Protein AF-A0A8H8D1R3-F1 (afdb_monomer)

Solvent-accessible surface area (backbone atoms only — not comparable to full-atom values): 26107 Å² total; per-residue (Å²): 101,59,70,56,44,50,61,51,28,61,70,58,42,44,80,41,48,51,92,52,53,87,73,63,78,50,51,52,90,42,100,72,61,33,64,31,31,40,31,16,46,59,80,52,76,62,56,60,52,44,60,66,52,67,77,72,73,90,87,87,83,89,82,89,81,92,79,88,84,88,82,92,81,82,90,74,90,71,83,68,82,76,72,74,84,76,75,80,58,40,24,38,35,37,48,36,45,61,84,45,45,51,75,17,55,47,48,38,53,47,52,72,41,91,47,75,82,36,53,92,58,80,44,48,54,75,44,81,46,100,41,43,49,65,39,50,49,44,53,49,47,25,55,67,57,80,47,87,80,80,60,54,70,49,46,62,55,38,43,50,48,19,56,75,38,45,24,64,70,53,35,55,50,50,53,51,51,52,50,58,57,56,55,69,68,64,66,67,78,86,75,66,61,83,71,76,71,65,79,72,68,83,77,85,81,77,86,82,85,79,80,84,64,79,72,69,66,59,60,55,72,60,43,30,52,45,14,63,73,71,67,37,62,71,40,36,56,44,35,28,39,54,46,30,76,43,35,91,79,38,74,87,37,68,70,47,55,51,51,52,53,51,50,46,55,63,41,74,80,46,94,83,68,81,58,42,68,64,58,52,45,22,52,51,37,35,48,51,69,52,41,79,69,37,73,87,67,73,51,67,65,58,59,53,45,59,58,43,70,77,62,74,94,78,88,80,90,87,82,90,86,88,89,83,88,90,85,90,84,89,83,91,86,88,85,86,87,86,86,87,88,90,87,87,84,88,88,83,85,90,81,90,77,84,88,82,84,86,83,83,86,78,93,70,85,82,86,72,85,79,77,70,36,55,26,88,87,66,47,79,27,93,38,69,67,54,17,50,54,48,38,53,50,53,53,50,55,51,51,53,52,51,31,56,75,70,74,45,82,104

Radius of gyration: 33.66 Å; Cα contacts (8 Å, |Δi|>4): 350; chains: 1; bounding box: 90×109×90 Å

Foldseek 3Di:
DLVLCCVQWVVPKDKDFPVCVVVDFAFCPDPNNFQAKEKEWADFPVVVVVVVVVVPDDDDDDDDDDDDDDDDDDDDDDPDPDDDPRDGTMMIITRHHLVLLCLFVQSVDVLVDPDPQVDRDRGHYYHYQHAHPQLVVQVSSCSVPVDGDDALLCLLRVLVSCLSRRVVSSNVVSLVVNLVLQVVVLDPPVPPPPVVVPPPPPPPDDDDDDPPDPSRDHPLLSQCVSCVVSVPVSSVLSSLLSCLSPVVVVLPDVSNLVSQLVQVVVCVVPPDDLDRPSLVSSLVSNCVNLVVVCVVPPCVVVVVVVVVVVPDDDDDDDDDDDDDYDDDDDDDDDDDDDDDDDDDDDDDDDDDDDDDDDDDDDDDPPPDDDPFLAAPVGDGDPDPSRNSVVNSVVSVVSSVVSCVVSVRDD

pLDDT: mean 71.01, std 26.0, range [24.17, 98.0]

Structure (mmCIF, N/CA/C/O backbone):
data_AF-A0A8H8D1R3-F1
#
_entry.id   AF-A0A8H8D1R3-F1
#
loop_
_atom_site.group_PDB
_atom_site.id
_atom_site.type_symbol
_atom_site.label_atom_id
_atom_site.label_alt_id
_atom_site.label_comp_id
_atom_site.label_asym_id
_atom_site.label_entity_id
_atom_site.label_seq_id
_atom_site.pdbx_PDB_ins_code
_atom_site.Cartn_x
_atom_site.Cartn_y
_atom_site.Cartn_z
_atom_site.occupancy
_atom_site.B_iso_or_equiv
_atom_site.auth_seq_id
_atom_site.auth_comp_id
_atom_site.auth_asym_id
_atom_site.auth_atom_id
_atom_site.pdbx_PDB_model_num
ATOM 1 N N . MET A 1 1 ? -2.348 11.844 24.871 1.00 82.94 1 MET A N 1
ATOM 2 C CA . MET A 1 1 ? -3.258 10.806 24.335 1.00 82.94 1 MET A CA 1
ATOM 3 C C . MET A 1 1 ? -2.497 9.529 23.997 1.00 82.94 1 MET A C 1
ATOM 5 O O . MET A 1 1 ? -2.919 8.472 24.434 1.00 82.94 1 MET A O 1
ATOM 9 N N . GLU A 1 2 ? -1.337 9.616 23.342 1.00 85.62 2 GLU A N 1
ATOM 10 C CA . GLU A 1 2 ? -0.493 8.448 23.038 1.00 85.62 2 GLU A CA 1
ATOM 11 C C . GLU A 1 2 ? -0.080 7.616 24.267 1.00 85.62 2 GLU A C 1
ATOM 13 O O . GLU A 1 2 ? -0.312 6.411 24.290 1.00 85.62 2 GLU A O 1
ATOM 18 N N . SER A 1 3 ? 0.453 8.238 25.327 1.00 87.94 3 SER A N 1
ATOM 19 C CA . SER A 1 3 ? 0.829 7.514 26.556 1.00 87.94 3 SER A CA 1
ATOM 20 C C . SER A 1 3 ? -0.359 6.768 27.169 1.00 87.94 3 SER A C 1
ATOM 22 O O . SER A 1 3 ? -0.224 5.625 27.593 1.00 87.94 3 SER A O 1
ATOM 24 N N . TRP A 1 4 ? -1.548 7.380 27.128 1.00 90.69 4 TRP A N 1
ATOM 25 C CA . TRP A 1 4 ? -2.781 6.753 27.601 1.00 90.69 4 TRP A CA 1
ATOM 26 C C . TRP A 1 4 ? -3.149 5.528 26.755 1.00 90.69 4 TRP A C 1
ATOM 28 O O . TRP A 1 4 ? -3.462 4.482 27.317 1.00 90.69 4 TRP A O 1
ATOM 38 N N . PHE A 1 5 ? -3.066 5.623 25.423 1.00 88.88 5 PHE A N 1
ATOM 39 C CA . PHE A 1 5 ? -3.321 4.495 24.521 1.00 88.88 5 PHE A CA 1
ATOM 40 C C . PHE A 1 5 ? -2.354 3.333 24.783 1.00 88.88 5 PHE A C 1
ATOM 42 O O . PHE A 1 5 ? -2.792 2.198 24.978 1.00 88.88 5 PHE A O 1
ATOM 49 N N . ARG A 1 6 ? -1.048 3.615 24.876 1.00 88.38 6 ARG A N 1
ATOM 50 C CA . ARG A 1 6 ? -0.030 2.594 25.168 1.00 88.38 6 ARG A CA 1
ATOM 51 C C . ARG A 1 6 ? -0.306 1.893 26.502 1.00 88.38 6 ARG A C 1
ATOM 53 O O . ARG A 1 6 ? -0.200 0.674 26.596 1.00 88.38 6 ARG A O 1
ATOM 60 N N . GLU A 1 7 ? -0.689 2.643 27.532 1.00 88.62 7 GLU A N 1
ATOM 61 C CA . GLU A 1 7 ? -0.930 2.099 28.872 1.00 88.62 7 GLU A CA 1
ATOM 62 C C . GLU A 1 7 ? -2.244 1.334 29.029 1.00 88.62 7 GLU A C 1
ATOM 64 O O . GLU A 1 7 ? -2.290 0.376 29.800 1.00 88.62 7 GLU A O 1
ATOM 69 N N . ASN A 1 8 ? -3.301 1.745 28.330 1.00 86.44 8 ASN A N 1
ATOM 70 C CA . ASN A 1 8 ? -4.645 1.211 28.552 1.00 86.44 8 ASN A CA 1
ATOM 71 C C . ASN A 1 8 ? -5.079 0.228 27.464 1.00 86.44 8 ASN A C 1
ATOM 73 O O . ASN A 1 8 ? -5.753 -0.743 27.781 1.00 86.44 8 ASN A O 1
ATOM 77 N N . VAL A 1 9 ? -4.670 0.428 26.211 1.00 89.25 9 VAL A N 1
ATOM 78 C CA . VAL A 1 9 ? -5.025 -0.467 25.101 1.00 89.25 9 VAL A CA 1
ATOM 79 C C . VAL A 1 9 ? -3.917 -1.489 24.874 1.00 89.25 9 VAL A C 1
ATOM 81 O O . VAL A 1 9 ? -4.144 -2.681 25.071 1.00 89.25 9 VAL A O 1
ATOM 84 N N . LEU A 1 10 ? -2.695 -1.045 24.555 1.00 88.38 10 LEU A N 1
ATOM 85 C CA . LEU A 1 10 ? -1.615 -1.970 24.179 1.00 88.38 10 LEU A CA 1
ATOM 86 C C . LEU A 1 10 ? -1.158 -2.864 25.331 1.00 88.38 10 LEU A C 1
ATOM 88 O O . LEU A 1 10 ? -1.034 -4.069 25.147 1.00 88.38 10 LEU A O 1
ATOM 92 N N . LYS A 1 11 ? -0.970 -2.325 26.543 1.00 89.62 11 LYS A N 1
ATOM 93 C CA . LYS A 1 11 ? -0.629 -3.160 27.715 1.00 89.62 11 LYS A CA 1
ATOM 94 C C . LYS A 1 11 ? -1.747 -4.119 28.132 1.00 89.62 11 LYS A C 1
ATOM 96 O O . LYS A 1 11 ? -1.477 -5.059 28.873 1.00 89.62 11 LYS A O 1
ATOM 101 N N . CYS A 1 12 ? -2.988 -3.866 27.717 1.00 88.50 12 CYS A N 1
ATOM 102 C CA . CYS A 1 12 ? -4.130 -4.721 28.037 1.00 88.50 12 CYS A CA 1
ATOM 103 C C . CYS A 1 12 ? -4.516 -5.658 26.882 1.00 88.50 12 CYS A C 1
ATOM 105 O O . CYS A 1 12 ? -5.519 -6.364 27.009 1.00 88.50 12 CYS A O 1
ATOM 107 N N . LYS A 1 13 ? -3.743 -5.688 25.783 1.00 92.88 13 LYS A N 1
ATOM 108 C CA . LYS A 1 13 ? -3.930 -6.679 24.719 1.00 92.88 13 LYS A CA 1
ATOM 109 C C . LYS A 1 13 ? -3.640 -8.082 25.245 1.00 92.88 13 LYS A C 1
ATOM 111 O O . LYS A 1 13 ? -2.796 -8.268 26.122 1.00 92.88 13 LYS A O 1
ATOM 116 N N . LEU A 1 14 ? -4.355 -9.067 24.721 1.00 92.81 14 LEU A N 1
ATOM 117 C CA . LEU A 1 14 ? -4.269 -10.450 25.173 1.00 92.81 14 LEU A CA 1
ATOM 118 C C . LEU A 1 14 ? -3.985 -11.366 23.986 1.00 92.81 14 LEU A C 1
ATOM 120 O O . LEU A 1 14 ? -4.768 -11.400 23.043 1.00 92.81 14 LEU A O 1
ATOM 124 N N . VAL A 1 15 ? -2.913 -12.147 24.070 1.00 94.50 15 VAL A N 1
ATOM 125 C CA . VAL A 1 15 ? -2.621 -13.211 23.103 1.00 94.50 15 VAL A CA 1
ATOM 126 C C . VAL A 1 15 ? -3.222 -14.513 23.623 1.00 94.50 15 VAL A C 1
ATOM 128 O O . VAL A 1 15 ? -2.938 -14.930 24.748 1.00 94.50 15 VAL A O 1
ATOM 131 N N . ILE A 1 16 ? -4.082 -15.141 22.826 1.00 93.38 16 ILE A N 1
ATOM 132 C CA . ILE A 1 16 ? -4.735 -16.414 23.148 1.00 93.38 16 ILE A CA 1
ATOM 133 C C . ILE A 1 16 ? -4.700 -17.351 21.953 1.00 93.38 16 ILE A C 1
ATOM 135 O O . ILE A 1 16 ? -4.628 -16.912 20.814 1.00 93.38 16 ILE A O 1
ATOM 139 N N . GLU A 1 17 ? -4.818 -18.650 22.206 1.00 92.12 17 GLU A N 1
ATOM 140 C CA . GLU A 1 17 ? -5.047 -19.613 21.130 1.00 92.12 17 GLU A CA 1
ATOM 141 C C . GLU A 1 17 ? -6.377 -19.312 20.427 1.00 92.12 17 GLU A C 1
ATOM 143 O O . GLU A 1 17 ? -7.407 -19.092 21.079 1.00 92.12 17 GLU A O 1
ATOM 148 N N . THR A 1 18 ? -6.363 -19.348 19.099 1.00 89.75 18 THR A N 1
ATOM 149 C CA . THR A 1 18 ? -7.492 -19.020 18.226 1.00 89.75 18 THR A CA 1
ATOM 150 C C . THR A 1 18 ? -8.759 -19.811 18.584 1.00 89.75 18 THR A C 1
ATOM 152 O O . THR A 1 18 ? -9.853 -19.244 18.661 1.00 89.75 18 THR A O 1
ATOM 155 N N . ASP A 1 19 ? -8.622 -21.091 18.936 1.00 88.81 19 ASP A N 1
ATOM 156 C CA . ASP A 1 19 ? -9.740 -21.967 19.324 1.00 88.81 19 ASP A CA 1
ATOM 157 C C . ASP A 1 19 ? -10.401 -21.565 20.653 1.00 88.81 19 ASP A C 1
ATOM 159 O O . ASP A 1 19 ? -11.548 -21.924 20.951 1.00 88.81 19 ASP A O 1
ATOM 163 N N . LYS A 1 20 ? -9.678 -20.816 21.491 1.00 89.69 20 LYS A N 1
ATOM 164 C CA . LYS A 1 20 ? -10.141 -20.362 22.806 1.00 89.69 20 LYS A CA 1
ATOM 165 C C . LYS A 1 20 ? -10.795 -18.981 22.753 1.00 89.69 20 LYS A C 1
ATOM 167 O O . LYS A 1 20 ? -11.467 -18.623 23.720 1.00 89.69 20 LYS A O 1
ATOM 172 N N . VAL A 1 21 ? -10.703 -18.250 21.637 1.00 88.88 21 VAL A N 1
ATOM 173 C CA . VAL A 1 21 ? -11.275 -16.897 21.477 1.00 88.88 21 VAL A CA 1
ATOM 174 C C . VAL A 1 21 ? -12.764 -16.862 21.815 1.00 88.88 21 VAL A C 1
ATOM 176 O O . VAL A 1 21 ? -13.200 -16.029 22.604 1.00 88.88 21 VAL A O 1
ATOM 179 N N . ASN A 1 22 ? -13.551 -17.807 21.296 1.00 85.81 22 ASN A N 1
ATOM 180 C CA . ASN A 1 22 ? -15.007 -17.823 21.492 1.00 85.81 22 ASN A CA 1
ATOM 181 C C . ASN A 1 22 ? -15.432 -18.080 22.951 1.00 85.81 22 ASN A C 1
ATOM 183 O O . ASN A 1 22 ? -16.597 -17.893 23.305 1.00 85.81 22 ASN A O 1
ATOM 187 N N . LYS A 1 23 ? -14.504 -18.525 23.809 1.00 87.81 23 LYS A N 1
ATOM 188 C CA . LYS A 1 23 ? -14.742 -18.752 25.243 1.00 87.81 23 LYS A CA 1
ATOM 189 C C . LYS A 1 23 ? -14.494 -17.493 26.077 1.00 87.81 23 LYS A C 1
ATOM 191 O O . LYS A 1 23 ? -14.871 -17.469 27.250 1.00 87.81 23 LYS A O 1
ATOM 196 N N . LEU A 1 24 ? -13.877 -16.465 25.497 1.00 88.88 24 LEU A N 1
ATOM 197 C CA . LEU A 1 24 ? -13.564 -15.220 26.178 1.00 88.88 24 LEU A CA 1
ATOM 198 C C . LEU A 1 24 ? -14.855 -14.443 26.481 1.00 88.88 24 LEU A C 1
ATOM 200 O O . LEU A 1 24 ? -15.628 -14.104 25.589 1.00 88.88 24 LEU A O 1
ATOM 204 N N . LYS A 1 25 ? -15.084 -14.152 27.765 1.00 88.44 25 LYS A N 1
ATOM 205 C CA . LYS A 1 25 ? -16.224 -13.359 28.243 1.00 88.44 25 LYS A CA 1
ATOM 206 C C . LYS A 1 25 ? -15.707 -12.168 29.036 1.00 88.44 25 LYS A C 1
ATOM 208 O O . LYS A 1 25 ? -15.484 -12.268 30.240 1.00 88.44 25 LYS A O 1
ATOM 213 N N . VAL A 1 26 ? -15.492 -11.052 28.348 1.00 89.88 26 VAL A N 1
ATOM 214 C CA . VAL A 1 26 ? -15.126 -9.780 28.984 1.00 89.88 26 VAL A CA 1
ATOM 215 C C . VAL A 1 26 ? -16.398 -8.984 29.238 1.00 89.88 26 VAL A C 1
ATOM 217 O O . VAL A 1 26 ? -17.191 -8.792 28.320 1.00 89.88 26 VAL A O 1
ATOM 220 N N . LYS A 1 27 ? -16.606 -8.531 30.474 1.00 90.50 27 LYS A N 1
ATOM 221 C CA . LYS A 1 27 ? -17.742 -7.673 30.837 1.00 90.50 27 LYS A CA 1
ATOM 222 C C . LYS A 1 27 ? -17.461 -6.211 30.482 1.00 90.50 27 LYS A C 1
ATOM 224 O O . LYS A 1 27 ? -16.309 -5.791 30.384 1.00 90.50 27 LYS A O 1
ATOM 229 N N . ARG A 1 28 ? -18.528 -5.418 30.349 1.00 84.94 28 ARG A N 1
ATOM 230 C CA . ARG A 1 28 ? -18.428 -3.959 30.158 1.00 84.94 28 ARG A CA 1
ATOM 231 C C . ARG A 1 28 ? -17.764 -3.222 31.315 1.00 84.94 28 ARG A C 1
ATOM 233 O O . ARG A 1 28 ? -17.089 -2.229 31.084 1.00 84.94 28 ARG A O 1
ATOM 240 N N . ASP A 1 29 ? -17.951 -3.710 32.536 1.00 86.06 29 ASP A N 1
ATOM 241 C CA . ASP A 1 29 ? -17.262 -3.180 33.709 1.00 86.06 29 ASP A CA 1
ATOM 242 C C . ASP A 1 29 ? -15.835 -3.744 33.749 1.00 86.06 29 ASP A C 1
ATOM 244 O O . ASP A 1 29 ? -15.547 -4.755 34.392 1.00 86.06 29 ASP A O 1
ATOM 248 N N . ASN A 1 30 ? -14.965 -3.158 32.929 1.00 89.06 30 ASN A N 1
ATOM 249 C CA . ASN A 1 30 ? -13.546 -3.476 32.865 1.00 89.06 30 ASN A CA 1
ATOM 250 C C . ASN A 1 30 ? -12.716 -2.221 33.156 1.00 89.06 30 ASN A C 1
ATOM 252 O O . ASN A 1 30 ? -13.149 -1.097 32.915 1.00 89.06 30 ASN A O 1
ATOM 256 N N . ARG A 1 31 ? -11.494 -2.425 33.661 1.00 87.31 31 ARG A N 1
ATOM 257 C CA . ARG A 1 31 ? -10.614 -1.365 34.189 1.00 87.31 31 ARG A CA 1
ATOM 258 C C . ARG A 1 31 ? -10.350 -0.212 33.213 1.00 87.31 31 ARG A C 1
ATOM 260 O O . ARG A 1 31 ? -10.035 0.887 33.652 1.00 87.31 31 ARG A O 1
ATOM 267 N N . ILE A 1 32 ? -10.424 -0.482 31.916 1.00 90.06 32 ILE A N 1
ATOM 268 C CA . ILE A 1 32 ? -10.050 0.453 30.852 1.00 90.06 32 ILE A CA 1
ATOM 269 C C . ILE A 1 32 ? -11.261 1.027 30.116 1.00 90.06 32 ILE A C 1
ATOM 271 O O . ILE A 1 32 ? -11.067 1.790 29.183 1.00 90.06 32 ILE A O 1
ATOM 275 N N . PHE A 1 33 ? -12.486 0.696 30.544 1.00 90.81 33 PHE A N 1
ATOM 276 C CA . PHE A 1 33 ? -13.742 1.128 29.919 1.00 90.81 33 PHE A CA 1
ATOM 277 C C . PHE A 1 33 ? -13.883 0.735 28.440 1.00 90.81 33 PHE A C 1
ATOM 279 O O . PHE A 1 33 ? -14.603 1.391 27.686 1.00 90.81 33 PHE A O 1
ATOM 286 N N . ALA A 1 34 ? -13.238 -0.361 28.031 1.00 93.56 34 ALA A N 1
ATOM 287 C CA . ALA A 1 34 ? -13.399 -0.902 26.691 1.00 93.56 34 ALA A CA 1
ATOM 288 C C . ALA A 1 34 ? -14.846 -1.363 26.485 1.00 93.56 34 ALA A C 1
ATOM 290 O O . ALA A 1 34 ? -15.427 -2.047 27.333 1.00 93.56 34 ALA A O 1
ATOM 291 N N . ASP A 1 35 ? -15.423 -1.009 25.345 1.00 93.88 35 ASP A N 1
ATOM 292 C CA . ASP A 1 35 ? -16.799 -1.342 24.967 1.00 93.88 35 ASP A CA 1
ATOM 293 C C . ASP A 1 35 ? -16.859 -2.332 23.792 1.00 93.88 35 ASP A C 1
ATOM 295 O O . ASP A 1 35 ? -17.950 -2.776 23.406 1.00 93.88 35 ASP A O 1
ATOM 299 N N . ILE A 1 36 ? -15.690 -2.726 23.276 1.00 94.88 36 ILE A N 1
ATOM 300 C CA . ILE A 1 36 ? -15.524 -3.692 22.198 1.00 94.88 36 ILE A CA 1
ATOM 301 C C . ILE A 1 36 ? -14.136 -4.345 22.222 1.00 94.88 36 ILE A C 1
ATOM 303 O O . ILE A 1 36 ? -13.186 -3.801 22.787 1.00 94.88 36 ILE A O 1
ATOM 307 N N . LEU A 1 37 ? -14.022 -5.519 21.604 1.00 95.94 37 LEU A N 1
ATOM 308 C CA . LEU A 1 37 ? -12.764 -6.230 21.402 1.00 95.94 37 LEU A CA 1
ATOM 309 C C . LEU A 1 37 ? -12.513 -6.389 19.900 1.00 95.94 37 LEU A C 1
ATOM 311 O O . LEU A 1 37 ? -13.396 -6.845 19.175 1.00 95.94 37 LEU A O 1
ATOM 315 N N . LEU A 1 38 ? -11.315 -6.049 19.439 1.00 96.88 38 LEU A N 1
ATOM 316 C CA . LEU A 1 38 ? -10.849 -6.390 18.096 1.00 96.88 38 LEU A CA 1
ATOM 317 C C . LEU A 1 38 ? -9.932 -7.605 18.172 1.00 96.88 38 LEU A C 1
ATOM 319 O O . LEU A 1 38 ? -9.186 -7.761 19.135 1.00 96.88 38 LEU A O 1
ATOM 323 N N . ARG A 1 39 ? -9.990 -8.468 17.168 1.00 96.06 39 ARG A N 1
ATOM 324 C CA . ARG A 1 39 ? -9.171 -9.669 17.045 1.00 96.06 39 ARG A CA 1
ATOM 325 C C . ARG A 1 39 ? -8.389 -9.608 15.742 1.00 96.06 39 ARG A C 1
ATOM 327 O O . ARG A 1 39 ? -9.014 -9.497 14.696 1.00 96.06 39 ARG A O 1
ATOM 334 N N . ALA A 1 40 ? -7.076 -9.768 15.832 1.00 96.38 40 ALA A N 1
ATOM 335 C CA . ALA A 1 40 ? -6.197 -10.066 14.705 1.00 96.38 40 ALA A CA 1
ATOM 336 C C . ALA A 1 40 ? -5.584 -11.455 14.910 1.00 96.38 40 ALA A C 1
ATOM 338 O O . ALA A 1 40 ? -5.214 -11.805 16.036 1.00 96.38 40 ALA A O 1
ATOM 339 N N . ASP A 1 41 ? -5.519 -12.252 13.852 1.00 93.69 41 ASP A N 1
ATOM 340 C CA . ASP A 1 41 ? -4.946 -13.599 13.888 1.00 93.69 41 ASP A CA 1
ATOM 341 C C . ASP A 1 41 ? -3.489 -13.548 13.430 1.00 93.69 41 ASP A C 1
ATOM 343 O O . ASP A 1 41 ? -3.165 -12.805 12.508 1.00 93.69 41 ASP A O 1
ATOM 347 N N . GLU A 1 42 ? -2.605 -14.308 14.083 1.00 88.81 42 GLU A N 1
ATOM 348 C CA . GLU A 1 42 ? -1.231 -14.453 13.595 1.00 88.81 42 GLU A CA 1
ATOM 349 C C . GLU A 1 42 ? -1.250 -15.189 12.241 1.00 88.81 42 GLU A C 1
ATOM 351 O O . GLU A 1 42 ? -1.955 -16.204 12.118 1.00 88.81 42 GLU A O 1
ATOM 356 N N . PRO A 1 43 ? -0.499 -14.706 11.233 1.00 76.06 43 PRO A N 1
ATOM 357 C CA . PRO A 1 43 ? -0.404 -15.377 9.944 1.00 76.06 43 PRO A CA 1
ATOM 358 C C . PRO A 1 43 ? 0.201 -16.770 10.131 1.00 76.06 43 PRO A C 1
ATOM 360 O O . PRO A 1 43 ? 1.118 -16.984 10.930 1.00 76.06 43 PRO A O 1
ATOM 363 N N . VAL A 1 44 ? -0.334 -17.759 9.420 1.00 68.50 44 VAL A N 1
ATOM 364 C CA . VAL A 1 44 ? 0.122 -19.142 9.570 1.00 68.50 44 VAL A CA 1
ATOM 365 C C . VAL A 1 44 ? 1.478 -19.276 8.877 1.00 68.50 44 VAL A C 1
ATOM 367 O O . VAL A 1 44 ? 1.607 -18.956 7.702 1.00 68.50 44 VAL A O 1
ATOM 370 N N . VAL A 1 45 ? 2.489 -19.819 9.561 1.00 56.16 45 VAL A N 1
ATOM 371 C CA . VAL A 1 45 ? 3.829 -20.048 8.974 1.00 56.16 45 VAL A CA 1
ATOM 372 C C . VAL A 1 45 ? 3.773 -20.911 7.696 1.00 56.16 45 VAL A C 1
ATOM 374 O O . VAL A 1 45 ? 4.628 -20.791 6.825 1.00 56.16 45 VAL A O 1
ATOM 377 N N . GLU A 1 46 ? 2.751 -21.759 7.539 1.00 50.69 46 GLU A N 1
ATOM 378 C CA . GLU A 1 46 ? 2.499 -22.499 6.293 1.00 50.69 46 GLU A CA 1
ATOM 379 C C . GLU A 1 46 ? 1.813 -21.682 5.189 1.00 50.69 46 GLU A C 1
ATOM 381 O O . GLU A 1 46 ? 2.035 -21.994 4.025 1.00 50.69 46 GLU A O 1
ATOM 386 N N . GLU A 1 47 ? 1.037 -20.641 5.510 1.00 45.69 47 GLU A N 1
ATOM 387 C CA . GLU A 1 47 ? 0.495 -19.716 4.499 1.00 45.69 47 GLU A CA 1
ATOM 388 C C . GLU A 1 47 ? 1.636 -18.920 3.856 1.00 45.69 47 GLU A C 1
ATOM 390 O O . GLU A 1 47 ? 1.671 -18.833 2.636 1.00 45.69 47 GLU A O 1
ATOM 395 N N . LEU A 1 48 ? 2.636 -18.492 4.640 1.00 47.69 48 LEU A N 1
ATOM 396 C CA . LEU A 1 48 ? 3.857 -17.851 4.124 1.00 47.69 48 LEU A CA 1
ATOM 397 C C . LEU A 1 48 ? 4.665 -18.781 3.199 1.00 47.69 48 LEU A C 1
ATOM 399 O O . LEU A 1 48 ? 5.142 -18.369 2.146 1.00 47.69 48 LEU A O 1
ATOM 403 N N . ARG A 1 49 ? 4.770 -20.071 3.549 1.00 43.03 49 ARG A N 1
ATOM 404 C CA . ARG A 1 49 ? 5.448 -21.068 2.700 1.00 43.03 49 ARG A CA 1
ATOM 405 C C . ARG A 1 49 ? 4.647 -21.426 1.453 1.00 43.03 49 ARG A C 1
ATOM 407 O O . ARG A 1 49 ? 5.242 -21.753 0.432 1.00 43.03 49 ARG A O 1
ATOM 414 N N . GLN A 1 50 ? 3.316 -21.412 1.519 1.00 39.53 50 GLN A N 1
ATOM 415 C CA . GLN A 1 50 ? 2.455 -21.685 0.368 1.00 39.53 50 GLN A CA 1
ATOM 416 C C . GLN A 1 50 ? 2.405 -20.503 -0.596 1.00 39.53 50 GLN A C 1
ATOM 418 O O . GLN A 1 50 ? 2.443 -20.750 -1.794 1.00 39.53 50 GLN A O 1
ATOM 423 N N . THR A 1 51 ? 2.419 -19.253 -0.129 1.00 42.16 51 THR A N 1
ATOM 424 C CA . THR A 1 51 ? 2.556 -18.082 -1.013 1.00 42.16 51 THR A CA 1
ATOM 425 C C . THR A 1 51 ? 3.895 -18.082 -1.752 1.00 42.16 51 THR A C 1
ATOM 427 O O . THR A 1 51 ? 3.912 -17.849 -2.955 1.00 42.16 51 THR A O 1
ATOM 430 N N . GLU A 1 52 ? 4.991 -18.475 -1.092 1.00 41.34 52 GLU A N 1
ATOM 431 C CA . GLU A 1 52 ? 6.300 -18.673 -1.744 1.00 41.34 52 GLU A CA 1
ATOM 432 C C . GLU A 1 52 ? 6.325 -19.881 -2.708 1.00 41.34 52 GLU A C 1
ATOM 434 O O . GLU A 1 52 ? 7.074 -19.899 -3.684 1.00 41.34 52 GLU A O 1
ATOM 439 N N . SER A 1 53 ? 5.517 -20.916 -2.446 1.00 38.78 53 SER A N 1
ATOM 440 C CA . SER A 1 53 ? 5.482 -22.149 -3.255 1.00 38.78 53 SER A CA 1
ATOM 441 C C . SER A 1 53 ? 4.498 -22.083 -4.428 1.00 38.78 53 SER A C 1
ATOM 443 O O . SER A 1 53 ? 4.702 -22.765 -5.431 1.00 38.78 53 SER A O 1
ATOM 445 N N . MET A 1 54 ? 3.440 -21.273 -4.327 1.00 38.22 54 MET A N 1
ATOM 446 C CA . MET A 1 54 ? 2.450 -21.068 -5.390 1.00 38.22 54 MET A CA 1
ATOM 447 C C . MET A 1 54 ? 2.982 -20.203 -6.539 1.00 38.22 54 MET A C 1
ATOM 449 O O . MET A 1 54 ? 2.406 -20.235 -7.618 1.00 38.22 54 MET A O 1
ATOM 453 N N . GLN A 1 55 ? 4.106 -19.506 -6.352 1.00 41.53 55 GLN A N 1
ATOM 454 C CA . GLN A 1 55 ? 4.816 -18.793 -7.422 1.00 41.53 55 GLN A CA 1
ATOM 455 C C . GLN A 1 55 ? 5.731 -19.699 -8.273 1.00 41.53 55 GLN A C 1
ATOM 457 O O . GLN A 1 55 ? 6.417 -19.206 -9.160 1.00 41.53 55 GLN A O 1
ATOM 462 N N . LYS A 1 56 ? 5.789 -21.021 -8.029 1.00 39.66 56 LYS A N 1
ATOM 463 C CA . LYS A 1 56 ? 6.763 -21.913 -8.699 1.00 39.66 56 LYS A CA 1
ATOM 464 C C . LYS A 1 56 ? 6.212 -23.092 -9.494 1.00 39.66 56 LYS A C 1
ATOM 466 O O . LYS A 1 56 ? 7.005 -23.925 -9.931 1.00 39.66 56 LYS A O 1
ATOM 471 N N . LEU A 1 57 ? 4.907 -23.195 -9.714 1.00 37.09 57 LEU A N 1
ATOM 472 C CA . LEU A 1 57 ? 4.346 -24.324 -10.458 1.00 37.09 57 LEU A CA 1
ATOM 473 C C . LEU A 1 57 ? 3.200 -23.875 -11.360 1.00 37.09 57 LEU A C 1
ATOM 475 O O . LEU A 1 57 ? 2.050 -23.975 -10.961 1.00 37.09 57 LEU A O 1
ATOM 479 N N . ASP A 1 58 ? 3.537 -23.448 -12.574 1.00 37.38 58 ASP A N 1
ATOM 480 C CA . ASP A 1 58 ? 2.684 -23.633 -13.750 1.00 37.38 58 ASP A CA 1
ATOM 481 C C . ASP A 1 58 ? 3.576 -23.745 -14.994 1.00 37.38 58 ASP A C 1
ATOM 483 O O . ASP A 1 58 ? 3.797 -22.782 -15.719 1.00 37.38 58 ASP A O 1
ATOM 487 N N . ASP A 1 59 ? 4.134 -24.943 -15.206 1.00 33.81 59 ASP A N 1
ATOM 488 C CA . ASP A 1 59 ? 4.579 -25.382 -16.533 1.00 33.81 59 ASP A CA 1
ATOM 489 C C . ASP A 1 59 ? 4.681 -26.923 -16.593 1.00 33.81 59 ASP A C 1
ATOM 491 O O . ASP A 1 59 ? 5.682 -27.516 -16.189 1.00 33.81 59 ASP A O 1
ATOM 495 N N . HIS A 1 60 ? 3.602 -27.598 -17.011 1.00 36.12 60 HIS A N 1
ATOM 496 C CA . HIS A 1 60 ? 3.661 -28.574 -18.109 1.00 36.12 60 HIS A CA 1
ATOM 497 C C . HIS A 1 60 ? 2.285 -29.150 -18.481 1.00 36.12 60 HIS A C 1
ATOM 499 O O . HIS A 1 60 ? 1.518 -29.643 -17.655 1.00 36.12 60 HIS A O 1
ATOM 505 N N . ASP A 1 61 ? 2.052 -29.114 -19.787 1.00 33.88 61 ASP A N 1
ATOM 506 C CA . ASP A 1 61 ? 0.872 -29.523 -20.534 1.00 33.88 61 ASP A CA 1
ATOM 507 C C . ASP A 1 61 ? 0.732 -31.054 -20.765 1.00 33.88 61 ASP A C 1
ATOM 509 O O . ASP A 1 61 ? 1.715 -31.792 -20.816 1.00 33.88 61 ASP A O 1
ATOM 513 N N . SER A 1 62 ? -0.539 -31.447 -20.933 1.00 33.66 62 SER A N 1
ATOM 514 C CA . SER A 1 62 ? -1.179 -32.588 -21.623 1.00 33.66 62 SER A CA 1
ATOM 515 C C . SER A 1 62 ? -0.698 -34.053 -21.479 1.00 33.66 62 SER A C 1
ATOM 517 O O . SER A 1 62 ? 0.362 -34.455 -21.944 1.00 33.66 62 SER A O 1
ATOM 519 N N . ALA A 1 63 ? -1.601 -34.933 -20.999 1.00 31.53 63 ALA A N 1
ATOM 520 C CA . ALA A 1 63 ? -2.384 -35.868 -21.842 1.00 31.53 63 ALA A CA 1
ATOM 521 C C . ALA A 1 63 ? -3.017 -37.047 -21.049 1.00 31.53 63 ALA A C 1
ATOM 523 O O . ALA A 1 63 ? -2.326 -37.822 -20.400 1.00 31.53 63 ALA A O 1
ATOM 524 N N . THR A 1 64 ? -4.343 -37.191 -21.208 1.00 37.00 64 THR A N 1
ATOM 525 C CA . THR A 1 64 ? -5.162 -38.432 -21.238 1.00 37.00 64 THR A CA 1
ATOM 526 C C . THR A 1 64 ? -5.004 -39.500 -20.139 1.00 37.00 64 THR A C 1
ATOM 528 O O . THR A 1 64 ? -4.029 -40.240 -20.156 1.00 37.00 64 THR A O 1
ATOM 531 N N . ASP A 1 65 ? -6.051 -39.727 -19.330 1.00 34.16 65 ASP A N 1
ATOM 532 C CA . ASP A 1 65 ? -6.826 -40.988 -19.380 1.00 34.16 65 ASP A CA 1
ATOM 533 C C . ASP A 1 65 ? -8.151 -40.864 -18.596 1.00 34.16 65 ASP A C 1
ATOM 535 O O . ASP A 1 65 ? -8.180 -40.501 -17.419 1.00 34.16 65 ASP A O 1
ATOM 539 N N . ASP A 1 66 ? -9.252 -41.172 -19.277 1.00 40.28 66 ASP A N 1
ATOM 540 C CA . ASP A 1 66 ? -10.588 -41.348 -18.712 1.00 40.28 66 ASP A CA 1
ATOM 541 C C . ASP A 1 66 ? -10.637 -42.714 -18.017 1.00 40.28 66 ASP A C 1
ATOM 543 O O . ASP A 1 66 ? -10.580 -43.743 -18.690 1.00 40.28 66 ASP A O 1
ATOM 547 N N . GLN A 1 67 ? -10.809 -42.762 -16.692 1.00 31.45 67 GLN A N 1
ATOM 548 C CA . GLN A 1 67 ? -11.320 -43.964 -16.022 1.00 31.45 67 GLN A CA 1
ATOM 549 C C . GLN A 1 67 ? -11.818 -43.671 -14.601 1.00 31.45 67 GLN A C 1
ATOM 551 O O . GLN A 1 67 ? -11.051 -43.430 -13.673 1.00 31.45 67 GLN A O 1
ATOM 556 N N . ILE A 1 68 ? -13.138 -43.754 -14.421 1.00 42.28 68 ILE A N 1
ATOM 557 C CA . ILE A 1 68 ? -13.803 -43.824 -13.114 1.00 42.28 68 ILE A CA 1
ATOM 558 C C . ILE A 1 68 ? -13.813 -45.294 -12.660 1.00 42.28 68 ILE A C 1
ATOM 560 O O . ILE A 1 68 ? -14.434 -46.109 -13.348 1.00 42.28 68 ILE A O 1
ATOM 564 N N . PRO A 1 69 ? -13.270 -45.661 -11.481 1.00 37.47 69 PRO A N 1
ATOM 565 C CA . PRO A 1 69 ? -13.573 -46.943 -10.863 1.00 37.47 69 PRO A CA 1
ATOM 566 C C . PRO A 1 69 ? -14.553 -46.765 -9.698 1.00 37.47 69 PRO A C 1
ATOM 568 O O . PRO A 1 69 ? -14.234 -46.254 -8.626 1.00 37.47 69 PRO A O 1
ATOM 571 N N . VAL A 1 70 ? -15.769 -47.253 -9.929 1.00 34.44 70 VAL A N 1
ATOM 572 C CA . VAL A 1 70 ? -16.789 -47.558 -8.923 1.00 34.44 70 VAL A CA 1
ATOM 573 C C . VAL A 1 70 ? -16.422 -48.885 -8.240 1.00 34.44 70 VAL A C 1
ATOM 575 O O . VAL A 1 70 ? -16.330 -49.903 -8.921 1.00 34.44 70 VAL A O 1
ATOM 578 N N . GLY A 1 71 ? -16.287 -48.920 -6.907 1.00 31.78 71 GLY A N 1
ATOM 579 C CA . GLY A 1 71 ? -16.358 -50.177 -6.137 1.00 31.78 71 GLY A CA 1
ATOM 580 C C . GLY A 1 71 ? -15.573 -50.207 -4.808 1.00 31.78 71 GLY A C 1
ATOM 581 O O . GLY A 1 71 ? -14.484 -49.646 -4.748 1.00 31.78 71 GLY A O 1
ATOM 582 N N . PRO A 1 72 ? -16.085 -50.846 -3.729 1.00 46.25 72 PRO A N 1
ATOM 583 C CA . PRO A 1 72 ? -15.582 -50.658 -2.366 1.00 46.25 72 PRO A CA 1
ATOM 584 C C . PRO A 1 72 ? -14.615 -51.767 -1.913 1.00 46.25 72 PRO A C 1
ATOM 586 O O . PRO A 1 72 ? -15.000 -52.933 -1.860 1.00 46.25 72 PRO A O 1
ATOM 589 N N . THR A 1 73 ? -13.401 -51.415 -1.472 1.00 32.78 73 THR A N 1
ATOM 590 C CA . THR A 1 73 ? -12.488 -52.344 -0.768 1.00 32.78 73 THR A CA 1
ATOM 591 C C . THR A 1 73 ? -11.665 -51.644 0.331 1.00 32.78 73 THR A C 1
ATOM 593 O O . THR A 1 73 ? -11.495 -50.427 0.289 1.00 32.78 73 THR A O 1
ATOM 596 N N . PRO A 1 74 ? -11.237 -52.381 1.377 1.00 38.47 74 PRO A N 1
ATOM 597 C CA . PRO A 1 74 ? -11.098 -51.875 2.741 1.00 38.47 74 PRO A CA 1
ATOM 598 C C . PRO A 1 74 ? -9.777 -51.149 3.027 1.00 38.47 74 PRO A C 1
ATOM 600 O O . PRO A 1 74 ? -8.752 -51.393 2.398 1.00 38.47 74 PRO A O 1
ATOM 603 N N . ARG A 1 75 ? -9.835 -50.278 4.046 1.00 40.78 75 ARG A N 1
ATOM 604 C CA . ARG A 1 75 ? -8.744 -49.448 4.579 1.00 40.78 75 ARG A CA 1
ATOM 605 C C . ARG A 1 75 ? -7.490 -50.278 4.871 1.00 40.78 75 ARG A C 1
ATOM 607 O O . ARG A 1 75 ? -7.434 -50.981 5.878 1.00 40.78 75 ARG A O 1
ATOM 614 N N . LEU A 1 76 ? -6.468 -50.119 4.037 1.00 34.34 76 LEU A N 1
ATOM 615 C CA . LEU A 1 76 ? -5.087 -50.366 4.426 1.00 34.34 76 LEU A CA 1
ATOM 616 C C . LEU A 1 76 ? -4.581 -49.104 5.120 1.00 34.34 76 LEU A C 1
ATOM 618 O O . LEU A 1 76 ? -4.528 -48.023 4.541 1.00 34.34 76 LEU A O 1
ATOM 622 N N . SER A 1 77 ? -4.273 -49.249 6.400 1.00 44.31 77 SER A N 1
ATOM 623 C CA . SER A 1 77 ? -3.568 -48.273 7.216 1.00 44.31 77 SER A CA 1
ATOM 624 C C . SER A 1 77 ? -2.176 -48.019 6.634 1.00 44.31 77 SER A C 1
ATOM 626 O O . SER A 1 77 ? -1.223 -48.720 6.967 1.00 44.31 77 SER A O 1
ATOM 628 N N . SER A 1 78 ? -2.065 -47.019 5.760 1.00 36.59 78 SER A N 1
ATOM 629 C CA . SER A 1 78 ? -0.795 -46.374 5.449 1.00 36.59 78 SER A CA 1
ATOM 630 C C . SER A 1 78 ? -0.542 -45.314 6.514 1.00 36.59 78 SER A C 1
ATOM 632 O O . SER A 1 78 ? -1.213 -44.281 6.549 1.00 36.59 78 SER A O 1
ATOM 634 N N . SER A 1 79 ? 0.406 -45.589 7.406 1.00 41.09 79 SER A N 1
ATOM 635 C CA . SER A 1 79 ? 0.998 -44.575 8.271 1.00 41.09 79 SER A CA 1
ATOM 636 C C . SER A 1 79 ? 1.601 -43.486 7.387 1.00 41.09 79 SER A C 1
ATOM 638 O O . SER A 1 79 ? 2.691 -43.656 6.844 1.00 41.09 79 SER A O 1
ATOM 640 N N . ALA A 1 80 ? 0.867 -42.390 7.206 1.00 36.97 80 ALA A N 1
ATOM 641 C CA . ALA A 1 80 ? 1.439 -41.159 6.692 1.00 36.97 80 ALA A CA 1
ATOM 642 C C . ALA A 1 80 ? 2.534 -40.701 7.673 1.00 36.97 80 ALA A C 1
ATOM 644 O O . ALA A 1 80 ? 2.349 -40.857 8.887 1.00 36.97 80 ALA A O 1
ATOM 645 N N . PRO A 1 81 ? 3.667 -40.161 7.194 1.00 44.00 81 PRO A N 1
ATOM 646 C CA . PRO A 1 81 ? 4.613 -39.507 8.080 1.00 44.00 81 PRO A CA 1
ATOM 647 C C . PRO A 1 81 ? 3.859 -38.378 8.788 1.00 44.00 81 PRO A C 1
ATOM 649 O O . PRO A 1 81 ? 3.272 -37.508 8.149 1.00 44.00 81 PRO A O 1
ATOM 652 N N . SER A 1 82 ? 3.800 -38.456 10.115 1.00 41.38 82 SER A N 1
ATOM 653 C CA . SER A 1 82 ? 3.193 -37.438 10.960 1.00 41.38 82 SER A CA 1
ATOM 654 C C . SER A 1 82 ? 3.8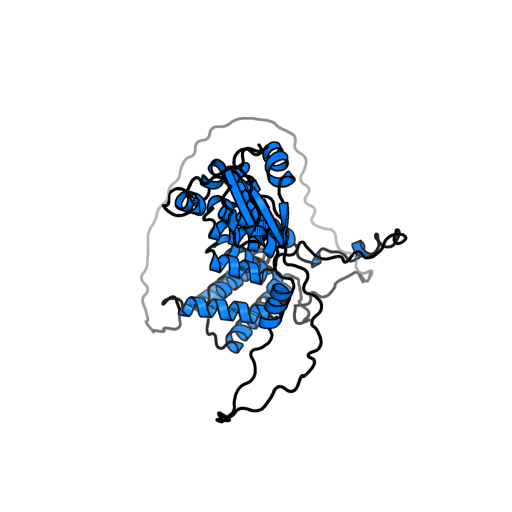28 -36.091 10.633 1.00 41.38 82 SER A C 1
ATOM 656 O O . SER A 1 82 ? 5.024 -35.914 10.884 1.00 41.38 82 SER A O 1
ATOM 658 N N . LEU A 1 83 ? 3.038 -35.158 10.088 1.00 51.00 83 LEU A N 1
ATOM 659 C CA . LEU A 1 83 ? 3.406 -33.747 10.095 1.00 51.00 83 LEU A CA 1
ATOM 660 C C . LEU A 1 83 ? 3.804 -33.366 11.533 1.00 51.00 83 LEU A C 1
ATOM 662 O O . LEU A 1 83 ? 3.203 -33.886 12.485 1.00 51.00 83 LEU A O 1
ATOM 666 N N . PRO A 1 84 ? 4.814 -32.497 11.715 1.00 51.47 84 PRO A N 1
ATOM 667 C CA . PRO A 1 84 ? 5.136 -31.984 13.037 1.00 51.47 84 PRO A CA 1
ATOM 668 C C . PRO A 1 84 ? 3.872 -31.374 13.671 1.00 51.47 84 PRO A C 1
ATOM 670 O O . PRO A 1 84 ? 3.008 -30.882 12.939 1.00 51.47 84 PRO A O 1
ATOM 673 N N . PRO A 1 85 ? 3.719 -31.417 15.008 1.00 48.06 85 PRO A N 1
ATOM 674 C CA . PRO A 1 85 ? 2.570 -30.811 15.670 1.00 48.06 85 PRO A CA 1
ATOM 675 C C . PRO A 1 85 ? 2.490 -29.342 15.251 1.00 48.06 85 PRO A C 1
ATOM 677 O O . PRO A 1 85 ? 3.402 -28.580 15.566 1.00 48.06 85 PRO A O 1
ATOM 680 N N . GLN A 1 86 ? 1.445 -28.955 14.509 1.00 61.47 86 GLN A N 1
ATOM 681 C CA . GLN A 1 86 ? 1.213 -27.544 14.209 1.00 61.47 86 GLN A CA 1
ATOM 682 C C . GLN A 1 86 ? 1.095 -26.813 15.546 1.00 61.47 86 GLN A C 1
ATOM 684 O O . GLN A 1 86 ? 0.282 -27.194 16.396 1.00 61.47 86 GLN A O 1
ATOM 689 N N . GLU A 1 87 ? 1.938 -25.802 15.754 1.00 70.44 87 GLU A N 1
ATOM 690 C CA . GLU A 1 87 ? 1.793 -24.935 16.914 1.00 70.44 87 GLU A CA 1
ATOM 691 C C . GLU A 1 87 ? 0.375 -24.349 16.909 1.00 70.44 87 GLU A C 1
ATOM 693 O O . GLU A 1 87 ? -0.143 -23.985 15.846 1.00 70.44 87 GLU A O 1
ATOM 698 N N . PRO A 1 88 ? -0.302 -24.301 18.069 1.00 78.25 88 PRO A N 1
ATOM 699 C CA . PRO A 1 88 ? -1.669 -23.815 18.119 1.00 78.25 88 PRO A CA 1
ATOM 700 C C . PRO A 1 88 ? -1.701 -22.362 17.641 1.00 78.25 88 PRO A C 1
ATOM 702 O O . PRO A 1 88 ? -1.002 -21.512 18.198 1.00 78.25 88 PRO A O 1
ATOM 705 N N . ARG A 1 89 ? -2.522 -22.090 16.615 1.00 87.38 89 ARG A N 1
ATOM 706 C CA . ARG A 1 89 ? -2.712 -20.746 16.051 1.00 87.38 89 ARG A CA 1
ATOM 707 C C . ARG A 1 89 ? -3.046 -19.760 17.166 1.00 87.38 89 ARG A C 1
ATOM 709 O O . ARG A 1 89 ? -3.846 -20.073 18.056 1.00 87.38 89 ARG A O 1
ATOM 716 N N . LYS A 1 90 ? -2.431 -18.583 17.124 1.00 92.56 90 LYS A N 1
ATOM 717 C CA . LYS A 1 90 ? -2.626 -17.530 18.119 1.00 92.56 90 LYS A CA 1
ATOM 718 C C . LYS A 1 90 ? -3.378 -16.358 17.508 1.00 92.56 90 LYS A C 1
ATOM 720 O O . LYS A 1 90 ? -3.272 -16.055 16.325 1.00 92.56 90 LYS A O 1
ATOM 725 N N . SER A 1 91 ? -4.147 -15.699 18.356 1.00 94.50 91 SER A N 1
ATOM 726 C CA . SER A 1 91 ? -4.914 -14.506 18.045 1.00 94.50 91 SER A CA 1
ATOM 727 C C . SER A 1 91 ? -4.623 -13.453 19.103 1.00 94.50 91 SER A C 1
ATOM 729 O O . SER A 1 91 ? -4.660 -13.740 20.305 1.00 94.50 91 SER A O 1
ATOM 731 N N . THR A 1 92 ? -4.394 -12.220 18.667 1.00 96.44 92 THR A N 1
ATOM 732 C CA . THR A 1 92 ? -4.245 -11.068 19.553 1.00 96.44 92 THR A CA 1
ATOM 733 C C . THR A 1 92 ? -5.571 -10.329 19.663 1.00 96.44 92 THR A C 1
ATOM 735 O O . THR A 1 92 ? -6.171 -9.923 18.669 1.00 96.44 92 THR A O 1
ATOM 738 N N . ILE A 1 93 ? -6.032 -10.152 20.899 1.00 96.81 93 ILE A N 1
ATOM 739 C CA . ILE A 1 93 ? -7.261 -9.446 21.239 1.00 96.81 93 ILE A CA 1
ATOM 740 C C . ILE A 1 93 ? -6.912 -8.062 21.778 1.00 96.81 93 ILE A C 1
ATOM 742 O O . ILE A 1 93 ? -6.260 -7.936 22.816 1.00 96.81 93 ILE A O 1
ATOM 746 N N . PHE A 1 94 ? -7.393 -7.028 21.100 1.00 96.69 94 PHE A N 1
ATOM 747 C CA . PHE A 1 94 ? -7.211 -5.631 21.457 1.00 96.69 94 PHE A CA 1
ATOM 748 C C . PHE A 1 94 ? -8.499 -5.075 22.070 1.00 96.69 94 PHE A C 1
ATOM 750 O O . PHE A 1 94 ? -9.518 -4.982 21.378 1.00 96.69 94 PHE A O 1
ATOM 757 N N . PRO A 1 95 ? -8.493 -4.681 23.352 1.00 95.44 95 PRO A N 1
ATOM 758 C CA . PRO A 1 95 ? -9.609 -3.934 23.904 1.00 95.44 95 PRO A CA 1
ATOM 759 C C . PRO A 1 95 ? -9.637 -2.517 23.328 1.00 95.44 95 PRO A C 1
ATOM 761 O O . PRO A 1 95 ? -8.633 -1.808 23.351 1.00 95.44 95 PRO A O 1
ATOM 764 N N . ALA A 1 96 ? -10.788 -2.093 22.817 1.00 95.94 96 ALA A N 1
ATOM 765 C CA . ALA A 1 96 ? -10.930 -0.814 22.136 1.00 95.94 96 ALA A CA 1
ATOM 766 C C . ALA A 1 96 ? -12.201 -0.069 22.566 1.00 95.94 96 ALA A C 1
ATOM 768 O O . ALA A 1 96 ? -13.008 -0.563 23.356 1.00 95.94 96 ALA A O 1
ATOM 769 N N . HIS A 1 97 ? -12.342 1.146 22.037 1.00 94.94 97 HIS A N 1
ATOM 770 C CA . HIS A 1 97 ? -13.440 2.059 22.319 1.00 94.94 97 HIS A CA 1
ATOM 771 C C . HIS A 1 97 ? -14.148 2.394 21.010 1.00 94.94 97 HIS A C 1
ATOM 773 O O . HIS A 1 97 ? -13.515 2.950 20.105 1.00 94.94 97 HIS A O 1
ATOM 779 N N . LYS A 1 98 ? -15.454 2.127 20.911 1.00 94.69 98 LYS A N 1
ATOM 780 C CA . LYS A 1 98 ? -16.268 2.431 19.726 1.00 94.69 98 LYS A CA 1
ATOM 781 C C . LYS A 1 98 ? -16.098 3.888 19.314 1.00 94.69 98 LYS A C 1
ATOM 783 O O . LYS A 1 98 ? -15.881 4.155 18.141 1.00 94.69 98 LYS A O 1
ATOM 788 N N . ALA A 1 99 ? -16.075 4.811 20.278 1.00 94.50 99 ALA A N 1
ATOM 789 C CA . ALA A 1 99 ? -15.868 6.239 20.030 1.00 94.50 99 ALA A CA 1
ATOM 790 C C . ALA A 1 99 ? -14.590 6.559 19.228 1.00 94.50 99 ALA A C 1
ATOM 792 O O . ALA A 1 99 ? -14.597 7.483 18.420 1.00 94.50 99 ALA A O 1
ATOM 793 N N . MET A 1 100 ? -13.509 5.795 19.423 1.00 95.38 100 MET A N 1
ATOM 794 C CA . MET A 1 100 ? -12.261 5.966 18.667 1.00 95.38 100 MET A CA 1
ATOM 795 C C . MET A 1 100 ? -12.331 5.277 17.302 1.00 95.38 100 MET A C 1
ATOM 797 O O . MET A 1 100 ? -11.840 5.814 16.312 1.00 95.38 100 MET A O 1
ATOM 801 N N . LEU A 1 101 ? -12.990 4.118 17.237 1.00 96.94 101 LEU A N 1
ATOM 802 C CA . LEU A 1 101 ? -13.184 3.359 16.001 1.00 96.94 101 LEU A CA 1
ATOM 803 C C . LEU A 1 101 ? -14.138 4.047 15.010 1.00 96.94 101 LEU A C 1
ATOM 805 O O . LEU A 1 101 ? -13.983 3.852 13.813 1.00 96.94 101 LEU A O 1
ATOM 809 N N . LEU A 1 102 ? -15.055 4.913 15.463 1.00 96.19 102 LEU A N 1
ATOM 810 C CA . LEU A 1 102 ? -15.951 5.707 14.597 1.00 96.19 102 LEU A CA 1
ATOM 811 C C . LEU A 1 102 ? -15.221 6.636 13.606 1.00 96.19 102 LEU A C 1
ATOM 813 O O . LEU A 1 102 ? -15.857 7.222 12.737 1.00 96.19 102 LEU A O 1
ATOM 817 N N . ARG A 1 103 ? -13.897 6.788 13.724 1.00 96.06 103 ARG A N 1
ATOM 818 C CA . ARG A 1 103 ? -13.055 7.502 12.749 1.00 96.06 103 ARG A CA 1
ATOM 819 C C . ARG A 1 103 ? -12.757 6.679 11.483 1.00 96.06 103 ARG A C 1
ATOM 821 O O . ARG A 1 103 ? -12.065 7.177 10.601 1.00 96.06 103 ARG A O 1
ATOM 828 N N . SER A 1 104 ? -13.227 5.437 11.431 1.00 97.94 104 SER A N 1
ATOM 829 C CA . SER A 1 104 ? -13.226 4.542 10.274 1.00 97.94 104 SER A CA 1
ATOM 830 C C . SER A 1 104 ? -14.662 4.392 9.778 1.00 97.94 104 SER A C 1
ATOM 832 O O . SER A 1 104 ? -15.563 4.084 10.568 1.00 97.94 104 SER A O 1
ATOM 834 N N . ASP A 1 105 ? -14.876 4.575 8.475 1.00 97.25 105 ASP A N 1
ATOM 835 C CA . ASP A 1 105 ? -16.213 4.462 7.885 1.00 97.25 105 ASP A CA 1
ATOM 836 C C . ASP A 1 105 ? -16.752 3.030 7.997 1.00 97.25 105 ASP A C 1
ATOM 838 O O . ASP A 1 105 ? -17.932 2.834 8.295 1.00 97.25 105 ASP A O 1
ATOM 842 N N . PHE A 1 106 ? -15.871 2.030 7.891 1.00 96.69 106 PHE A N 1
ATOM 843 C CA . PHE A 1 106 ? -16.195 0.622 8.119 1.00 96.69 106 PHE A CA 1
ATOM 844 C C . PHE A 1 106 ? -16.841 0.397 9.496 1.00 96.69 106 PHE A C 1
ATOM 846 O O . PHE A 1 106 ? -17.949 -0.140 9.600 1.00 96.69 106 PHE A O 1
ATOM 853 N N . PHE A 1 107 ? -16.191 0.857 10.570 1.00 97.00 107 PHE A N 1
ATOM 854 C CA . PHE A 1 107 ? -16.726 0.701 11.925 1.00 97.00 107 PHE A CA 1
ATOM 855 C C . PHE A 1 107 ? -17.942 1.598 12.181 1.00 97.00 107 PHE A C 1
ATOM 857 O O . PHE A 1 107 ? -18.867 1.187 12.884 1.00 97.00 107 PHE A O 1
ATOM 864 N N . SER A 1 108 ? -17.976 2.798 11.598 1.00 95.81 108 SER A N 1
ATOM 865 C CA . SER A 1 108 ? -19.122 3.709 11.685 1.00 95.81 108 SER A CA 1
ATOM 866 C C . SER A 1 108 ? -20.400 3.071 11.135 1.00 95.81 108 SER A C 1
ATOM 868 O O . SER A 1 108 ? -21.428 3.032 11.823 1.00 95.81 108 SER A O 1
ATOM 870 N N . VAL A 1 109 ? -20.319 2.479 9.940 1.00 96.06 109 VAL A N 1
ATOM 871 C CA . VAL A 1 109 ? -21.428 1.745 9.317 1.00 96.06 109 VAL A CA 1
ATOM 872 C C . VAL A 1 109 ? -21.785 0.511 10.143 1.00 96.06 109 VAL A C 1
ATOM 874 O O . VAL A 1 109 ? -22.960 0.299 10.449 1.00 96.06 109 VAL A O 1
ATOM 877 N N . MET A 1 110 ? -20.790 -0.270 10.574 1.00 95.00 110 MET A N 1
ATOM 878 C CA . MET A 1 110 ? -21.014 -1.472 11.380 1.00 95.00 110 MET A CA 1
ATOM 879 C C . MET A 1 110 ? -21.772 -1.169 12.679 1.00 95.00 110 MET A C 1
ATOM 881 O O . MET A 1 110 ? -22.747 -1.853 12.993 1.00 95.00 110 MET A O 1
ATOM 885 N N . PHE A 1 111 ? -21.374 -0.138 13.429 1.00 94.69 111 PHE A N 1
ATOM 886 C CA . PHE A 1 111 ? -22.001 0.198 14.713 1.00 94.69 111 PHE A CA 1
ATOM 887 C C . PHE A 1 111 ? -23.341 0.915 14.581 1.00 94.69 111 PHE A C 1
ATOM 889 O O . PHE A 1 111 ? -24.119 0.898 15.533 1.00 94.69 111 PHE A O 1
ATOM 896 N N . SER A 1 112 ? -23.618 1.511 13.422 1.00 92.69 112 SER A N 1
ATOM 897 C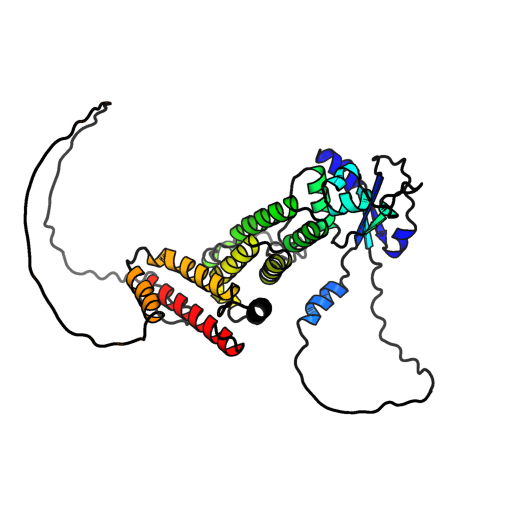 CA . SER A 1 112 ? -24.912 2.130 13.115 1.00 92.69 112 SER A CA 1
ATOM 898 C C . SER A 1 112 ? -25.922 1.136 12.526 1.00 92.69 112 SER A C 1
ATOM 900 O O . SER A 1 112 ? -27.084 1.481 12.315 1.00 92.69 112 SER A O 1
ATOM 902 N N . SER A 1 113 ? -25.490 -0.094 12.242 1.00 91.44 113 SER A N 1
ATOM 903 C CA . SER A 1 113 ? -26.324 -1.142 11.658 1.00 91.44 113 SER A CA 1
ATOM 904 C C . SER A 1 113 ? -27.238 -1.827 12.685 1.00 91.44 113 SER A C 1
ATOM 906 O O . SER A 1 113 ? -27.150 -1.617 13.894 1.00 91.44 113 SER A O 1
ATOM 908 N N . THR A 1 114 ? -28.110 -2.712 12.203 1.00 89.94 114 THR A N 1
ATOM 909 C CA . THR A 1 114 ? -28.927 -3.594 13.049 1.00 89.94 114 THR A CA 1
ATOM 910 C C . THR A 1 114 ? -28.220 -4.902 13.417 1.00 89.94 114 THR A C 1
ATOM 912 O O . THR A 1 114 ? -28.789 -5.711 14.154 1.00 89.94 114 THR A O 1
ATOM 915 N N . PHE A 1 115 ? -26.990 -5.121 12.938 1.00 88.88 115 PHE A N 1
ATOM 916 C CA . PHE A 1 115 ? -26.249 -6.359 13.160 1.00 88.88 115 PHE A CA 1
ATOM 917 C C . PHE A 1 115 ? -25.799 -6.528 14.614 1.00 88.88 115 PHE A C 1
ATOM 919 O O . PHE A 1 115 ? -25.879 -5.619 15.445 1.00 88.88 115 PHE A O 1
ATOM 926 N N . ARG A 1 116 ? -25.341 -7.740 14.936 1.00 84.94 116 ARG A N 1
ATOM 927 C CA . ARG A 1 116 ? -24.997 -8.164 16.298 1.00 84.94 116 ARG A CA 1
ATOM 928 C C . ARG A 1 116 ? -23.897 -7.298 16.921 1.00 84.94 116 ARG A C 1
ATOM 930 O O . ARG A 1 116 ? -23.918 -7.066 18.126 1.00 84.94 116 ARG A O 1
ATOM 937 N N . GLU A 1 117 ? -22.972 -6.807 16.112 1.00 85.94 117 GLU A N 1
ATOM 938 C CA . GLU A 1 117 ? -21.815 -5.989 16.479 1.00 85.94 117 GLU A CA 1
ATOM 939 C C . GLU A 1 117 ? -22.233 -4.607 17.021 1.00 85.94 117 GLU A C 1
ATOM 941 O O . GLU A 1 117 ? -21.583 -4.034 17.909 1.00 85.94 117 GLU A O 1
ATOM 946 N N . ALA A 1 118 ? -23.367 -4.085 16.543 1.00 86.44 118 ALA A N 1
ATOM 947 C CA . ALA A 1 118 ? -23.969 -2.852 17.039 1.00 86.44 118 ALA A CA 1
ATOM 948 C C . ALA A 1 118 ? -24.694 -3.053 18.382 1.00 86.44 118 ALA A C 1
ATOM 950 O O . ALA A 1 118 ? -24.762 -2.125 19.193 1.00 86.44 118 ALA A O 1
ATOM 951 N N . GLN A 1 119 ? -25.183 -4.267 18.661 1.00 86.38 119 GLN A N 1
ATOM 952 C CA . GLN A 1 119 ? -26.026 -4.546 19.823 1.00 86.38 119 GLN A CA 1
ATOM 953 C C . GLN A 1 119 ? -25.268 -4.513 21.156 1.00 86.38 119 GLN A C 1
ATOM 955 O O . GLN A 1 119 ? -24.119 -4.938 21.307 1.00 86.38 119 GLN A O 1
ATOM 960 N N . VAL A 1 120 ? -25.968 -4.038 22.184 1.00 85.12 120 VAL A N 1
ATOM 961 C CA . VAL A 1 120 ? -25.459 -3.927 23.551 1.00 85.12 120 VAL A CA 1
ATOM 962 C C . VAL A 1 120 ? -25.732 -5.237 24.303 1.00 85.12 120 VAL A C 1
ATOM 964 O O . VAL A 1 120 ? -26.846 -5.492 24.740 1.00 85.12 120 VAL A O 1
ATOM 967 N N . THR A 1 121 ? -24.709 -6.081 24.469 1.00 87.00 121 THR A N 1
ATOM 968 C CA . THR A 1 121 ? -24.794 -7.389 25.167 1.00 87.00 121 THR A CA 1
ATOM 969 C C . THR A 1 121 ? -24.043 -7.416 26.497 1.00 87.00 121 THR A C 1
ATOM 971 O O . THR A 1 121 ? -23.147 -6.611 26.689 1.00 87.00 121 THR A O 1
ATOM 974 N N . GLU A 1 122 ? -24.337 -8.344 27.413 1.00 87.50 122 GLU A N 1
ATOM 975 C CA . GLU A 1 122 ? -23.647 -8.418 28.722 1.00 87.50 122 GLU A CA 1
ATOM 976 C C . GLU A 1 122 ? -22.108 -8.454 28.600 1.00 87.50 122 GLU A C 1
ATOM 978 O O . GLU A 1 122 ? -21.401 -7.730 29.306 1.00 87.50 122 GLU A O 1
ATOM 983 N N . ASN A 1 123 ? -21.605 -9.259 27.661 1.00 91.50 123 ASN A N 1
ATOM 984 C CA . ASN A 1 123 ? -20.184 -9.348 27.337 1.00 91.50 123 ASN A CA 1
ATOM 985 C C . ASN A 1 123 ? -19.847 -8.495 26.110 1.00 91.50 123 ASN A C 1
ATOM 987 O O . ASN A 1 123 ? -20.700 -8.293 25.242 1.00 91.50 123 ASN A O 1
ATOM 991 N N . LEU A 1 124 ? -18.599 -8.034 26.030 1.00 92.88 124 LEU A N 1
ATOM 992 C CA . LEU A 1 124 ? -18.066 -7.317 24.877 1.00 92.88 124 LEU A CA 1
ATOM 993 C C . LEU A 1 124 ? -18.094 -8.206 23.628 1.00 92.88 124 LEU A C 1
ATOM 995 O O . LEU A 1 124 ? -17.776 -9.394 23.696 1.00 92.88 124 LEU A O 1
ATOM 999 N N . GLN A 1 125 ? -18.475 -7.618 22.493 1.00 92.75 125 GLN A N 1
ATOM 1000 C CA . GLN A 1 125 ? -18.407 -8.289 21.195 1.00 92.75 125 GLN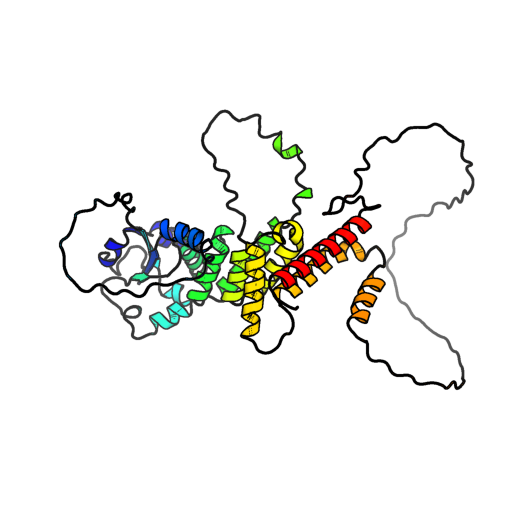 A CA 1
ATOM 1001 C C . GLN A 1 125 ? -16.956 -8.314 20.705 1.00 92.75 125 GLN A C 1
ATOM 1003 O O . GLN A 1 125 ? -16.217 -7.350 20.916 1.00 92.75 125 GLN A O 1
ATOM 1008 N N . ILE A 1 126 ? -16.575 -9.414 20.054 1.00 94.50 126 ILE A N 1
ATOM 1009 C CA . ILE A 1 126 ? -15.266 -9.591 19.420 1.00 94.50 126 ILE A CA 1
ATOM 1010 C C . ILE A 1 126 ? -15.461 -9.456 17.913 1.00 94.50 126 ILE A C 1
ATOM 1012 O O . ILE A 1 126 ? -16.203 -10.244 17.329 1.00 94.50 126 ILE A O 1
ATOM 1016 N N . ILE A 1 127 ? -14.793 -8.484 17.297 1.00 95.06 127 ILE A N 1
ATOM 1017 C CA . ILE A 1 127 ? -14.761 -8.304 15.844 1.00 95.06 127 ILE A CA 1
ATOM 1018 C C . ILE A 1 127 ? -13.417 -8.789 15.332 1.00 95.06 127 ILE A C 1
ATOM 1020 O O . ILE A 1 127 ? -12.376 -8.304 15.772 1.00 95.06 127 ILE A O 1
ATOM 1024 N N . ARG A 1 128 ? -13.444 -9.736 14.397 1.00 94.81 128 ARG A N 1
ATOM 1025 C CA . ARG A 1 128 ? -12.254 -10.146 13.656 1.00 94.81 128 ARG A CA 1
ATOM 1026 C C . ARG A 1 128 ? -11.919 -9.079 12.616 1.00 94.81 128 ARG A C 1
ATOM 1028 O O . ARG A 1 128 ? -12.806 -8.618 11.906 1.00 94.81 128 ARG A O 1
ATOM 1035 N N . VAL A 1 129 ? -10.651 -8.705 12.563 1.00 96.12 129 VAL A N 1
ATOM 1036 C CA . VAL A 1 129 ? -10.072 -7.811 11.569 1.00 96.12 129 VAL A CA 1
ATOM 1037 C C . VAL A 1 129 ? -9.040 -8.631 10.807 1.00 96.12 129 VAL A C 1
ATOM 1039 O O . VAL A 1 129 ? -8.153 -9.217 11.425 1.00 96.12 129 VAL A O 1
ATOM 1042 N N . ASP A 1 130 ? -9.191 -8.713 9.488 1.00 94.06 130 ASP A N 1
ATOM 1043 C CA . ASP A 1 130 ? -8.364 -9.571 8.636 1.00 94.06 130 ASP A CA 1
ATOM 1044 C C . ASP A 1 130 ? -7.034 -8.888 8.288 1.00 94.06 130 ASP A C 1
ATOM 1046 O O . ASP A 1 130 ? -6.754 -8.577 7.140 1.00 94.06 130 ASP A O 1
ATOM 1050 N N . CYS A 1 131 ? -6.219 -8.618 9.305 1.00 94.38 131 CYS A N 1
ATOM 1051 C CA . CYS A 1 131 ? -4.840 -8.161 9.165 1.00 94.38 131 CYS A CA 1
ATOM 1052 C C . CYS A 1 131 ? -3.970 -8.729 10.295 1.00 94.38 131 CYS A C 1
ATOM 1054 O O . CYS A 1 131 ? -4.494 -9.296 11.263 1.00 94.38 131 CYS A O 1
ATOM 1056 N N . SER A 1 132 ? -2.649 -8.574 10.182 1.00 95.00 132 SER A N 1
ATOM 1057 C CA . SER A 1 132 ? -1.727 -8.978 11.242 1.00 95.00 132 SER A CA 1
ATOM 1058 C C . SER A 1 132 ? -1.952 -8.173 12.532 1.00 95.00 132 SER A C 1
ATOM 1060 O O . SER A 1 132 ? -2.441 -7.031 12.501 1.00 95.00 132 SER A O 1
ATOM 1062 N N . PRO A 1 133 ? -1.587 -8.732 13.699 1.00 96.12 133 PRO A N 1
ATOM 1063 C CA . PRO A 1 133 ? -1.591 -7.993 14.958 1.00 96.12 133 PRO A CA 1
ATOM 1064 C C . PRO A 1 133 ? -0.791 -6.684 14.902 1.00 96.12 133 PRO A C 1
ATOM 1066 O O . PRO A 1 133 ? -1.206 -5.690 15.501 1.00 96.12 133 PRO A O 1
ATOM 1069 N N . GLU A 1 134 ? 0.324 -6.674 14.178 1.00 95.44 134 GLU A N 1
ATOM 1070 C CA . GLU A 1 134 ? 1.222 -5.540 13.984 1.00 95.44 134 GLU A CA 1
ATOM 1071 C C . GLU A 1 134 ? 0.541 -4.433 13.170 1.00 95.44 134 GLU A C 1
ATOM 1073 O O . GLU A 1 134 ? 0.507 -3.276 13.601 1.00 95.44 134 GLU A O 1
ATOM 1078 N N . ALA A 1 135 ? -0.086 -4.780 12.042 1.00 96.38 135 ALA A N 1
ATOM 1079 C CA . ALA A 1 135 ? -0.837 -3.826 11.229 1.00 96.38 135 ALA A CA 1
ATOM 1080 C C . ALA A 1 135 ? -2.038 -3.253 11.999 1.00 96.38 135 ALA A C 1
ATOM 1082 O O . ALA A 1 135 ? -2.283 -2.042 11.967 1.00 96.38 135 ALA A O 1
ATOM 1083 N N . LEU A 1 136 ? -2.763 -4.091 12.753 1.00 97.25 136 LEU A N 1
ATOM 1084 C CA . LEU A 1 136 ? -3.868 -3.625 13.595 1.00 97.25 136 LEU A CA 1
ATOM 1085 C C . LEU A 1 136 ? -3.387 -2.673 14.699 1.00 97.25 136 LEU A C 1
ATOM 1087 O O . LEU A 1 136 ? -4.072 -1.699 15.017 1.00 97.25 136 LEU A O 1
ATOM 1091 N N . GLU A 1 137 ? -2.210 -2.918 15.273 1.00 96.19 137 GLU A N 1
ATOM 1092 C CA . GLU A 1 137 ? -1.601 -2.019 16.250 1.00 96.19 137 GLU A CA 1
ATOM 1093 C C . GLU A 1 137 ? -1.322 -0.636 15.641 1.00 96.19 137 GLU A C 1
ATOM 1095 O O . GLU A 1 137 ? -1.708 0.372 16.240 1.00 96.19 137 GLU A O 1
ATOM 1100 N N . VAL A 1 138 ? -0.765 -0.567 14.427 1.00 96.94 138 VAL A N 1
ATOM 1101 C CA . VAL A 1 138 ? -0.551 0.698 13.695 1.00 96.94 138 VAL A CA 1
ATOM 1102 C C . VAL A 1 138 ? -1.870 1.421 13.420 1.00 96.94 138 VAL A C 1
ATOM 1104 O O . VAL A 1 138 ? -1.987 2.625 13.672 1.00 96.94 138 VAL A O 1
ATOM 1107 N N . VAL A 1 139 ? -2.895 0.696 12.962 1.00 97.94 139 VAL A N 1
ATOM 1108 C CA . VAL A 1 139 ? -4.238 1.254 12.744 1.00 97.94 139 VAL A CA 1
ATOM 1109 C C . VAL A 1 139 ? -4.803 1.837 14.040 1.00 97.94 139 VAL A C 1
ATOM 1111 O O . VAL A 1 139 ? -5.331 2.951 14.048 1.00 97.94 139 VAL A O 1
ATOM 1114 N N . LEU A 1 140 ? -4.683 1.121 15.158 1.00 97.25 140 LEU A N 1
ATOM 1115 C CA . LEU A 1 140 ? -5.168 1.597 16.450 1.00 97.25 140 LEU A CA 1
ATOM 1116 C C . LEU A 1 140 ? -4.370 2.808 16.946 1.00 97.25 140 LEU A C 1
ATOM 1118 O O . LEU A 1 140 ? -4.978 3.773 17.408 1.00 97.25 140 LEU A O 1
ATOM 1122 N N . ILE A 1 141 ? -3.043 2.828 16.795 1.00 96.12 141 ILE A N 1
ATOM 1123 C CA . ILE A 1 141 ? -2.231 4.021 17.087 1.00 96.12 141 ILE A CA 1
ATOM 1124 C C . ILE A 1 141 ? -2.779 5.215 16.303 1.00 96.12 141 ILE A C 1
ATOM 1126 O O . ILE A 1 141 ? -3.033 6.273 16.890 1.00 96.12 141 ILE A O 1
ATOM 1130 N N . TYR A 1 142 ? -3.044 5.035 15.009 1.00 97.50 142 TYR A N 1
ATOM 1131 C CA . TYR A 1 142 ? -3.600 6.081 14.162 1.00 97.50 142 TYR A CA 1
ATOM 1132 C C . TYR A 1 142 ? -4.972 6.566 14.641 1.00 97.50 142 TYR A C 1
ATOM 1134 O O . TYR A 1 142 ? -5.178 7.770 14.810 1.00 97.50 142 TYR A O 1
ATOM 1142 N N . LEU A 1 143 ? -5.905 5.653 14.918 1.00 96.75 143 LEU A N 1
ATOM 1143 C CA . LEU A 1 143 ? -7.260 6.008 15.348 1.00 96.75 143 LEU A CA 1
ATOM 1144 C C . LEU A 1 143 ? -7.268 6.784 16.675 1.00 96.75 143 LEU A C 1
ATOM 1146 O O . LEU A 1 143 ? -8.096 7.677 16.853 1.00 96.75 143 LEU A O 1
ATOM 1150 N N . TYR A 1 144 ? -6.326 6.501 17.579 1.00 96.38 144 TYR A N 1
ATOM 1151 C CA . TYR A 1 144 ? -6.243 7.168 18.883 1.00 96.38 144 TYR A CA 1
ATOM 1152 C C . TYR A 1 144 ? -5.380 8.433 18.883 1.00 96.38 144 TYR A C 1
ATOM 1154 O O . TYR A 1 144 ? -5.552 9.275 19.763 1.00 96.38 144 TYR A O 1
ATOM 1162 N N . THR A 1 145 ? -4.425 8.579 17.962 1.00 95.31 145 THR A N 1
ATOM 1163 C CA . THR A 1 145 ? -3.405 9.644 18.049 1.00 95.31 145 THR A CA 1
ATOM 1164 C C . THR A 1 145 ? -3.240 10.489 16.784 1.00 95.31 145 THR A C 1
ATOM 1166 O O . THR A 1 145 ? -2.577 11.523 16.840 1.00 95.31 145 THR A O 1
ATOM 1169 N N . ASP A 1 146 ? -3.839 10.086 15.657 1.00 94.69 146 ASP A N 1
ATOM 1170 C CA . ASP A 1 146 ? -3.638 10.650 14.307 1.00 94.69 146 ASP A CA 1
ATOM 1171 C C . ASP A 1 146 ? -2.161 10.628 13.836 1.00 94.69 146 ASP A C 1
ATOM 1173 O O . ASP A 1 146 ? -1.790 11.328 12.884 1.00 94.69 146 ASP A O 1
ATOM 1177 N N . ARG A 1 147 ? -1.312 9.815 14.486 1.00 93.44 147 ARG A N 1
ATOM 1178 C CA . ARG A 1 147 ? 0.090 9.544 14.124 1.00 93.44 147 ARG A CA 1
ATOM 1179 C C . ARG A 1 147 ? 0.212 8.198 13.417 1.00 93.44 147 ARG A C 1
ATOM 1181 O O . ARG A 1 147 ? -0.583 7.298 13.665 1.00 93.44 147 ARG A O 1
ATOM 1188 N N . VAL A 1 148 ? 1.192 8.090 12.527 1.00 93.88 148 VAL A N 1
ATOM 1189 C CA . VAL A 1 148 ? 1.464 6.888 11.735 1.00 93.88 148 VAL A CA 1
ATOM 1190 C C . VAL A 1 148 ? 2.970 6.714 11.677 1.00 93.88 148 VAL A C 1
ATOM 1192 O O . VAL A 1 148 ? 3.655 7.606 11.185 1.00 93.88 148 VAL A O 1
ATOM 1195 N N . GLU A 1 149 ? 3.456 5.596 12.199 1.00 92.50 149 GLU A N 1
ATOM 1196 C CA . GLU A 1 149 ? 4.864 5.202 12.200 1.00 92.50 149 GLU A CA 1
ATOM 1197 C C . GLU A 1 149 ? 4.899 3.672 12.119 1.00 92.50 149 GLU A C 1
ATOM 1199 O O . GLU A 1 149 ? 4.215 3.009 12.900 1.00 92.50 149 GLU A O 1
ATOM 1204 N N . PHE A 1 150 ? 5.630 3.121 11.150 1.00 93.94 150 PHE A N 1
ATOM 1205 C CA . PHE A 1 150 ? 5.788 1.679 10.947 1.00 93.94 150 PHE A CA 1
ATOM 1206 C C . PHE A 1 150 ? 7.026 1.393 10.073 1.00 93.94 150 PHE A C 1
ATOM 1208 O O . PHE A 1 150 ? 7.418 2.269 9.295 1.00 93.94 150 PHE A O 1
ATOM 1215 N N . PRO A 1 151 ? 7.659 0.210 10.204 1.00 92.69 151 PRO A N 1
ATOM 1216 C CA . PRO A 1 151 ? 8.778 -0.199 9.351 1.00 92.69 151 PRO A CA 1
ATOM 1217 C C . PRO A 1 151 ? 8.315 -0.533 7.926 1.00 92.69 151 PRO A C 1
ATOM 1219 O O . PRO A 1 151 ? 7.168 -0.928 7.724 1.00 92.69 151 PRO A O 1
ATOM 1222 N N . LEU A 1 152 ? 9.212 -0.422 6.940 1.00 90.50 152 LEU A N 1
ATOM 1223 C CA . LEU A 1 152 ? 8.888 -0.685 5.530 1.00 90.50 152 LEU A CA 1
ATOM 1224 C C . LEU A 1 152 ? 8.378 -2.112 5.270 1.00 90.50 152 LEU A C 1
ATOM 1226 O O . LEU A 1 152 ? 7.526 -2.285 4.405 1.00 90.50 152 LEU A O 1
ATOM 1230 N N . SER A 1 153 ? 8.801 -3.096 6.064 1.00 90.44 153 SER A N 1
ATOM 1231 C CA . SER A 1 153 ? 8.293 -4.473 6.006 1.00 90.44 153 SER A CA 1
ATOM 1232 C C . SER A 1 153 ? 6.787 -4.594 6.272 1.00 90.44 153 SER A C 1
ATOM 1234 O O . SER A 1 153 ? 6.154 -5.523 5.791 1.00 90.44 153 SER A O 1
ATOM 1236 N N . LEU A 1 154 ? 6.179 -3.633 6.979 1.00 93.06 154 LEU A N 1
ATOM 1237 C CA . LEU A 1 154 ? 4.738 -3.611 7.261 1.00 93.06 154 LEU A CA 1
ATOM 1238 C C . LEU A 1 154 ? 3.950 -2.728 6.272 1.00 93.06 154 LEU A C 1
ATOM 1240 O O . LEU A 1 154 ? 2.751 -2.504 6.442 1.00 93.06 154 LEU A O 1
ATOM 1244 N N . ALA A 1 155 ? 4.610 -2.168 5.254 1.00 93.50 155 ALA A N 1
ATOM 1245 C CA . ALA A 1 155 ? 4.027 -1.168 4.363 1.00 93.50 155 ALA A CA 1
ATOM 1246 C C . ALA A 1 155 ? 2.771 -1.657 3.634 1.00 93.50 155 ALA A C 1
ATOM 1248 O O . ALA A 1 155 ? 1.735 -0.985 3.674 1.00 93.50 155 ALA A O 1
ATOM 1249 N N . VAL A 1 156 ? 2.859 -2.820 2.986 1.00 94.25 156 VAL A N 1
ATOM 1250 C CA . VAL A 1 156 ? 1.753 -3.393 2.209 1.00 94.25 156 VAL A CA 1
ATOM 1251 C C . VAL A 1 156 ? 0.601 -3.793 3.130 1.00 94.25 156 VAL A C 1
ATOM 1253 O O . VAL A 1 156 ? -0.551 -3.453 2.856 1.00 94.25 156 VAL A O 1
ATOM 1256 N N . GLU A 1 157 ? 0.901 -4.400 4.279 1.00 94.06 157 GLU A N 1
ATOM 1257 C CA . GLU A 1 157 ? -0.114 -4.787 5.261 1.00 94.06 157 GLU A CA 1
ATOM 1258 C C . GLU A 1 157 ? -0.870 -3.586 5.845 1.00 94.06 157 GLU A C 1
ATOM 1260 O O . GLU A 1 157 ? -2.093 -3.633 6.004 1.00 94.06 157 GLU A O 1
ATOM 1265 N N . VAL A 1 158 ? -0.173 -2.480 6.141 1.00 96.25 158 VAL A N 1
ATOM 1266 C CA . VAL A 1 158 ? -0.820 -1.248 6.618 1.00 96.25 158 VAL A CA 1
ATOM 1267 C C . VAL A 1 158 ? -1.692 -0.631 5.528 1.00 96.25 158 VAL A C 1
ATOM 1269 O O . VAL A 1 158 ? -2.782 -0.151 5.843 1.00 96.25 158 VAL A O 1
ATOM 1272 N N . LEU A 1 159 ? -1.257 -0.642 4.262 1.00 96.44 159 LEU A N 1
ATOM 1273 C CA . LEU A 1 159 ? -2.081 -0.173 3.142 1.00 96.44 159 LEU A CA 1
ATOM 1274 C C . LEU A 1 159 ? -3.354 -1.009 3.000 1.00 96.44 159 LEU A C 1
ATOM 1276 O O . LEU A 1 159 ? -4.441 -0.433 2.951 1.00 96.44 159 LEU A O 1
ATOM 1280 N N . TYR A 1 160 ? -3.223 -2.338 3.022 1.00 96.44 160 TYR A N 1
ATOM 1281 C CA . TYR A 1 160 ? -4.355 -3.262 2.984 1.00 96.44 160 TYR A CA 1
ATOM 1282 C C . TYR A 1 160 ? -5.321 -3.006 4.145 1.00 96.44 160 TYR A C 1
ATOM 1284 O O . TYR A 1 160 ? -6.518 -2.814 3.935 1.00 96.44 160 TYR A O 1
ATOM 1292 N N . ALA A 1 161 ? -4.811 -2.923 5.378 1.00 97.50 161 ALA A N 1
ATOM 1293 C CA . ALA A 1 161 ? -5.639 -2.684 6.555 1.00 97.50 161 ALA A CA 1
ATOM 1294 C C . ALA A 1 161 ? -6.332 -1.311 6.511 1.00 97.50 161 ALA A C 1
ATOM 1296 O O . ALA A 1 161 ? -7.493 -1.190 6.907 1.00 97.50 161 ALA A O 1
ATOM 1297 N N . ALA A 1 162 ? -5.644 -0.273 6.026 1.00 97.81 162 ALA A N 1
ATOM 1298 C CA . ALA A 1 162 ? -6.209 1.064 5.888 1.00 97.81 162 ALA A CA 1
ATOM 1299 C C . ALA A 1 162 ? -7.330 1.114 4.844 1.00 97.81 162 ALA A C 1
ATOM 1301 O O . ALA A 1 162 ? -8.337 1.781 5.084 1.00 97.81 162 ALA A O 1
ATOM 1302 N N . ASP A 1 163 ? -7.173 0.415 3.719 1.00 97.56 163 ASP A N 1
ATOM 1303 C CA . ASP A 1 163 ? -8.192 0.326 2.673 1.00 97.56 163 ASP A CA 1
ATOM 1304 C C . ASP A 1 163 ? -9.404 -0.503 3.129 1.00 97.56 163 ASP A C 1
ATOM 1306 O O . ASP A 1 163 ? -10.533 -0.009 3.116 1.00 97.56 163 ASP A O 1
ATOM 1310 N N . MET A 1 164 ? -9.161 -1.703 3.672 1.00 96.56 164 MET A N 1
ATOM 1311 C CA . MET A 1 164 ? -10.188 -2.607 4.211 1.00 96.56 164 MET A CA 1
ATOM 1312 C C . MET A 1 164 ? -11.048 -1.934 5.291 1.00 96.56 164 MET A C 1
ATOM 1314 O O . MET A 1 164 ? -12.262 -2.127 5.344 1.00 96.56 164 MET A O 1
ATOM 1318 N N . LEU A 1 165 ? -10.429 -1.136 6.165 1.00 97.69 165 LEU A N 1
ATOM 1319 C CA . LEU A 1 165 ? -11.128 -0.409 7.228 1.00 97.69 165 LEU A CA 1
ATOM 1320 C C . LEU A 1 165 ? -11.647 0.965 6.776 1.00 97.69 165 LEU A C 1
ATOM 1322 O O . LEU A 1 165 ? -12.153 1.727 7.606 1.00 97.69 165 LEU A O 1
ATOM 1326 N N . CYS A 1 166 ? -11.530 1.296 5.490 1.00 97.75 166 CYS A N 1
ATOM 1327 C CA . CYS A 1 166 ? -11.961 2.560 4.892 1.00 97.75 166 CYS A CA 1
ATOM 1328 C C . CYS A 1 166 ? -11.423 3.784 5.657 1.00 97.75 166 CYS A C 1
ATOM 1330 O O . CYS A 1 166 ? -12.168 4.681 6.056 1.00 97.75 166 CYS A O 1
ATOM 1332 N N . ILE A 1 167 ? -10.115 3.798 5.924 1.00 98.00 167 ILE A N 1
ATOM 1333 C CA . ILE A 1 167 ? -9.410 4.881 6.619 1.00 98.00 167 ILE A CA 1
ATOM 1334 C C . ILE A 1 167 ? -8.557 5.655 5.604 1.00 98.00 167 ILE A C 1
ATOM 1336 O O . ILE A 1 167 ? -7.327 5.599 5.610 1.00 98.00 167 ILE A O 1
ATOM 1340 N N . GLU A 1 168 ? -9.211 6.436 4.743 1.00 96.38 168 GLU A N 1
ATOM 1341 C CA . GLU A 1 168 ? -8.575 7.149 3.617 1.00 96.38 168 GLU A CA 1
ATOM 1342 C C . GLU A 1 168 ? -7.401 8.053 4.029 1.00 96.38 168 GLU A C 1
ATOM 1344 O O . GLU A 1 168 ? -6.366 8.119 3.357 1.00 96.38 168 GLU A O 1
ATOM 1349 N N . ARG A 1 169 ? -7.509 8.720 5.188 1.00 97.12 169 ARG A N 1
ATOM 1350 C CA . ARG A 1 169 ? -6.418 9.550 5.728 1.00 97.12 169 ARG A CA 1
ATOM 1351 C C . ARG A 1 169 ? -5.208 8.719 6.166 1.00 97.12 169 ARG A C 1
ATOM 1353 O O . ARG A 1 169 ? -4.087 9.211 6.040 1.00 97.12 169 ARG A O 1
ATOM 1360 N N . LEU A 1 170 ? -5.410 7.497 6.669 1.00 97.81 170 LEU A N 1
ATOM 1361 C CA . LEU A 1 170 ? -4.315 6.582 7.009 1.00 97.81 170 LEU A CA 1
ATOM 1362 C C . LEU A 1 170 ? -3.654 6.061 5.737 1.00 97.81 170 LEU A C 1
ATOM 1364 O O . LEU A 1 170 ? -2.440 6.181 5.629 1.00 97.81 170 LEU A O 1
ATOM 1368 N N . LYS A 1 171 ? -4.439 5.593 4.756 1.00 97.00 171 LYS A N 1
ATOM 1369 C CA . LYS A 1 171 ? -3.937 5.140 3.446 1.00 97.00 171 LYS A CA 1
ATOM 1370 C C . LYS A 1 171 ? -3.077 6.215 2.773 1.00 97.00 171 LYS A C 1
ATOM 1372 O O . LYS A 1 171 ? -1.936 5.963 2.394 1.00 97.00 171 LYS A O 1
ATOM 1377 N N . SER A 1 172 ? -3.570 7.456 2.744 1.00 96.88 172 SER A N 1
ATOM 1378 C CA . SER A 1 172 ? -2.833 8.604 2.198 1.00 96.88 172 SER A CA 1
ATOM 1379 C C . SER A 1 172 ? -1.526 8.888 2.953 1.00 96.88 172 SER A C 1
ATOM 1381 O O . SER A 1 172 ? -0.490 9.116 2.330 1.00 96.88 172 SER A O 1
ATOM 1383 N N . LYS A 1 173 ? -1.546 8.876 4.296 1.00 96.94 173 LYS A N 1
ATOM 1384 C CA . LYS A 1 173 ? -0.343 9.090 5.123 1.00 96.94 173 LYS A CA 1
ATOM 1385 C C . LYS A 1 173 ? 0.667 7.949 4.968 1.00 96.94 173 LYS A C 1
ATOM 1387 O O . LYS A 1 173 ? 1.856 8.228 4.855 1.00 96.94 173 LYS A O 1
ATOM 1392 N N . ALA A 1 174 ? 0.204 6.702 4.925 1.00 96.56 174 ALA A N 1
ATOM 1393 C CA . ALA A 1 174 ? 1.033 5.526 4.693 1.00 96.56 174 ALA A CA 1
ATOM 1394 C C . ALA A 1 174 ? 1.754 5.634 3.344 1.00 96.56 174 ALA A C 1
ATOM 1396 O O . ALA A 1 174 ? 2.972 5.525 3.306 1.00 96.56 174 ALA A O 1
ATOM 1397 N N . ALA A 1 175 ? 1.045 5.991 2.267 1.00 96.25 175 ALA A N 1
ATOM 1398 C CA . ALA A 1 175 ? 1.652 6.199 0.952 1.00 96.25 175 ALA A CA 1
ATOM 1399 C C . ALA A 1 175 ? 2.759 7.274 0.954 1.00 96.25 175 ALA A C 1
ATOM 1401 O O . ALA A 1 175 ? 3.809 7.095 0.335 1.00 96.25 175 ALA A O 1
ATOM 1402 N N . VAL A 1 176 ? 2.557 8.390 1.675 1.00 95.56 176 VAL A N 1
ATOM 1403 C CA . VAL A 1 176 ? 3.606 9.414 1.869 1.00 95.56 176 VAL A CA 1
ATOM 1404 C C . VAL A 1 176 ? 4.825 8.805 2.563 1.00 95.56 176 VAL A C 1
ATOM 1406 O O . VAL A 1 176 ? 5.939 8.966 2.077 1.00 95.56 176 VAL A O 1
ATOM 1409 N N . LEU A 1 177 ? 4.618 8.119 3.690 1.00 94.19 177 LEU A N 1
ATOM 1410 C CA . LEU A 1 177 ? 5.705 7.561 4.494 1.00 94.19 177 LEU A CA 1
ATOM 1411 C C . LEU A 1 177 ? 6.496 6.508 3.721 1.00 94.19 177 LEU A C 1
ATOM 1413 O O . LEU A 1 177 ? 7.719 6.575 3.707 1.00 94.19 177 LEU A O 1
ATOM 1417 N N . ILE A 1 178 ? 5.807 5.603 3.025 1.00 93.56 178 ILE A N 1
ATOM 1418 C CA . ILE A 1 178 ? 6.422 4.538 2.228 1.00 93.56 178 ILE A CA 1
ATOM 1419 C C . ILE A 1 178 ? 7.293 5.132 1.122 1.00 93.56 178 ILE A C 1
ATOM 1421 O O . ILE A 1 178 ? 8.473 4.808 1.039 1.00 93.56 178 ILE A O 1
ATOM 1425 N N . SER A 1 179 ? 6.748 6.057 0.323 1.00 91.81 179 SER A N 1
ATOM 1426 C CA . SER A 1 179 ? 7.524 6.708 -0.743 1.00 91.81 179 SER A CA 1
ATOM 1427 C C . SER A 1 179 ? 8.716 7.503 -0.191 1.00 91.81 179 SER A C 1
ATOM 1429 O O . SER A 1 179 ? 9.817 7.421 -0.724 1.00 91.81 179 SER A O 1
ATOM 1431 N N . SER A 1 180 ? 8.549 8.213 0.930 1.00 90.38 180 SER A N 1
ATOM 1432 C CA . SER A 1 180 ? 9.635 8.984 1.544 1.00 90.38 180 SER A CA 1
ATOM 1433 C C . SER A 1 180 ? 10.751 8.105 2.112 1.00 90.38 180 SER A C 1
ATOM 1435 O O . SER A 1 180 ? 11.922 8.448 1.956 1.00 90.38 180 SER A O 1
ATOM 1437 N N . LEU A 1 181 ? 10.408 7.015 2.802 1.00 84.50 181 LEU A N 1
ATOM 1438 C CA . L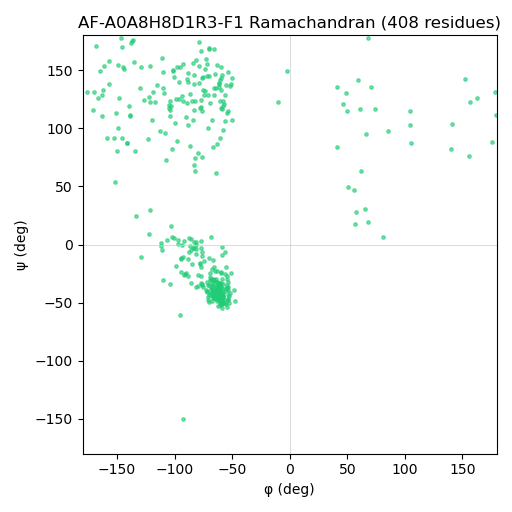EU A 1 181 ? 11.382 6.087 3.378 1.00 84.50 181 LEU A CA 1
ATOM 1439 C C . LEU A 1 181 ? 12.083 5.294 2.270 1.00 84.50 181 LEU A C 1
ATOM 1441 O O . LEU A 1 181 ? 13.309 5.217 2.254 1.00 84.50 181 LEU A O 1
ATOM 1445 N N . GLY A 1 182 ? 11.327 4.814 1.280 1.00 78.19 182 GLY A N 1
ATOM 1446 C CA . GLY A 1 182 ? 11.868 4.089 0.133 1.00 78.19 182 GLY A CA 1
ATOM 1447 C C . GLY A 1 182 ? 12.813 4.931 -0.734 1.00 78.19 182 GLY A C 1
ATOM 1448 O O . GLY A 1 182 ? 13.804 4.413 -1.243 1.00 78.19 182 GLY A O 1
ATOM 1449 N N . ASN A 1 183 ? 12.586 6.247 -0.843 1.00 78.75 183 ASN A N 1
ATOM 1450 C CA . ASN A 1 183 ? 13.517 7.171 -1.501 1.00 78.75 183 ASN A CA 1
ATOM 1451 C C . ASN A 1 183 ? 14.880 7.267 -0.788 1.00 78.75 183 ASN A C 1
ATOM 1453 O O . ASN A 1 183 ? 15.892 7.499 -1.450 1.00 78.75 183 ASN A O 1
ATOM 1457 N N . GLY A 1 184 ? 14.939 7.075 0.535 1.00 66.19 184 GLY A N 1
ATOM 1458 C CA . GLY A 1 184 ? 16.201 7.014 1.284 1.00 66.19 184 GLY A CA 1
ATOM 1459 C C . GLY A 1 184 ? 17.109 5.870 0.818 1.00 66.19 184 GLY A C 1
ATOM 1460 O O . GLY A 1 184 ? 18.325 6.055 0.722 1.00 66.19 184 GLY A O 1
ATOM 1461 N N . ASN A 1 185 ? 16.508 4.746 0.413 1.00 61.38 185 ASN A N 1
ATOM 1462 C CA . ASN A 1 185 ? 17.209 3.556 -0.079 1.00 61.38 185 ASN A CA 1
ATOM 1463 C C . ASN A 1 185 ? 17.616 3.666 -1.561 1.00 61.38 185 ASN A C 1
ATOM 1465 O O . ASN A 1 185 ? 18.210 2.732 -2.090 1.00 61.38 185 ASN A O 1
ATOM 1469 N N . MET A 1 186 ? 17.313 4.770 -2.260 1.00 59.59 186 MET A N 1
ATOM 1470 C CA . MET A 1 186 ? 17.586 4.968 -3.700 1.00 59.59 186 MET A CA 1
ATOM 1471 C C . MET A 1 186 ? 19.004 5.434 -4.037 1.00 59.59 186 MET A C 1
ATOM 1473 O O . MET A 1 186 ? 19.310 5.653 -5.209 1.00 59.59 186 MET A O 1
ATOM 1477 N N . LYS A 1 187 ? 19.891 5.590 -3.048 1.00 55.72 187 LYS A N 1
ATOM 1478 C CA . LYS A 1 187 ? 21.285 5.942 -3.338 1.00 55.72 187 LYS A CA 1
ATOM 1479 C C . LYS A 1 187 ? 21.962 4.787 -4.090 1.00 55.72 187 LYS A C 1
ATOM 1481 O O . LYS A 1 187 ? 21.890 3.649 -3.625 1.00 55.72 187 LYS A O 1
ATOM 1486 N N . PRO A 1 188 ? 22.620 5.050 -5.233 1.00 49.16 188 PRO A N 1
ATOM 1487 C CA . PRO A 1 188 ? 23.266 4.003 -6.011 1.00 49.16 188 PRO A CA 1
ATOM 1488 C C . PRO A 1 188 ? 24.327 3.293 -5.161 1.00 49.16 188 PRO A C 1
ATOM 1490 O O . PRO A 1 188 ? 25.165 3.941 -4.529 1.00 49.16 188 PRO A O 1
ATOM 1493 N N . LYS A 1 189 ? 24.325 1.952 -5.192 1.00 46.94 189 LYS A N 1
ATOM 1494 C CA . LYS A 1 189 ? 25.306 1.078 -4.513 1.00 46.94 189 LYS A CA 1
ATOM 1495 C C . LYS A 1 189 ? 26.773 1.358 -4.902 1.00 46.94 189 LYS A C 1
ATOM 1497 O O . LYS A 1 189 ? 27.675 0.823 -4.275 1.00 46.94 189 LYS A O 1
ATOM 1502 N N . GLN A 1 190 ? 27.032 2.230 -5.880 1.00 43.28 190 GLN A N 1
ATOM 1503 C CA . GLN A 1 190 ? 28.374 2.669 -6.282 1.00 43.28 190 GLN A CA 1
ATOM 1504 C C . GLN A 1 190 ? 29.086 3.567 -5.247 1.00 43.28 190 GLN A C 1
ATOM 1506 O O . GLN A 1 190 ? 30.286 3.784 -5.374 1.00 43.28 190 GLN A O 1
ATOM 1511 N N . ALA A 1 191 ? 28.390 4.068 -4.216 1.00 38.69 191 ALA A N 1
ATOM 1512 C CA . ALA A 1 191 ? 28.987 4.901 -3.161 1.00 38.69 191 ALA A CA 1
ATOM 1513 C C . ALA A 1 191 ? 29.255 4.163 -1.832 1.00 38.69 191 ALA A C 1
ATOM 1515 O O . ALA A 1 191 ? 29.650 4.801 -0.857 1.00 38.69 191 ALA A O 1
ATOM 1516 N N . GLN A 1 192 ? 29.057 2.842 -1.766 1.00 39.50 192 GLN A N 1
ATOM 1517 C CA . GLN A 1 192 ? 29.605 2.037 -0.672 1.00 39.50 192 GLN A CA 1
ATOM 1518 C C . GLN A 1 192 ? 31.023 1.628 -1.062 1.00 39.50 192 GLN A C 1
ATOM 1520 O O . GLN A 1 192 ? 31.253 0.576 -1.654 1.00 39.50 192 GLN A O 1
ATOM 1525 N N . SER A 1 193 ? 31.970 2.520 -0.780 1.00 33.25 193 SER A N 1
ATOM 1526 C CA . SER A 1 193 ? 33.393 2.215 -0.837 1.00 33.25 193 SER A CA 1
ATOM 1527 C C . SER A 1 193 ? 33.686 0.948 -0.031 1.00 33.25 193 SER A C 1
ATOM 1529 O O . SER A 1 193 ? 33.196 0.757 1.084 1.00 33.25 193 SER A O 1
ATOM 1531 N N . GLU A 1 194 ? 34.534 0.092 -0.594 1.00 39.34 194 GLU A N 1
ATOM 1532 C CA . GLU A 1 194 ? 34.999 -1.171 -0.008 1.00 39.34 194 GLU A CA 1
ATOM 1533 C C . GLU A 1 194 ? 35.719 -1.002 1.356 1.00 39.34 194 GLU A C 1
ATOM 1535 O O . GLU A 1 194 ? 36.052 -1.990 2.012 1.00 39.34 194 GLU A O 1
ATOM 1540 N N . ASP A 1 195 ? 35.889 0.233 1.839 1.00 34.66 195 ASP A N 1
ATOM 1541 C CA . ASP A 1 195 ? 36.537 0.592 3.104 1.00 34.66 195 ASP A CA 1
ATOM 1542 C C . ASP A 1 195 ? 35.672 0.390 4.365 1.00 34.66 195 ASP A C 1
ATOM 1544 O O . ASP A 1 195 ? 36.213 0.305 5.469 1.00 34.66 195 ASP A O 1
ATOM 1548 N N . GLU A 1 196 ? 34.344 0.237 4.261 1.00 41.56 196 GLU A N 1
ATOM 1549 C CA . GLU A 1 196 ? 33.494 -0.000 5.449 1.00 41.56 196 GLU A CA 1
ATOM 1550 C C . GLU A 1 196 ? 33.412 -1.473 5.893 1.00 41.56 196 GLU A C 1
ATOM 1552 O O . GLU A 1 196 ? 32.831 -1.779 6.938 1.00 41.56 196 GLU A O 1
ATOM 1557 N N . LYS A 1 197 ? 34.048 -2.404 5.165 1.00 37.75 197 LYS A N 1
ATOM 1558 C CA . LYS A 1 197 ? 34.163 -3.812 5.592 1.00 37.75 197 LYS A CA 1
ATOM 1559 C C . LYS A 1 197 ? 35.336 -4.084 6.539 1.00 37.75 197 LYS A C 1
ATOM 1561 O O . LYS A 1 197 ? 35.326 -5.110 7.218 1.00 37.75 197 LYS A O 1
ATOM 1566 N N . VAL A 1 198 ? 36.327 -3.194 6.634 1.00 37.47 198 VAL A N 1
ATOM 1567 C CA . VAL A 1 198 ? 37.570 -3.485 7.377 1.00 37.47 198 VAL A CA 1
ATOM 1568 C C . VAL A 1 198 ? 37.503 -3.060 8.852 1.00 37.47 198 VAL A C 1
ATOM 1570 O O . VAL A 1 198 ? 38.124 -3.697 9.701 1.00 37.47 198 VAL A O 1
ATOM 1573 N N . THR A 1 199 ? 36.681 -2.076 9.226 1.00 33.78 199 THR A N 1
ATOM 1574 C CA . THR A 1 199 ? 36.681 -1.560 10.615 1.00 33.78 199 THR A CA 1
ATOM 1575 C C . THR A 1 199 ? 35.779 -2.342 11.586 1.00 33.78 199 THR A C 1
ATOM 1577 O O . THR A 1 199 ? 35.823 -2.104 12.789 1.00 33.78 199 THR A O 1
ATOM 1580 N N . LYS A 1 200 ? 35.005 -3.334 11.120 1.00 41.88 200 LYS A N 1
ATOM 1581 C CA . LYS A 1 200 ? 34.174 -4.200 11.989 1.00 41.88 200 LYS A CA 1
ATOM 1582 C C . LYS A 1 200 ? 34.762 -5.599 12.239 1.00 41.88 200 LYS A C 1
ATOM 1584 O O . LYS A 1 200 ? 34.054 -6.476 12.721 1.00 41.88 200 LYS A O 1
ATOM 1589 N N . GLN A 1 201 ? 36.049 -5.824 11.956 1.00 37.12 201 GLN A N 1
ATOM 1590 C CA . GLN A 1 201 ? 36.728 -7.101 12.250 1.00 37.12 201 GLN A CA 1
ATOM 1591 C C . GLN A 1 201 ? 37.527 -7.129 13.567 1.00 37.12 201 GLN A C 1
ATOM 1593 O O . GLN A 1 201 ? 38.091 -8.169 13.899 1.00 37.12 201 GLN A O 1
ATOM 1598 N N . ALA A 1 202 ? 37.559 -6.046 14.352 1.00 34.25 202 ALA A N 1
ATOM 1599 C CA . ALA A 1 202 ? 38.364 -6.004 15.581 1.00 34.25 202 ALA A CA 1
ATOM 1600 C C . ALA A 1 202 ? 37.623 -6.370 16.886 1.00 34.25 202 ALA A C 1
ATOM 1602 O O . ALA A 1 202 ? 38.298 -6.645 17.870 1.00 34.25 202 ALA A O 1
ATOM 1603 N N . ASP A 1 203 ? 36.287 -6.464 16.905 1.00 32.00 203 ASP A N 1
ATOM 1604 C CA . ASP A 1 203 ? 35.519 -6.791 18.128 1.00 32.00 203 ASP A CA 1
ATOM 1605 C C . ASP A 1 203 ? 34.655 -8.064 17.995 1.00 32.00 203 ASP A C 1
ATOM 1607 O O . ASP A 1 203 ? 33.629 -8.240 18.652 1.00 32.00 203 ASP A O 1
ATOM 1611 N N . ALA A 1 204 ? 35.091 -9.014 17.163 1.00 38.62 204 ALA A N 1
ATOM 1612 C CA . ALA A 1 204 ? 34.468 -10.331 17.028 1.00 38.62 204 ALA A CA 1
ATOM 1613 C C . ALA A 1 204 ? 34.954 -11.304 18.119 1.00 38.62 204 ALA A C 1
ATOM 1615 O O . ALA A 1 204 ? 35.654 -12.278 17.846 1.00 38.62 204 ALA A O 1
ATOM 1616 N N . ALA A 1 205 ? 34.580 -11.050 19.373 1.00 39.91 205 ALA A N 1
ATOM 1617 C CA . ALA A 1 205 ? 34.741 -12.035 20.441 1.00 39.91 205 ALA A CA 1
ATOM 1618 C C . ALA A 1 205 ? 33.698 -11.888 21.558 1.00 39.91 205 ALA A C 1
ATOM 1620 O O . ALA A 1 205 ? 34.077 -11.809 22.720 1.00 39.91 205 ALA A O 1
ATOM 1621 N N . GLN A 1 206 ? 32.395 -11.880 21.234 1.00 39.66 206 GLN A N 1
ATOM 1622 C CA . GLN A 1 206 ? 31.328 -12.466 22.073 1.00 39.66 206 GLN A CA 1
ATOM 1623 C C . GLN A 1 206 ? 29.927 -12.261 21.465 1.00 39.66 206 GLN A C 1
ATOM 1625 O O . GLN A 1 206 ? 29.539 -11.132 21.197 1.00 39.66 206 GLN A O 1
ATOM 1630 N N . LYS A 1 207 ? 29.152 -13.362 21.403 1.00 32.84 207 LYS A N 1
ATOM 1631 C CA . LYS A 1 207 ? 27.773 -13.532 20.872 1.00 32.84 207 LYS A CA 1
ATOM 1632 C C . LYS A 1 207 ? 27.724 -13.503 19.335 1.00 32.84 207 LYS A C 1
ATOM 1634 O O . LYS A 1 207 ? 28.121 -12.529 18.733 1.00 32.84 207 LYS A O 1
ATOM 1639 N N . GLY A 1 208 ? 27.335 -14.548 18.607 1.00 30.59 208 GLY A N 1
ATOM 1640 C CA . GLY A 1 208 ? 26.338 -15.581 18.880 1.00 30.59 208 GLY A CA 1
ATOM 1641 C C . GLY A 1 208 ? 25.105 -15.279 18.026 1.00 30.59 208 GLY A C 1
ATOM 1642 O O . GLY A 1 208 ? 24.233 -14.572 18.507 1.00 30.59 208 GLY A O 1
ATOM 1643 N N . ASN A 1 209 ? 25.095 -15.789 16.784 1.00 35.00 209 ASN A N 1
ATOM 1644 C CA . ASN A 1 209 ? 24.028 -15.715 15.772 1.00 35.00 209 ASN A CA 1
ATOM 1645 C C . ASN A 1 209 ? 23.310 -14.361 15.652 1.00 35.00 209 ASN A C 1
ATOM 1647 O O . ASN A 1 209 ? 22.210 -14.186 16.171 1.00 35.00 209 ASN A O 1
ATOM 1651 N N . GLN A 1 210 ? 23.898 -13.444 14.885 1.00 32.47 210 GLN A N 1
ATOM 1652 C CA . GLN A 1 210 ? 23.141 -12.380 14.236 1.00 32.47 210 GLN A CA 1
ATOM 1653 C C . GLN A 1 210 ? 22.940 -12.819 12.788 1.00 32.47 210 GLN A C 1
ATOM 1655 O O . GLN A 1 210 ? 23.878 -12.891 11.998 1.00 32.47 210 GLN A O 1
ATOM 1660 N N . GLN A 1 211 ? 21.722 -13.246 12.497 1.00 33.38 211 GLN A N 1
ATOM 1661 C CA . GLN A 1 211 ? 21.217 -13.267 11.142 1.00 33.38 211 GLN A CA 1
ATOM 1662 C C . GLN A 1 211 ? 21.010 -11.787 10.822 1.00 33.38 211 GLN A C 1
ATOM 1664 O O . GLN A 1 211 ? 20.093 -11.180 11.367 1.00 33.38 211 GLN A O 1
ATOM 1669 N N . ASP A 1 212 ? 21.945 -11.183 10.089 1.00 30.69 212 ASP A N 1
ATOM 1670 C CA . ASP A 1 212 ? 21.747 -9.861 9.498 1.00 30.69 212 ASP A CA 1
ATOM 1671 C C . ASP A 1 212 ? 20.652 -10.043 8.445 1.00 30.69 212 ASP A C 1
ATOM 1673 O O . ASP A 1 212 ? 20.914 -10.382 7.293 1.00 30.69 212 ASP A O 1
ATOM 1677 N N . VAL A 1 213 ? 19.401 -9.993 8.894 1.00 38.69 213 VAL A N 1
ATOM 1678 C CA . VAL A 1 213 ? 18.263 -9.867 8.001 1.00 38.69 213 VAL A CA 1
ATOM 1679 C C . VAL A 1 213 ? 18.267 -8.403 7.593 1.00 38.69 213 VAL A C 1
ATOM 1681 O O . VAL A 1 213 ? 18.174 -7.523 8.449 1.00 38.69 213 VAL A O 1
ATOM 1684 N N . ASP A 1 214 ? 18.427 -8.146 6.301 1.00 39.69 214 ASP A N 1
ATOM 1685 C CA . ASP A 1 214 ? 18.131 -6.862 5.669 1.00 39.69 214 ASP A CA 1
ATOM 1686 C C . ASP A 1 214 ? 16.605 -6.585 5.781 1.00 39.69 214 ASP A C 1
ATOM 1688 O O . ASP A 1 214 ? 15.891 -6.492 4.790 1.00 39.69 214 ASP A O 1
ATOM 1692 N N . ASP A 1 215 ? 16.085 -6.487 7.015 1.00 45.22 215 ASP A N 1
ATOM 1693 C CA . ASP A 1 215 ? 14.669 -6.323 7.414 1.00 45.22 215 ASP A CA 1
ATOM 1694 C C . ASP A 1 215 ? 14.081 -4.941 7.033 1.00 45.22 215 ASP A C 1
ATOM 1696 O O . ASP A 1 215 ? 12.962 -4.589 7.422 1.00 45.22 215 ASP A O 1
ATOM 1700 N N . GLU A 1 216 ? 14.835 -4.122 6.295 1.00 55.94 216 GLU A N 1
ATOM 1701 C CA . GLU A 1 216 ? 14.477 -2.745 5.936 1.00 55.94 216 GLU A CA 1
ATOM 1702 C C . GLU A 1 216 ? 14.165 -2.553 4.446 1.00 55.94 216 GLU A C 1
ATOM 1704 O O . GLU A 1 216 ? 13.730 -1.464 4.058 1.00 55.94 216 GLU A O 1
ATOM 1709 N N . ASP A 1 217 ? 14.336 -3.582 3.611 1.00 71.75 217 ASP A N 1
ATOM 1710 C CA . ASP A 1 217 ? 14.033 -3.479 2.187 1.00 71.75 217 ASP A CA 1
ATOM 1711 C C . ASP A 1 217 ? 12.571 -3.844 1.901 1.00 71.75 217 ASP A C 1
ATOM 1713 O O . ASP A 1 217 ? 12.081 -4.928 2.203 1.00 71.75 217 ASP A O 1
ATOM 1717 N N . ILE A 1 218 ? 11.856 -2.887 1.312 1.00 82.62 218 ILE A N 1
ATOM 1718 C CA . ILE A 1 218 ? 10.501 -3.085 0.803 1.00 82.62 218 ILE A CA 1
ATOM 1719 C C . ILE A 1 218 ? 10.545 -3.915 -0.482 1.00 82.62 218 ILE A C 1
ATOM 1721 O O . ILE A 1 218 ? 11.302 -3.585 -1.399 1.00 82.62 218 ILE A O 1
ATOM 1725 N N . ASP A 1 219 ? 9.706 -4.948 -0.583 1.00 90.81 219 ASP A N 1
ATOM 1726 C CA . ASP A 1 219 ? 9.502 -5.644 -1.852 1.00 90.81 219 ASP A CA 1
ATOM 1727 C C . ASP A 1 219 ? 8.790 -4.697 -2.828 1.00 90.81 219 ASP A C 1
ATOM 1729 O O . ASP A 1 219 ? 7.607 -4.369 -2.690 1.00 90.81 219 ASP A O 1
ATOM 1733 N N . ILE A 1 220 ? 9.539 -4.214 -3.821 1.00 92.88 220 ILE A N 1
ATOM 1734 C CA . ILE A 1 220 ? 9.027 -3.260 -4.800 1.00 92.88 220 ILE A CA 1
ATOM 1735 C C . ILE A 1 220 ? 7.944 -3.868 -5.699 1.00 92.88 220 ILE A C 1
ATOM 1737 O O . ILE A 1 220 ? 7.039 -3.148 -6.129 1.00 92.88 220 ILE A O 1
ATOM 1741 N N . TYR A 1 221 ? 8.007 -5.178 -5.958 1.00 94.81 221 TYR A N 1
ATOM 1742 C CA . TYR A 1 221 ? 7.029 -5.887 -6.777 1.00 94.81 221 TYR A CA 1
ATOM 1743 C C . TYR A 1 221 ? 5.712 -6.053 -6.026 1.00 94.81 221 TYR A C 1
ATOM 1745 O O . TYR A 1 221 ? 4.644 -5.896 -6.615 1.00 94.81 221 TYR A O 1
ATOM 1753 N N . GLU A 1 222 ? 5.765 -6.333 -4.725 1.00 93.75 222 GLU A N 1
ATOM 1754 C CA . GLU A 1 222 ? 4.566 -6.352 -3.888 1.00 93.75 222 GLU A CA 1
ATOM 1755 C C . GLU A 1 222 ? 3.982 -4.938 -3.743 1.00 93.75 222 GLU A C 1
ATOM 1757 O O . GLU A 1 222 ? 2.774 -4.729 -3.886 1.00 93.75 222 GLU A O 1
ATOM 1762 N N . LEU A 1 223 ? 4.843 -3.934 -3.546 1.00 94.62 223 LEU A N 1
ATOM 1763 C CA . LEU A 1 223 ? 4.415 -2.551 -3.364 1.00 94.62 223 LEU A CA 1
ATOM 1764 C C . LEU A 1 223 ? 3.684 -1.988 -4.586 1.00 94.62 223 LEU A C 1
ATOM 1766 O O . LEU A 1 223 ? 2.667 -1.309 -4.426 1.00 94.62 223 LEU A O 1
ATOM 1770 N N . ILE A 1 224 ? 4.177 -2.236 -5.800 1.00 95.31 224 ILE A N 1
ATOM 1771 C CA . ILE A 1 224 ? 3.511 -1.730 -7.005 1.00 95.31 224 ILE A CA 1
ATOM 1772 C C . ILE A 1 224 ? 2.153 -2.407 -7.224 1.00 95.31 224 ILE A C 1
ATOM 1774 O O . ILE A 1 224 ? 1.173 -1.725 -7.533 1.00 95.31 224 ILE A O 1
ATOM 1778 N N . ARG A 1 225 ? 2.047 -3.715 -6.949 1.00 95.62 225 ARG A N 1
ATOM 1779 C CA . ARG A 1 225 ? 0.772 -4.452 -6.977 1.00 95.62 225 ARG A CA 1
ATOM 1780 C C . ARG A 1 225 ? -0.200 -3.922 -5.925 1.00 95.62 225 ARG A C 1
ATOM 1782 O O . ARG A 1 225 ? -1.395 -3.794 -6.199 1.00 95.62 225 ARG A O 1
ATOM 1789 N N . ALA A 1 226 ? 0.294 -3.548 -4.747 1.00 95.06 226 ALA A N 1
ATOM 1790 C CA . ALA A 1 226 ? -0.500 -2.863 -3.733 1.00 95.06 226 ALA A CA 1
ATOM 1791 C C . ALA A 1 226 ? -0.963 -1.479 -4.222 1.00 95.06 226 ALA A C 1
ATOM 1793 O O . ALA A 1 226 ? -2.137 -1.138 -4.069 1.00 95.06 226 ALA A O 1
ATOM 1794 N N . GLY A 1 227 ? -0.082 -0.707 -4.871 1.00 95.19 227 GLY A N 1
ATOM 1795 C CA . GLY A 1 227 ? -0.416 0.572 -5.509 1.00 95.19 227 GLY A CA 1
ATOM 1796 C C . GLY A 1 227 ? -1.590 0.432 -6.475 1.00 95.19 227 GLY A C 1
ATOM 1797 O O . GLY A 1 227 ? -2.601 1.114 -6.325 1.00 95.19 227 GLY A O 1
ATOM 1798 N N . TRP A 1 228 ? -1.510 -0.552 -7.362 1.00 94.12 228 TRP A N 1
ATOM 1799 C CA . TRP A 1 228 ? -2.558 -0.917 -8.307 1.00 94.12 228 TRP A CA 1
ATOM 1800 C C . TRP A 1 228 ? -3.871 -1.361 -7.661 1.00 94.12 228 TRP A C 1
ATOM 1802 O O . TRP A 1 228 ? -4.948 -0.935 -8.088 1.00 94.12 228 TRP A O 1
ATOM 1812 N N . THR A 1 229 ? -3.789 -2.226 -6.651 1.00 93.94 229 THR A N 1
ATOM 1813 C CA . THR A 1 229 ? -4.952 -2.815 -5.970 1.00 93.94 229 THR A CA 1
ATOM 1814 C C . THR A 1 229 ? -5.729 -1.752 -5.201 1.00 93.94 229 THR A C 1
ATOM 1816 O O . THR A 1 229 ? -6.949 -1.649 -5.333 1.00 93.94 229 THR A O 1
ATOM 1819 N N . PHE A 1 230 ? -5.019 -0.906 -4.453 1.00 94.00 230 PHE A N 1
ATOM 1820 C CA . PHE A 1 230 ? -5.612 0.139 -3.615 1.00 94.00 230 PHE A CA 1
ATOM 1821 C C . PHE A 1 230 ? -5.747 1.492 -4.329 1.00 94.00 230 PHE A C 1
ATOM 1823 O O . PHE A 1 230 ? -6.195 2.467 -3.720 1.00 94.00 230 PHE A O 1
ATOM 1830 N N . ARG A 1 231 ? -5.374 1.555 -5.617 1.00 93.25 231 ARG A N 1
ATOM 1831 C CA . ARG A 1 231 ? -5.424 2.747 -6.483 1.00 93.25 231 ARG A CA 1
ATOM 1832 C C . ARG A 1 231 ? -4.661 3.936 -5.901 1.00 93.25 231 ARG A C 1
ATOM 1834 O O . ARG A 1 231 ? -5.165 5.059 -5.830 1.00 93.25 231 ARG A O 1
ATOM 1841 N N . VAL A 1 232 ? -3.443 3.680 -5.442 1.00 95.44 232 VAL A N 1
ATOM 1842 C CA . VAL A 1 232 ? -2.560 4.679 -4.841 1.00 95.44 232 VAL A CA 1
ATOM 1843 C C . VAL A 1 232 ? -1.506 5.089 -5.866 1.00 95.44 232 VAL A C 1
ATOM 1845 O O . VAL A 1 232 ? -0.366 4.636 -5.808 1.00 95.44 232 VAL A O 1
ATOM 1848 N N . GLN A 1 233 ? -1.875 6.013 -6.758 1.00 93.44 233 GLN A N 1
ATOM 1849 C CA . GLN A 1 233 ? -1.032 6.489 -7.867 1.00 93.44 233 GLN A CA 1
ATOM 1850 C C . GLN A 1 233 ? 0.391 6.877 -7.436 1.00 93.44 233 GLN A C 1
ATOM 1852 O O . GLN A 1 233 ? 1.365 6.540 -8.097 1.00 93.44 233 GLN A O 1
ATOM 1857 N N . ARG A 1 234 ? 0.544 7.519 -6.270 1.00 94.44 234 ARG A N 1
ATOM 1858 C CA . ARG A 1 234 ? 1.868 7.877 -5.732 1.00 94.44 234 ARG A CA 1
ATOM 1859 C C . ARG A 1 234 ? 2.808 6.674 -5.589 1.00 94.44 234 ARG A C 1
ATOM 1861 O O . ARG A 1 234 ? 4.014 6.837 -5.746 1.00 94.44 234 ARG A O 1
ATOM 1868 N N . LEU A 1 235 ? 2.282 5.511 -5.206 1.00 95.44 235 LEU A N 1
ATOM 1869 C CA . LEU A 1 235 ? 3.082 4.297 -5.044 1.00 95.44 235 LEU A CA 1
ATOM 1870 C C . LEU A 1 235 ? 3.411 3.659 -6.391 1.00 95.44 235 LEU A C 1
ATOM 1872 O O . LEU A 1 235 ? 4.505 3.129 -6.535 1.00 95.44 235 LEU A O 1
ATOM 1876 N N . GLU A 1 236 ? 2.512 3.775 -7.368 1.00 94.50 236 GLU A N 1
ATOM 1877 C CA . GLU A 1 236 ? 2.748 3.348 -8.751 1.00 94.50 236 GLU A CA 1
ATOM 1878 C C . GLU A 1 236 ? 3.911 4.147 -9.358 1.00 94.50 236 GLU A C 1
ATOM 1880 O O . GLU A 1 236 ? 4.929 3.571 -9.734 1.00 94.50 236 GLU A O 1
ATOM 1885 N N . GLU A 1 237 ? 3.835 5.480 -9.295 1.00 94.25 237 GLU A N 1
ATOM 1886 C CA . GLU A 1 237 ? 4.899 6.389 -9.741 1.00 94.25 237 GLU A CA 1
ATOM 1887 C C . GLU A 1 237 ? 6.213 6.155 -8.982 1.00 94.25 237 GLU A C 1
ATOM 1889 O O . GLU A 1 237 ? 7.304 6.183 -9.554 1.00 94.25 237 GLU A O 1
ATOM 1894 N N . PHE A 1 238 ? 6.134 5.952 -7.661 1.00 94.69 238 PHE A N 1
ATOM 1895 C CA . PHE A 1 238 ? 7.305 5.643 -6.843 1.00 94.69 238 PHE A CA 1
ATOM 1896 C C . PHE A 1 238 ? 7.972 4.340 -7.283 1.00 94.69 238 PHE A C 1
ATOM 1898 O O . PHE A 1 238 ? 9.194 4.318 -7.429 1.00 94.69 238 PHE A O 1
ATOM 1905 N N . ALA A 1 239 ? 7.194 3.284 -7.511 1.00 94.75 239 ALA A N 1
ATOM 1906 C CA . ALA A 1 239 ? 7.729 1.986 -7.878 1.00 94.75 239 ALA A CA 1
ATOM 1907 C C . ALA A 1 239 ? 8.274 1.951 -9.307 1.00 94.75 239 ALA A C 1
ATOM 1909 O O . ALA A 1 239 ? 9.369 1.434 -9.516 1.00 94.75 239 ALA A O 1
ATOM 1910 N N . ALA A 1 240 ? 7.592 2.579 -10.268 1.00 95.31 240 ALA A N 1
ATOM 1911 C CA . ALA A 1 240 ? 8.105 2.721 -11.628 1.00 95.31 240 ALA A CA 1
ATOM 1912 C C . ALA A 1 240 ? 9.448 3.469 -11.642 1.00 95.31 240 ALA A C 1
ATOM 1914 O O . ALA A 1 240 ? 10.417 3.017 -12.254 1.00 95.31 240 ALA A O 1
ATOM 1915 N N . ARG A 1 241 ? 9.560 4.560 -10.872 1.00 93.56 241 ARG A N 1
ATOM 1916 C CA . ARG A 1 241 ? 10.825 5.288 -10.706 1.00 93.56 241 ARG A CA 1
ATOM 1917 C C . ARG A 1 241 ? 11.891 4.453 -10.007 1.00 93.56 241 ARG A C 1
ATOM 1919 O O . ARG A 1 241 ? 13.054 4.505 -10.399 1.00 93.56 241 ARG A O 1
ATOM 1926 N N . TYR A 1 242 ? 11.516 3.687 -8.982 1.00 92.75 242 TYR A N 1
ATOM 1927 C CA . TYR A 1 242 ? 12.426 2.762 -8.308 1.00 92.75 242 TYR A CA 1
ATOM 1928 C C . TYR A 1 242 ? 13.049 1.782 -9.301 1.00 92.75 242 TYR A C 1
ATOM 1930 O O . TYR A 1 242 ? 14.274 1.654 -9.356 1.00 92.75 242 TYR A O 1
ATOM 1938 N N . LEU A 1 243 ? 12.201 1.140 -10.105 1.00 94.00 243 LEU A N 1
ATOM 1939 C CA . LEU A 1 243 ? 12.602 0.156 -11.103 1.00 94.00 243 LEU A CA 1
ATOM 1940 C C . LEU A 1 243 ? 13.463 0.792 -12.197 1.00 94.00 243 LEU A C 1
ATOM 1942 O O . LEU A 1 243 ? 14.530 0.268 -12.490 1.00 94.00 243 LEU A O 1
ATOM 1946 N N . ALA A 1 244 ? 13.087 1.955 -12.732 1.00 93.81 244 ALA A N 1
ATOM 1947 C CA . ALA A 1 244 ? 13.868 2.646 -13.762 1.00 93.81 244 ALA A CA 1
ATOM 1948 C C . ALA A 1 244 ? 15.298 3.004 -13.306 1.00 93.81 244 ALA A C 1
ATOM 1950 O O . ALA A 1 244 ? 16.267 2.894 -14.063 1.00 93.81 244 ALA A O 1
ATOM 1951 N N . TYR A 1 245 ? 15.464 3.394 -12.039 1.00 91.38 245 TYR A N 1
ATOM 1952 C CA . TYR A 1 245 ? 16.774 3.750 -11.482 1.00 91.38 245 TYR A CA 1
ATOM 1953 C C . TYR A 1 245 ? 17.677 2.559 -11.164 1.00 91.38 245 TYR A C 1
ATOM 1955 O O . TYR A 1 245 ? 18.856 2.758 -10.870 1.00 91.38 245 TYR A O 1
ATOM 1963 N N . ARG A 1 246 ? 17.140 1.341 -11.222 1.00 91.81 246 ARG A N 1
ATOM 1964 C CA . ARG A 1 246 ? 17.870 0.092 -10.976 1.00 91.81 246 ARG A CA 1
ATOM 1965 C C . ARG A 1 246 ? 17.561 -0.944 -12.046 1.00 91.81 246 ARG A C 1
ATOM 1967 O O . ARG A 1 246 ? 17.650 -2.141 -11.789 1.00 91.81 246 ARG A O 1
ATOM 1974 N N . LEU A 1 247 ? 17.157 -0.499 -13.232 1.00 93.81 247 LEU A N 1
ATOM 1975 C CA . LEU A 1 247 ? 16.617 -1.387 -14.250 1.00 93.81 247 LEU A CA 1
ATOM 1976 C C . LEU A 1 247 ? 17.628 -2.479 -14.612 1.00 93.81 247 LEU A C 1
ATOM 1978 O O . LEU A 1 247 ? 17.242 -3.626 -14.785 1.00 93.81 247 LEU A O 1
ATOM 1982 N N . GLU A 1 248 ? 18.924 -2.165 -14.584 1.00 92.81 248 GLU A N 1
ATOM 1983 C CA . GLU A 1 248 ? 20.021 -3.114 -14.776 1.00 92.81 248 GLU A CA 1
ATOM 1984 C C . GLU A 1 248 ? 19.986 -4.338 -13.842 1.00 92.81 248 GLU A C 1
ATOM 1986 O O . GLU A 1 248 ? 20.445 -5.405 -14.241 1.00 92.81 248 GLU A O 1
ATOM 1991 N N . SER A 1 249 ? 19.439 -4.219 -12.625 1.00 92.25 249 SER A N 1
ATOM 1992 C CA . SER A 1 249 ? 19.311 -5.337 -11.681 1.00 92.25 249 SER A CA 1
ATOM 1993 C C . SER A 1 249 ? 17.962 -6.048 -11.745 1.00 92.25 249 SER A C 1
ATOM 1995 O O . SER A 1 249 ? 17.825 -7.104 -11.137 1.00 92.25 249 SER A O 1
ATOM 1997 N N . HIS A 1 250 ? 16.974 -5.475 -12.437 1.00 94.38 250 HIS A N 1
ATOM 1998 C CA . HIS A 1 250 ? 15.608 -6.004 -12.504 1.00 94.38 250 HIS A CA 1
ATOM 1999 C C . HIS A 1 250 ? 15.243 -6.568 -13.882 1.00 94.38 250 HIS A C 1
ATOM 2001 O O . HIS A 1 250 ? 14.475 -7.518 -13.957 1.00 94.38 250 HIS A O 1
ATOM 2007 N N . ILE A 1 251 ? 15.804 -6.028 -14.965 1.00 95.06 251 ILE A N 1
ATOM 2008 C CA . ILE A 1 251 ? 15.359 -6.286 -16.341 1.00 95.06 251 ILE A CA 1
ATOM 2009 C C . ILE A 1 251 ? 15.444 -7.757 -16.762 1.00 95.06 251 ILE A C 1
ATOM 2011 O O . ILE A 1 251 ? 14.600 -8.237 -17.513 1.00 95.06 251 ILE A O 1
ATOM 2015 N N . ASP A 1 252 ? 16.445 -8.476 -16.253 1.00 93.19 252 ASP A N 1
ATOM 2016 C CA . ASP A 1 252 ? 16.688 -9.882 -16.579 1.00 93.19 252 ASP A CA 1
ATOM 2017 C C . ASP A 1 252 ? 16.012 -10.848 -15.575 1.00 93.19 252 ASP A C 1
ATOM 2019 O O . ASP A 1 252 ? 16.127 -12.068 -15.720 1.00 93.19 252 ASP A O 1
ATOM 2023 N N . LEU A 1 253 ? 15.316 -10.330 -14.550 1.00 95.62 253 LEU A N 1
ATOM 2024 C CA . LEU A 1 253 ? 14.640 -11.136 -13.529 1.00 95.62 253 LEU A CA 1
ATOM 2025 C C . LEU A 1 253 ? 13.255 -11.615 -14.003 1.00 95.62 253 LEU A C 1
ATOM 2027 O O . LEU A 1 253 ? 12.499 -10.828 -14.584 1.00 95.62 253 LEU A O 1
ATOM 2031 N N . PRO A 1 254 ? 12.873 -12.879 -13.731 1.00 95.44 254 PRO A N 1
ATOM 2032 C CA . PRO A 1 254 ? 11.555 -13.394 -14.101 1.00 95.44 254 PRO A CA 1
ATOM 2033 C C . PRO A 1 254 ? 10.417 -12.638 -13.405 1.00 95.44 254 PRO A C 1
ATOM 2035 O O . PRO A 1 254 ? 9.399 -12.372 -14.035 1.00 95.44 254 PRO A O 1
ATOM 2038 N N . GLU A 1 255 ? 10.613 -12.194 -12.162 1.00 94.12 255 GLU A N 1
ATOM 2039 C CA . GLU A 1 255 ? 9.607 -11.452 -11.396 1.00 94.12 255 GLU A CA 1
ATOM 2040 C C . GLU A 1 255 ? 9.255 -10.108 -12.061 1.00 94.12 255 GLU A C 1
ATOM 2042 O O . GLU A 1 255 ? 8.111 -9.652 -12.004 1.00 94.12 255 GLU A O 1
ATOM 2047 N N . PHE A 1 256 ? 10.221 -9.474 -12.739 1.00 96.62 256 PHE A N 1
ATOM 2048 C CA . PHE A 1 256 ? 9.974 -8.263 -13.524 1.00 96.62 256 PHE A CA 1
ATOM 2049 C C . PHE A 1 256 ? 9.194 -8.567 -14.806 1.00 96.62 256 PHE A C 1
ATOM 2051 O O . PHE A 1 256 ? 8.273 -7.827 -15.150 1.00 96.62 256 PHE A O 1
ATOM 2058 N N . ALA A 1 257 ? 9.507 -9.675 -15.484 1.00 95.50 257 ALA A N 1
ATOM 2059 C CA . ALA A 1 257 ? 8.753 -10.125 -16.653 1.00 95.50 257 ALA A CA 1
ATOM 2060 C C . ALA A 1 257 ? 7.279 -10.407 -16.308 1.00 95.50 257 ALA A C 1
ATOM 2062 O O . ALA A 1 257 ? 6.381 -9.974 -17.032 1.00 95.50 257 ALA A O 1
ATOM 2063 N N . GLU A 1 258 ? 7.030 -11.075 -15.179 1.00 95.50 258 GLU A N 1
ATOM 2064 C CA . GLU A 1 258 ? 5.684 -11.314 -14.645 1.00 95.50 258 GLU A CA 1
ATOM 2065 C C . GLU A 1 258 ? 4.956 -10.001 -14.348 1.00 95.50 258 GLU A C 1
ATOM 2067 O O . GLU A 1 258 ? 3.814 -9.814 -14.768 1.00 95.50 258 GLU A O 1
ATOM 2072 N N . LEU A 1 259 ? 5.632 -9.052 -13.692 1.00 95.38 259 LEU A N 1
ATOM 2073 C CA . LEU A 1 259 ? 5.060 -7.742 -13.391 1.00 95.38 259 LEU A CA 1
ATOM 2074 C C . LEU A 1 259 ? 4.637 -6.983 -14.665 1.00 95.38 259 LEU A C 1
ATOM 2076 O O . LEU A 1 259 ? 3.560 -6.382 -14.700 1.00 95.38 259 LEU A O 1
ATOM 2080 N N . VAL A 1 260 ? 5.467 -7.007 -15.712 1.00 94.19 260 VAL A N 1
ATOM 2081 C CA . VAL A 1 260 ? 5.159 -6.377 -17.008 1.00 94.19 260 VAL A CA 1
ATOM 2082 C C . VAL A 1 260 ? 3.967 -7.063 -17.679 1.00 94.19 260 VAL A C 1
ATOM 2084 O O . VAL A 1 260 ? 3.055 -6.379 -18.149 1.00 94.19 260 VAL A O 1
ATOM 2087 N N . ALA A 1 261 ? 3.925 -8.398 -17.674 1.00 92.81 261 ALA A N 1
ATOM 2088 C CA . ALA A 1 261 ? 2.802 -9.158 -18.216 1.00 92.81 261 ALA A CA 1
ATOM 2089 C C . ALA A 1 261 ? 1.483 -8.847 -17.482 1.00 92.81 261 ALA A C 1
ATOM 2091 O O . ALA A 1 261 ? 0.447 -8.642 -18.120 1.00 92.81 261 ALA A O 1
ATOM 2092 N N . GLU A 1 262 ? 1.516 -8.738 -16.152 1.00 92.75 262 GLU A N 1
ATOM 2093 C CA . GLU A 1 262 ? 0.358 -8.338 -15.348 1.00 92.75 262 GLU A CA 1
ATOM 2094 C C . GLU A 1 262 ? -0.093 -6.909 -15.638 1.00 92.75 262 GLU A C 1
ATOM 2096 O O . GLU A 1 262 ? -1.293 -6.655 -15.772 1.00 92.75 262 GLU A O 1
ATOM 2101 N N . SER A 1 263 ? 0.849 -5.971 -15.776 1.00 90.88 263 SER A N 1
ATOM 2102 C CA . SER A 1 263 ? 0.529 -4.598 -16.167 1.00 90.88 263 SER A CA 1
ATOM 2103 C C . SER A 1 263 ? -0.189 -4.560 -17.519 1.00 90.88 263 SER A C 1
ATOM 2105 O O . SER A 1 263 ? -1.234 -3.917 -17.631 1.00 90.88 263 SER A O 1
ATOM 2107 N N . ALA A 1 264 ? 0.295 -5.316 -18.509 1.00 88.75 264 ALA A N 1
ATOM 2108 C CA . ALA A 1 264 ? -0.333 -5.410 -19.824 1.00 88.75 264 ALA A CA 1
ATOM 2109 C C . ALA A 1 264 ? -1.737 -6.045 -19.773 1.00 88.75 264 ALA A C 1
ATOM 2111 O O . ALA A 1 264 ? -2.665 -5.584 -20.444 1.00 88.75 264 ALA A O 1
ATOM 2112 N N . ALA A 1 265 ? -1.934 -7.075 -18.945 1.00 88.12 265 ALA A N 1
ATOM 2113 C CA . ALA A 1 265 ? -3.236 -7.719 -18.778 1.00 88.12 265 ALA A CA 1
ATOM 2114 C C . ALA A 1 265 ? -4.295 -6.765 -18.193 1.00 88.12 265 ALA A C 1
ATOM 2116 O O . ALA A 1 265 ? -5.442 -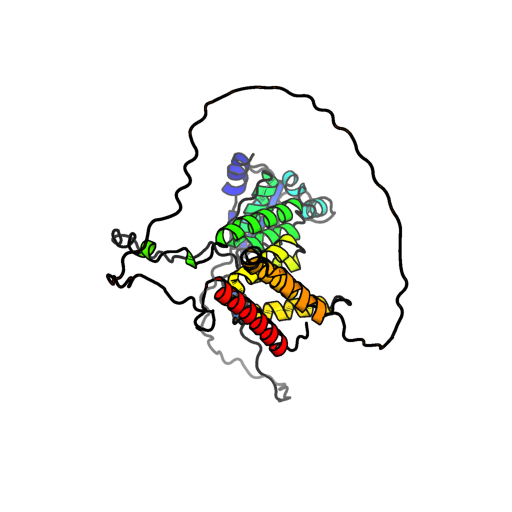6.771 -18.643 1.00 88.12 265 ALA A O 1
ATOM 2117 N N . ARG A 1 266 ? -3.905 -5.892 -17.253 1.00 84.12 266 ARG A N 1
ATOM 2118 C CA . ARG A 1 266 ? -4.801 -4.900 -16.620 1.00 84.12 266 ARG A CA 1
ATOM 2119 C C . ARG A 1 266 ? -5.330 -3.843 -17.597 1.00 84.12 266 ARG A C 1
ATOM 2121 O O . ARG A 1 266 ? -6.379 -3.251 -17.343 1.00 84.12 266 ARG A O 1
ATOM 2128 N N . ILE A 1 267 ? -4.629 -3.622 -18.708 1.00 71.81 267 ILE A N 1
ATOM 2129 C CA . ILE A 1 267 ? -5.007 -2.668 -19.760 1.00 71.81 267 ILE A CA 1
ATOM 2130 C C . ILE A 1 267 ? -5.963 -3.306 -20.767 1.00 71.81 267 ILE A C 1
ATOM 2132 O O . ILE A 1 267 ? -6.891 -2.648 -21.214 1.00 71.81 267 ILE A O 1
ATOM 2136 N N . ARG A 1 268 ? -5.855 -4.610 -21.052 1.00 60.62 268 ARG A N 1
ATOM 2137 C CA . ARG A 1 268 ? -6.822 -5.308 -21.928 1.00 60.62 268 ARG A CA 1
ATOM 2138 C C . ARG A 1 268 ? -8.264 -5.259 -21.405 1.00 60.62 268 ARG A C 1
ATOM 2140 O O . ARG A 1 268 ? -9.205 -5.345 -22.190 1.00 60.62 268 ARG A O 1
ATOM 2147 N N . GLU A 1 269 ? -8.444 -5.091 -20.097 1.00 63.28 269 GLU A N 1
ATOM 2148 C CA . GLU A 1 269 ? -9.754 -4.886 -19.467 1.00 63.28 269 GLU A CA 1
ATOM 2149 C C . GLU A 1 269 ? -10.291 -3.446 -19.623 1.00 63.28 269 GLU A C 1
ATOM 2151 O O . GLU A 1 269 ? -11.487 -3.209 -19.436 1.00 63.28 269 GLU A O 1
ATOM 2156 N N . ARG A 1 270 ? -9.435 -2.483 -20.000 1.00 57.41 270 ARG A N 1
ATOM 2157 C CA . ARG A 1 270 ? -9.749 -1.065 -20.229 1.00 57.41 270 ARG A CA 1
ATOM 2158 C C . ARG A 1 270 ? -9.592 -0.761 -21.720 1.00 57.41 270 ARG A C 1
ATOM 2160 O O . ARG A 1 270 ? -8.495 -0.556 -22.215 1.00 57.41 270 ARG A O 1
ATOM 2167 N N . GLN A 1 271 ? -10.695 -0.767 -22.459 1.00 44.97 271 GLN A N 1
ATOM 2168 C CA . GLN A 1 271 ? -10.681 -0.470 -23.894 1.00 44.97 271 GLN A CA 1
ATOM 2169 C C . GLN A 1 271 ? -10.214 0.964 -24.198 1.00 44.97 271 GLN A C 1
ATOM 2171 O O . GLN A 1 271 ? -11.088 1.810 -24.308 1.00 44.97 271 GLN A O 1
ATOM 2176 N N . GLU A 1 272 ? -8.901 1.223 -24.318 1.00 53.59 272 GLU A N 1
ATOM 2177 C CA . GLU A 1 272 ? -8.255 2.358 -25.028 1.00 53.59 272 GLU A CA 1
ATOM 2178 C C . GLU A 1 272 ? -6.841 2.656 -24.461 1.00 53.59 272 GLU A C 1
ATOM 2180 O O . GLU A 1 272 ? -6.684 3.639 -23.753 1.00 53.59 272 GLU A O 1
ATOM 2185 N N . THR A 1 273 ? -5.802 1.865 -24.766 1.00 53.81 273 THR A N 1
ATOM 2186 C CA . THR A 1 273 ? -4.404 2.355 -24.891 1.00 53.81 273 THR A CA 1
ATOM 2187 C C . THR A 1 273 ? -3.561 1.321 -25.644 1.00 53.81 273 THR A C 1
ATOM 2189 O O . THR A 1 273 ? -3.532 0.154 -25.263 1.00 53.81 273 THR A O 1
ATOM 2192 N N . ASP A 1 274 ? -2.841 1.752 -26.683 1.00 64.69 274 ASP A N 1
ATOM 2193 C CA . ASP A 1 274 ? -1.894 0.905 -27.436 1.00 64.69 274 ASP A CA 1
ATOM 2194 C C . ASP A 1 274 ? -0.559 0.699 -26.688 1.00 64.69 274 ASP A C 1
ATOM 2196 O O . ASP A 1 274 ? 0.344 0.062 -27.213 1.00 64.69 274 ASP A O 1
ATOM 2200 N N . SER A 1 275 ? -0.430 1.231 -25.464 1.00 76.88 275 SER A N 1
ATOM 2201 C CA . SER A 1 275 ? 0.801 1.202 -24.670 1.00 76.88 275 SER A CA 1
ATOM 2202 C C . SER A 1 275 ? 0.579 0.684 -23.247 1.00 76.88 275 SER A C 1
ATOM 2204 O O . SER A 1 275 ? -0.512 0.812 -22.680 1.00 76.88 275 SER A O 1
ATOM 2206 N N . ILE A 1 276 ? 1.633 0.103 -22.668 1.00 88.00 276 ILE A N 1
ATOM 2207 C CA . ILE A 1 276 ? 1.662 -0.458 -21.316 1.00 88.00 276 ILE A CA 1
ATOM 2208 C C . ILE A 1 276 ? 2.097 0.630 -20.324 1.00 88.00 276 ILE A C 1
ATOM 2210 O O . ILE A 1 276 ? 3.270 0.991 -20.288 1.00 88.00 276 ILE A O 1
ATOM 2214 N N . GLU A 1 277 ? 1.175 1.098 -19.470 1.00 88.00 277 GLU A N 1
ATOM 2215 C CA . GLU A 1 277 ? 1.392 2.199 -18.504 1.00 88.00 277 GLU A CA 1
ATOM 2216 C C . GLU A 1 277 ? 2.694 2.049 -17.694 1.00 88.00 277 GLU A C 1
ATOM 2218 O O . GLU A 1 277 ? 3.502 2.972 -17.641 1.00 88.00 277 GLU A O 1
ATOM 2223 N N . LEU A 1 278 ? 2.951 0.864 -17.120 1.00 92.62 278 LEU A N 1
ATOM 2224 C CA . LEU A 1 278 ? 4.171 0.618 -16.341 1.00 92.62 278 LEU A CA 1
ATOM 2225 C C . LEU A 1 278 ? 5.445 0.797 -17.177 1.00 92.62 278 LEU A C 1
ATOM 2227 O O . LEU A 1 278 ? 6.444 1.320 -16.689 1.00 92.62 278 LEU A O 1
ATOM 2231 N N . VAL A 1 279 ? 5.428 0.320 -18.420 1.00 93.44 279 VAL A N 1
ATOM 2232 C CA . VAL A 1 279 ? 6.581 0.385 -19.323 1.00 93.44 279 VAL A CA 1
ATOM 2233 C C . VAL A 1 279 ? 6.838 1.833 -19.719 1.00 93.44 279 VAL A C 1
ATOM 2235 O O . VAL A 1 279 ? 7.990 2.262 -19.711 1.00 93.44 279 VAL A O 1
ATOM 2238 N N . ASP A 1 280 ? 5.785 2.600 -19.996 1.00 91.62 280 ASP A N 1
ATOM 2239 C CA . ASP A 1 280 ? 5.892 4.026 -20.304 1.00 91.62 280 ASP A CA 1
ATOM 2240 C C . ASP A 1 280 ? 6.425 4.833 -19.125 1.00 91.62 280 ASP A C 1
ATOM 2242 O O . ASP A 1 280 ? 7.339 5.640 -19.306 1.00 91.62 280 ASP A O 1
ATOM 2246 N N . ASP A 1 281 ? 5.936 4.572 -17.911 1.00 93.56 281 ASP A N 1
ATOM 2247 C CA . ASP A 1 281 ? 6.456 5.213 -16.705 1.00 93.56 281 ASP A CA 1
ATOM 2248 C C . ASP A 1 281 ? 7.939 4.869 -16.492 1.00 93.56 281 ASP A C 1
ATOM 2250 O O . ASP A 1 281 ? 8.751 5.744 -16.178 1.00 93.56 281 ASP A O 1
ATOM 2254 N N . ILE A 1 282 ? 8.332 3.608 -16.711 1.00 95.12 282 ILE A N 1
ATOM 2255 C CA . ILE A 1 282 ? 9.737 3.190 -16.626 1.00 95.12 282 ILE A CA 1
ATOM 2256 C C . ILE A 1 282 ? 10.579 3.891 -17.696 1.00 95.12 282 ILE A C 1
ATOM 2258 O O . ILE A 1 282 ? 11.633 4.426 -17.359 1.00 95.12 282 ILE A O 1
ATOM 2262 N N . ARG A 1 283 ? 10.132 3.941 -18.959 1.00 93.56 283 ARG A N 1
ATOM 2263 C CA . ARG A 1 283 ? 10.824 4.651 -20.052 1.00 93.56 283 ARG A CA 1
ATOM 2264 C C . ARG A 1 283 ? 10.980 6.135 -19.726 1.00 93.56 283 ARG A C 1
ATOM 2266 O O . ARG A 1 283 ? 12.069 6.685 -19.892 1.00 93.56 283 ARG A O 1
ATOM 2273 N N . PHE A 1 284 ? 9.931 6.769 -19.204 1.00 93.06 284 PHE A N 1
ATOM 2274 C CA . PHE A 1 284 ? 9.961 8.160 -18.765 1.00 93.06 284 PHE A CA 1
ATOM 2275 C C . PHE A 1 284 ? 11.019 8.379 -17.675 1.00 93.06 284 PHE A C 1
ATOM 2277 O O . PHE A 1 284 ? 11.926 9.192 -17.863 1.00 93.06 284 PHE A O 1
ATOM 2284 N N . TYR A 1 285 ? 10.975 7.622 -16.576 1.00 93.06 285 TYR A N 1
ATOM 2285 C CA . TYR A 1 285 ? 11.926 7.789 -15.470 1.00 93.06 285 TYR A CA 1
ATOM 2286 C C . TYR A 1 285 ? 13.353 7.355 -15.823 1.00 93.06 285 TYR A C 1
ATOM 2288 O O . TYR A 1 285 ? 14.318 7.900 -15.284 1.00 93.06 285 TYR A O 1
ATOM 2296 N N . LEU A 1 286 ? 13.509 6.405 -16.745 1.00 92.25 286 LEU A N 1
ATOM 2297 C CA . LEU A 1 286 ? 14.807 6.034 -17.296 1.00 92.25 286 LEU A CA 1
ATOM 2298 C C . LEU A 1 286 ? 15.374 7.201 -18.105 1.00 92.25 286 LEU A C 1
ATOM 2300 O O . LEU A 1 286 ? 16.523 7.585 -17.900 1.00 92.25 286 LEU A O 1
ATOM 2304 N N . SER A 1 287 ? 14.558 7.826 -18.958 1.00 90.12 287 SER A N 1
ATOM 2305 C CA . SER A 1 287 ? 14.970 9.026 -19.683 1.00 90.12 287 SER A CA 1
ATOM 2306 C C . SER A 1 287 ? 15.352 10.151 -18.721 1.00 90.12 287 SER A C 1
ATOM 2308 O O . SER A 1 287 ? 16.383 10.773 -18.922 1.00 90.12 287 SER A O 1
ATOM 2310 N N . GLU A 1 288 ? 14.616 10.355 -17.623 1.00 88.38 288 GLU A N 1
ATOM 2311 C CA . GLU A 1 288 ? 14.925 11.367 -16.604 1.00 88.38 288 GLU A CA 1
ATOM 2312 C C . GLU A 1 288 ? 16.267 11.096 -15.899 1.00 88.38 288 GLU A C 1
ATOM 2314 O O . GLU A 1 288 ? 17.096 12.003 -15.768 1.00 88.38 288 GLU A O 1
ATOM 2319 N N . ARG A 1 289 ? 16.524 9.836 -15.513 1.00 87.81 289 ARG A N 1
ATOM 2320 C CA . ARG A 1 289 ? 17.784 9.394 -14.888 1.00 87.81 289 ARG A CA 1
ATOM 2321 C C . ARG A 1 289 ? 19.005 9.782 -15.718 1.00 87.81 289 ARG A C 1
ATOM 2323 O O . ARG A 1 289 ? 20.007 10.216 -15.149 1.00 87.81 289 ARG A O 1
ATOM 2330 N N . PHE A 1 290 ? 18.931 9.603 -17.034 1.00 84.56 290 PHE A N 1
ATOM 2331 C CA . PHE A 1 290 ? 20.038 9.905 -17.938 1.00 84.56 290 PHE A CA 1
ATOM 2332 C C . PHE A 1 290 ? 19.979 11.346 -18.488 1.00 84.56 290 PHE A C 1
ATOM 2334 O O . PHE A 1 290 ? 21.026 11.940 -18.729 1.00 84.56 290 PHE A O 1
ATOM 2341 N N . ARG A 1 291 ? 18.798 11.980 -18.577 1.00 74.31 291 ARG A N 1
ATOM 2342 C CA . ARG A 1 291 ? 18.597 13.384 -19.003 1.00 74.31 291 ARG A CA 1
ATOM 2343 C C . ARG A 1 291 ? 19.298 14.380 -18.091 1.00 74.31 291 ARG A C 1
ATOM 2345 O O . ARG A 1 291 ? 19.918 15.312 -18.593 1.00 74.31 291 ARG A O 1
ATOM 2352 N N . LEU A 1 292 ? 19.291 14.138 -16.779 1.00 57.75 292 LEU A N 1
ATOM 2353 C CA . LEU A 1 292 ? 20.078 14.916 -15.809 1.00 57.75 292 LEU A CA 1
ATOM 2354 C C . LEU A 1 292 ? 21.584 14.940 -16.139 1.00 57.75 292 LEU A C 1
ATOM 2356 O O . LEU A 1 292 ? 22.296 15.817 -15.657 1.00 57.75 292 LEU A O 1
ATOM 2360 N N . ARG A 1 293 ? 22.071 13.997 -16.958 1.00 61.12 293 ARG A N 1
ATOM 2361 C CA . ARG A 1 293 ? 23.450 13.947 -17.459 1.00 61.12 293 ARG A CA 1
ATOM 2362 C C . ARG A 1 293 ? 23.595 14.521 -18.879 1.00 61.12 293 ARG A C 1
ATOM 2364 O O . ARG A 1 293 ? 24.700 14.888 -19.260 1.00 61.12 293 ARG A O 1
ATOM 2371 N N . PHE A 1 294 ? 22.507 14.651 -19.644 1.00 53.38 294 PHE A N 1
ATOM 2372 C CA . PHE A 1 294 ? 22.509 15.145 -21.032 1.00 53.38 294 PHE A CA 1
ATOM 2373 C C . PHE A 1 294 ? 22.226 16.649 -21.189 1.00 53.38 294 PHE A C 1
ATOM 2375 O O . PHE A 1 294 ? 22.632 17.236 -22.193 1.00 53.38 294 PHE A O 1
ATOM 2382 N N . GLU A 1 295 ? 21.560 17.301 -20.228 1.00 52.72 295 GLU A N 1
ATOM 2383 C CA . GLU A 1 295 ? 21.261 18.746 -20.317 1.00 52.72 295 GLU A CA 1
ATOM 2384 C C . GLU A 1 295 ? 22.528 19.630 -20.338 1.00 52.72 295 GLU A C 1
ATOM 2386 O O . GLU A 1 295 ? 22.500 20.722 -20.901 1.00 52.72 295 GLU A O 1
ATOM 2391 N N . ASP A 1 296 ? 23.668 19.143 -19.831 1.00 50.38 296 ASP A N 1
ATOM 2392 C CA . ASP A 1 296 ? 24.950 19.873 -19.865 1.00 50.38 296 ASP A CA 1
ATOM 2393 C C . ASP A 1 296 ? 25.692 19.745 -21.220 1.00 50.38 296 ASP A C 1
ATOM 2395 O O . ASP A 1 296 ? 26.688 20.423 -21.465 1.00 50.38 296 ASP A O 1
ATOM 2399 N N . SER A 1 297 ? 25.214 18.887 -22.135 1.00 51.44 297 SER A N 1
ATOM 2400 C CA . SER A 1 297 ? 25.885 18.556 -23.409 1.00 51.44 297 SER A CA 1
ATOM 2401 C C . SER A 1 297 ? 25.166 19.063 -24.671 1.00 51.44 297 SER A C 1
ATOM 2403 O O . SER A 1 297 ? 25.655 18.844 -25.779 1.00 51.44 297 SER A O 1
ATOM 2405 N N . GLY A 1 298 ? 24.030 19.764 -24.548 1.00 51.47 298 GLY A N 1
ATOM 2406 C CA . GLY A 1 298 ? 23.300 20.322 -25.701 1.00 51.47 298 GLY A CA 1
ATOM 2407 C C . GLY A 1 298 ? 22.667 19.270 -26.627 1.00 51.47 298 GLY A C 1
ATOM 2408 O O . GLY A 1 298 ? 22.354 19.570 -27.780 1.00 51.47 298 GLY A O 1
ATOM 2409 N N . LEU A 1 299 ? 22.473 18.044 -26.129 1.00 51.50 299 LEU A N 1
ATOM 2410 C CA . LEU A 1 299 ? 22.016 16.882 -26.901 1.00 51.50 299 LEU A CA 1
ATOM 2411 C C . LEU A 1 299 ? 20.486 16.796 -27.086 1.00 51.50 299 LEU A C 1
ATOM 2413 O O . LEU A 1 299 ? 20.012 15.908 -27.795 1.00 51.50 299 LEU A O 1
ATOM 2417 N N . ASP A 1 300 ? 19.715 17.723 -26.499 1.00 56.12 300 ASP A N 1
ATOM 2418 C CA . ASP A 1 300 ? 18.244 17.808 -26.616 1.00 56.12 300 ASP A CA 1
ATOM 2419 C C . ASP A 1 300 ? 17.754 17.774 -28.083 1.00 56.12 300 ASP A C 1
ATOM 2421 O O . ASP A 1 300 ? 16.640 17.335 -28.363 1.00 56.12 300 ASP A O 1
ATOM 2425 N N . GLN A 1 301 ? 18.599 18.172 -29.042 1.00 53.22 301 GLN A N 1
ATOM 2426 C CA . GLN A 1 301 ? 18.283 18.158 -30.474 1.00 53.22 301 GLN A CA 1
ATOM 2427 C C . GLN A 1 301 ? 18.124 16.742 -31.057 1.00 53.22 301 GLN A C 1
ATOM 2429 O O . GLN A 1 301 ? 17.310 16.561 -31.959 1.00 53.22 301 GLN A O 1
ATOM 2434 N N . ILE A 1 302 ? 18.833 15.736 -30.530 1.00 54.88 302 ILE A N 1
ATOM 2435 C CA . ILE A 1 302 ? 18.779 14.353 -31.047 1.00 54.88 302 ILE A CA 1
ATOM 2436 C C . ILE A 1 302 ? 17.530 13.626 -30.526 1.00 54.88 302 ILE A C 1
ATOM 2438 O O . ILE A 1 302 ? 16.893 12.867 -31.253 1.00 54.88 302 ILE A O 1
ATOM 2442 N N . MET A 1 303 ? 17.114 13.903 -29.286 1.00 56.25 303 MET A N 1
ATOM 2443 C CA . MET A 1 303 ? 15.870 13.347 -28.734 1.00 56.25 303 MET A CA 1
ATOM 2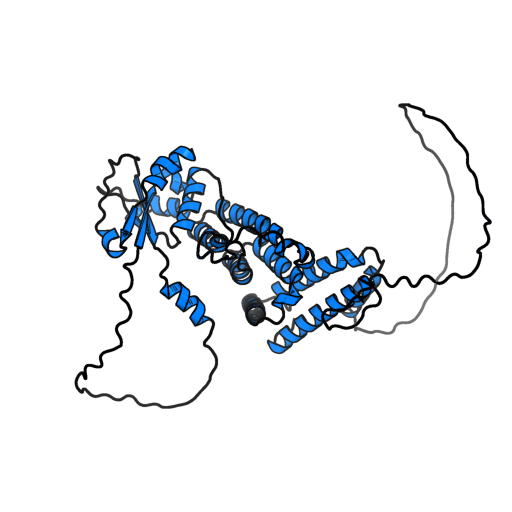444 C C . MET A 1 303 ? 14.628 13.893 -29.456 1.00 56.25 303 MET A C 1
ATOM 2446 O O . MET A 1 303 ? 13.665 13.157 -29.684 1.00 56.25 303 MET A O 1
ATOM 2450 N N . ASP A 1 304 ? 14.670 15.160 -29.877 1.00 55.06 304 ASP A N 1
ATOM 2451 C CA . ASP A 1 304 ? 13.647 15.755 -30.740 1.00 55.06 304 ASP A CA 1
ATOM 2452 C C . ASP A 1 304 ? 13.629 15.130 -32.147 1.00 55.06 304 ASP A C 1
ATOM 2454 O O . ASP A 1 304 ? 12.565 15.057 -32.764 1.00 55.06 304 ASP A O 1
ATOM 2458 N N . GLU A 1 305 ? 14.765 14.646 -32.660 1.00 47.12 305 GLU A N 1
ATOM 2459 C CA . GLU A 1 305 ? 14.830 13.911 -33.931 1.00 47.12 305 GLU A CA 1
ATOM 2460 C C . GLU A 1 305 ? 14.197 12.520 -33.822 1.00 47.12 305 GLU A C 1
ATOM 2462 O O . GLU A 1 305 ? 13.347 12.193 -34.647 1.00 47.12 305 GLU A O 1
ATOM 2467 N N . THR A 1 306 ? 14.479 11.740 -32.774 1.00 46.75 306 THR A N 1
ATOM 2468 C CA . THR A 1 306 ? 13.827 10.428 -32.569 1.00 46.75 306 THR A CA 1
ATOM 2469 C C . THR A 1 306 ? 12.310 10.569 -32.398 1.00 46.75 306 THR A C 1
ATOM 2471 O O . THR A 1 306 ? 11.535 9.772 -32.929 1.00 46.75 306 THR A O 1
ATOM 2474 N N . ARG A 1 307 ? 11.855 11.645 -31.739 1.00 49.81 307 ARG A N 1
ATOM 2475 C CA . ARG A 1 307 ? 10.424 11.964 -31.606 1.00 49.81 307 ARG A CA 1
ATOM 2476 C C . ARG A 1 307 ? 9.777 12.401 -32.925 1.00 49.81 307 ARG A C 1
ATOM 2478 O O . ARG A 1 307 ? 8.584 12.166 -33.118 1.00 49.81 307 ARG A O 1
ATOM 2485 N N . LYS A 1 308 ? 10.538 13.030 -33.826 1.00 44.69 308 LYS A N 1
ATOM 2486 C CA . LYS A 1 308 ? 10.085 13.397 -35.180 1.00 44.69 308 LYS A CA 1
ATOM 2487 C C . LYS A 1 308 ? 10.044 12.192 -36.118 1.00 44.69 308 LYS A C 1
ATOM 2489 O O . LYS A 1 308 ? 9.116 12.103 -36.910 1.00 44.69 308 LYS A O 1
ATOM 2494 N N . VAL A 1 309 ? 10.963 11.235 -35.986 1.00 48.62 309 VAL A N 1
ATOM 2495 C CA . VAL A 1 309 ? 10.954 9.993 -36.785 1.00 48.62 309 VAL A CA 1
ATOM 2496 C C . VAL A 1 309 ? 9.737 9.115 -36.455 1.00 48.62 309 VAL A C 1
ATOM 2498 O O . VAL A 1 309 ? 9.188 8.478 -37.346 1.00 48.62 309 VAL A O 1
ATOM 2501 N N . ALA A 1 310 ? 9.231 9.155 -35.217 1.00 45.84 310 ALA A N 1
ATOM 2502 C CA . ALA A 1 310 ? 7.992 8.470 -34.827 1.00 45.84 310 ALA A CA 1
ATOM 2503 C C . ALA A 1 310 ? 6.694 9.172 -35.299 1.00 45.84 310 ALA A C 1
ATOM 2505 O O . ALA A 1 310 ? 5.600 8.634 -35.129 1.00 45.84 310 ALA A O 1
ATOM 2506 N N . LYS A 1 311 ? 6.780 10.376 -35.884 1.00 43.84 311 LYS A N 1
ATOM 2507 C CA . LYS A 1 311 ? 5.636 11.137 -36.410 1.00 43.84 311 LYS A CA 1
ATOM 2508 C C . LYS A 1 311 ? 5.950 11.708 -37.796 1.00 43.84 311 LYS A C 1
ATOM 2510 O O . LYS A 1 311 ? 6.218 12.900 -37.927 1.00 43.84 311 LYS A O 1
ATOM 2515 N N . GLY A 1 312 ? 5.828 10.875 -38.827 1.00 35.59 312 GLY A N 1
ATOM 2516 C CA . GLY A 1 312 ? 5.609 11.352 -40.195 1.00 35.59 312 GLY A CA 1
ATOM 2517 C C . GLY A 1 312 ? 6.381 10.599 -41.269 1.00 35.59 312 GLY A C 1
ATOM 2518 O O . GLY A 1 312 ? 7.387 11.103 -41.758 1.00 35.59 312 GLY A O 1
ATOM 2519 N N . ASP A 1 313 ? 5.846 9.454 -41.688 1.00 38.38 313 ASP A N 1
ATOM 2520 C CA . ASP A 1 313 ? 5.875 9.058 -43.097 1.00 38.38 313 ASP A CA 1
ATOM 2521 C C . ASP A 1 313 ? 4.444 9.199 -43.622 1.00 38.38 313 ASP A C 1
ATOM 2523 O O . ASP A 1 313 ? 3.600 8.349 -43.374 1.00 38.38 313 ASP A O 1
ATOM 2527 N N . ASP A 1 314 ? 4.165 10.338 -44.247 1.00 34.91 314 ASP A N 1
ATOM 2528 C CA . ASP A 1 314 ? 3.081 10.510 -45.211 1.00 34.91 314 ASP A CA 1
ATOM 2529 C C . ASP A 1 314 ? 3.568 11.589 -46.182 1.00 34.91 314 ASP A C 1
ATOM 2531 O O . ASP A 1 314 ? 3.624 12.782 -45.867 1.00 34.91 314 ASP A O 1
ATOM 2535 N N . GLY A 1 315 ? 4.048 11.142 -47.340 1.00 34.28 315 GLY A N 1
ATOM 2536 C CA . GLY A 1 315 ? 4.536 12.014 -48.396 1.00 34.28 315 GLY A CA 1
ATOM 2537 C C . GLY A 1 315 ? 3.410 12.739 -49.128 1.00 34.28 315 GLY A C 1
ATOM 2538 O O . GLY A 1 315 ? 2.329 12.193 -49.303 1.00 34.28 315 GLY A O 1
ATOM 2539 N N . GLU A 1 316 ? 3.708 13.932 -49.643 1.00 31.67 316 GLU A N 1
ATOM 2540 C CA . GLU A 1 316 ? 3.185 14.391 -50.933 1.00 31.67 316 GLU A CA 1
ATOM 2541 C C . GLU A 1 316 ? 4.004 15.574 -51.485 1.00 31.67 316 GLU A C 1
ATOM 2543 O O . GLU A 1 316 ? 4.334 16.533 -50.786 1.00 31.67 316 GLU A O 1
ATOM 2548 N N . ASP A 1 317 ? 4.344 15.454 -52.770 1.00 32.22 317 ASP A N 1
ATOM 2549 C CA . ASP A 1 317 ? 4.973 16.445 -53.648 1.00 32.22 317 ASP A CA 1
ATOM 2550 C C . ASP A 1 317 ? 4.138 17.736 -53.787 1.00 32.22 317 ASP A C 1
ATOM 2552 O O . ASP A 1 317 ? 2.915 17.690 -53.921 1.00 32.22 317 ASP A O 1
ATOM 2556 N N . GLY A 1 318 ? 4.795 18.898 -53.913 1.00 29.88 318 GLY A N 1
ATOM 2557 C CA . GLY A 1 318 ? 4.114 20.149 -54.280 1.00 29.88 318 GLY A CA 1
ATOM 2558 C C . GLY A 1 318 ? 5.016 21.385 -54.368 1.00 29.88 318 GLY A C 1
ATOM 2559 O O . GLY A 1 318 ? 5.515 21.884 -53.371 1.00 29.88 318 GLY A O 1
ATOM 2560 N N . ASN A 1 319 ? 5.201 21.896 -55.582 1.00 29.12 319 ASN A N 1
ATOM 2561 C CA . ASN A 1 319 ? 6.188 22.893 -56.018 1.00 29.12 319 ASN A CA 1
ATOM 2562 C C . ASN A 1 319 ? 5.685 24.372 -55.974 1.00 29.12 319 ASN A C 1
ATOM 2564 O O . ASN A 1 319 ? 4.501 24.591 -56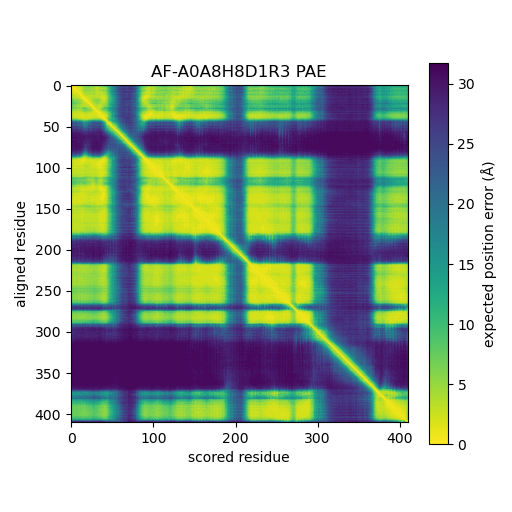.211 1.00 29.12 319 ASN A O 1
ATOM 2568 N N . VAL A 1 320 ? 6.623 25.346 -55.857 1.00 31.14 320 VAL A N 1
ATOM 2569 C CA . VAL A 1 320 ? 6.589 26.827 -56.157 1.00 31.14 320 VAL A CA 1
ATOM 2570 C C . VAL A 1 320 ? 5.540 27.699 -55.390 1.00 31.14 320 VAL A C 1
ATOM 2572 O O . VAL A 1 320 ? 4.422 27.265 -55.187 1.00 31.14 320 VAL A O 1
ATOM 2575 N N . VAL A 1 321 ? 5.740 28.950 -54.916 1.00 30.17 321 VAL A N 1
ATOM 2576 C CA . VAL A 1 321 ? 6.327 30.170 -55.519 1.00 30.17 321 VAL A CA 1
ATOM 2577 C C . VAL A 1 321 ? 6.686 31.245 -54.465 1.00 30.17 321 VAL A C 1
ATOM 2579 O O . VAL A 1 321 ? 6.010 31.423 -53.457 1.00 30.17 321 VAL A O 1
ATOM 2582 N N . GLU A 1 322 ? 7.727 32.002 -54.801 1.00 33.41 322 GLU A N 1
ATOM 2583 C CA . GLU A 1 322 ? 8.284 33.230 -54.22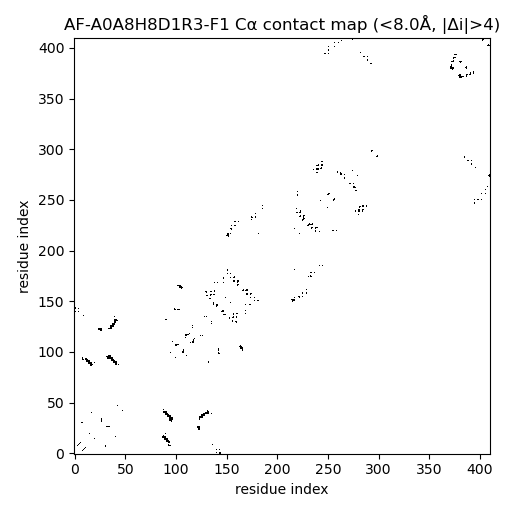1 1.00 33.41 322 GLU A CA 1
ATOM 2584 C C . GLU A 1 322 ? 7.388 34.479 -54.436 1.00 33.41 322 GLU A C 1
ATOM 2586 O O . GLU A 1 322 ? 6.812 34.641 -55.513 1.00 33.41 322 GLU A O 1
ATOM 2591 N N . ALA A 1 323 ? 7.329 35.411 -53.469 1.00 28.66 323 ALA A N 1
ATOM 2592 C CA . ALA A 1 323 ? 6.984 36.822 -53.718 1.00 28.66 323 ALA A CA 1
ATOM 2593 C C . ALA A 1 323 ? 7.509 37.773 -52.618 1.00 28.66 323 ALA A C 1
ATOM 2595 O O . ALA A 1 323 ? 7.436 37.497 -51.424 1.00 28.66 323 ALA A O 1
ATOM 2596 N N . ASN A 1 324 ? 8.032 38.908 -53.080 1.00 28.47 324 ASN A N 1
ATOM 2597 C CA . ASN A 1 324 ? 8.881 39.894 -52.409 1.00 28.47 324 ASN A CA 1
ATOM 2598 C C . ASN A 1 324 ? 8.134 41.022 -51.648 1.00 28.47 324 ASN A C 1
ATOM 2600 O O . ASN A 1 324 ? 7.254 41.650 -52.226 1.00 28.47 324 ASN A O 1
ATOM 2604 N N . ALA A 1 325 ? 8.674 41.371 -50.463 1.00 29.27 325 ALA A N 1
ATOM 2605 C CA . ALA A 1 325 ? 9.075 42.725 -49.990 1.00 29.27 325 ALA A CA 1
ATOM 2606 C C . ALA A 1 325 ? 7.996 43.830 -49.706 1.00 29.27 325 ALA A C 1
ATOM 2608 O O . ALA A 1 325 ? 6.821 43.640 -49.994 1.00 29.27 325 ALA A O 1
ATOM 2609 N N . PRO A 1 326 ? 8.369 45.052 -49.237 1.00 49.72 326 PRO A N 1
ATOM 2610 C CA . PRO A 1 326 ? 8.953 45.421 -47.922 1.00 49.72 326 PRO A CA 1
ATOM 2611 C C . PRO A 1 326 ? 8.333 46.721 -47.304 1.00 49.72 326 PRO A C 1
ATOM 2613 O O . PRO A 1 326 ? 7.595 47.425 -47.989 1.00 49.72 326 PRO A O 1
ATOM 2616 N N . SER A 1 327 ? 8.703 47.116 -46.067 1.00 30.28 327 SER A N 1
ATOM 2617 C CA . SER A 1 327 ? 9.143 48.499 -45.690 1.00 30.28 327 SER A CA 1
ATOM 2618 C C . SER A 1 327 ? 8.989 48.883 -44.201 1.00 30.28 327 SER A C 1
ATOM 2620 O O . SER A 1 327 ? 7.881 48.958 -43.685 1.00 30.28 327 SER A O 1
ATOM 2622 N N . ASN A 1 328 ? 10.137 49.260 -43.623 1.00 28.06 328 ASN A N 1
ATOM 2623 C CA . ASN A 1 328 ? 10.497 50.533 -42.963 1.00 28.06 328 ASN A CA 1
ATOM 2624 C C . ASN A 1 328 ? 9.945 51.013 -41.596 1.00 28.06 328 ASN A C 1
ATOM 2626 O O . ASN A 1 328 ? 8.746 51.161 -41.385 1.00 28.06 328 ASN A O 1
ATOM 2630 N N . ASN A 1 329 ? 10.943 51.504 -40.835 1.00 29.84 329 ASN A N 1
ATOM 2631 C CA . ASN A 1 329 ? 11.036 52.703 -39.979 1.00 29.84 329 ASN A CA 1
ATOM 2632 C C . ASN A 1 329 ? 10.976 52.590 -38.439 1.00 29.84 329 ASN A C 1
ATOM 2634 O O . ASN A 1 329 ? 9.911 52.496 -37.844 1.00 29.84 329 ASN A O 1
ATOM 2638 N N . ASP A 1 330 ? 12.179 52.699 -37.851 1.00 29.05 330 ASP A N 1
ATOM 2639 C CA . ASP A 1 330 ? 12.697 53.759 -36.958 1.00 29.05 330 ASP A CA 1
ATOM 2640 C C . ASP A 1 330 ? 11.898 54.265 -35.739 1.00 29.05 330 ASP A C 1
ATOM 2642 O O . ASP A 1 330 ? 10.803 54.806 -35.874 1.00 29.05 330 ASP A O 1
ATOM 2646 N N . GLY A 1 331 ? 12.589 54.304 -34.584 1.00 27.59 331 GLY A N 1
ATOM 2647 C CA . GLY A 1 331 ? 12.475 55.407 -33.610 1.00 27.59 331 GLY A CA 1
ATOM 2648 C C . GLY A 1 331 ? 12.485 55.037 -32.115 1.00 27.59 331 GLY A C 1
ATOM 2649 O O . GLY A 1 331 ? 11.478 54.571 -31.600 1.00 27.59 331 GLY A O 1
ATOM 2650 N N . GLU A 1 332 ? 13.627 55.283 -31.452 1.00 29.08 332 GLU A N 1
ATOM 2651 C CA . GLU A 1 332 ? 13.853 55.902 -30.110 1.00 29.08 332 GLU A CA 1
ATOM 2652 C C . GLU A 1 332 ? 12.613 56.408 -29.307 1.00 29.08 332 GLU A C 1
ATOM 2654 O O . GLU A 1 332 ? 11.658 56.874 -29.912 1.00 29.08 332 GLU A O 1
ATOM 2659 N N . THR A 1 333 ? 12.499 56.445 -27.963 1.00 27.95 333 THR A N 1
ATOM 2660 C CA . THR A 1 333 ? 13.410 56.689 -26.813 1.00 27.95 333 THR A CA 1
ATOM 2661 C C . THR A 1 333 ? 12.731 56.301 -25.466 1.00 27.95 333 THR A C 1
ATOM 2663 O O . THR A 1 333 ? 11.516 56.150 -25.385 1.00 27.95 333 THR A O 1
ATOM 2666 N N . ASP A 1 334 ? 13.547 56.298 -24.398 1.00 28.05 334 ASP A N 1
ATOM 2667 C CA . ASP A 1 334 ? 13.292 56.823 -23.033 1.00 28.05 334 ASP A CA 1
ATOM 2668 C C . ASP A 1 334 ? 12.984 55.909 -21.821 1.00 28.05 334 ASP A C 1
ATOM 2670 O O . ASP A 1 334 ? 11.936 55.288 -21.664 1.00 28.05 334 ASP A O 1
ATOM 2674 N N . THR A 1 335 ? 13.937 55.964 -20.880 1.00 30.39 335 THR A N 1
ATOM 2675 C CA . THR A 1 335 ? 13.907 55.556 -19.459 1.00 30.39 335 THR A CA 1
ATOM 2676 C C . THR A 1 335 ? 13.162 56.565 -18.563 1.00 30.39 335 THR A C 1
ATOM 2678 O O . THR A 1 335 ? 13.008 57.718 -18.962 1.00 30.39 335 THR A O 1
ATOM 2681 N N . PRO A 1 336 ? 12.805 56.219 -17.301 1.00 37.47 336 PRO A N 1
ATOM 2682 C CA . PRO A 1 336 ? 13.632 56.714 -16.178 1.00 37.47 336 PRO A CA 1
ATOM 2683 C C . PRO A 1 336 ? 13.733 55.812 -14.914 1.00 37.47 336 PRO A C 1
ATOM 2685 O O . PRO A 1 336 ? 12.840 55.040 -14.580 1.00 37.47 336 PRO A O 1
ATOM 2688 N N . HIS A 1 337 ? 14.842 55.993 -14.178 1.00 30.09 337 HIS A N 1
ATOM 2689 C CA . HIS A 1 337 ? 15.176 55.466 -12.835 1.00 30.09 337 HIS A CA 1
ATOM 2690 C C . HIS A 1 337 ? 14.290 56.010 -11.683 1.00 30.09 337 HIS A C 1
ATOM 2692 O O . HIS A 1 337 ? 13.612 57.024 -11.860 1.00 30.09 337 HIS A O 1
ATOM 2698 N N . PRO A 1 338 ? 14.358 55.413 -10.465 1.00 35.75 338 PRO A N 1
ATOM 2699 C CA . PRO A 1 338 ? 15.170 56.020 -9.381 1.00 35.75 338 PRO A CA 1
ATOM 2700 C C . PRO A 1 338 ? 15.905 55.013 -8.446 1.00 35.75 338 PRO A C 1
ATOM 2702 O O . PRO A 1 338 ? 15.434 53.904 -8.214 1.00 35.75 338 PRO A O 1
ATOM 2705 N N . GLY A 1 339 ? 17.061 55.415 -7.883 1.00 24.17 339 GLY A N 1
ATOM 2706 C CA . GLY A 1 339 ? 17.777 54.743 -6.763 1.00 24.17 339 GLY A CA 1
ATOM 2707 C C . GLY A 1 339 ? 17.372 55.306 -5.379 1.00 24.17 339 GLY A C 1
ATOM 2708 O O . GLY A 1 339 ? 16.275 55.856 -5.295 1.00 24.17 339 GLY A O 1
ATOM 2709 N N . PRO A 1 340 ? 18.226 55.319 -4.316 1.00 46.72 340 PRO A N 1
ATOM 2710 C CA . PRO A 1 340 ? 19.569 54.728 -4.142 1.00 46.72 340 PRO A CA 1
ATOM 2711 C C . PRO A 1 340 ? 19.823 54.046 -2.756 1.00 46.72 340 PRO A C 1
ATOM 2713 O O . PRO A 1 340 ? 19.061 54.208 -1.806 1.00 46.72 340 PRO A O 1
ATOM 2716 N N . GLY A 1 341 ? 20.971 53.369 -2.591 1.00 26.08 341 GLY A N 1
ATOM 2717 C CA . GLY A 1 341 ? 21.505 52.948 -1.281 1.00 26.08 341 GLY A CA 1
ATOM 2718 C C . GLY A 1 341 ? 22.935 52.395 -1.378 1.00 26.08 341 GLY A C 1
ATOM 2719 O O . GLY A 1 341 ? 23.171 51.403 -2.052 1.00 26.08 341 GLY A O 1
ATOM 2720 N N . ALA A 1 342 ? 23.898 53.079 -0.758 1.00 29.83 342 ALA A N 1
ATOM 2721 C CA . ALA A 1 342 ? 25.338 52.977 -1.008 1.00 29.83 342 ALA A CA 1
ATOM 2722 C C . ALA A 1 342 ? 26.102 52.017 -0.071 1.00 29.83 342 ALA A C 1
ATOM 2724 O O . ALA A 1 342 ? 25.764 51.928 1.106 1.00 29.83 342 ALA A O 1
ATOM 2725 N N . SER A 1 343 ? 27.224 51.447 -0.544 1.00 29.59 343 SER A N 1
ATOM 2726 C CA . SER A 1 343 ? 28.524 51.424 0.167 1.00 29.59 343 SER A CA 1
ATOM 2727 C C . SER A 1 343 ? 29.676 50.923 -0.725 1.00 29.59 343 SER A C 1
ATOM 2729 O O . SER A 1 343 ? 29.568 49.912 -1.407 1.00 29.59 343 SER A O 1
ATOM 2731 N N . LYS A 1 344 ? 30.776 51.689 -0.720 1.00 31.69 344 LYS A N 1
ATOM 2732 C CA . LYS A 1 344 ? 32.036 51.548 -1.482 1.00 31.69 344 LYS A CA 1
ATOM 2733 C C . LYS A 1 344 ? 33.007 50.566 -0.818 1.00 31.69 344 LYS A C 1
ATOM 2735 O O . LYS A 1 344 ? 33.165 50.732 0.383 1.00 31.69 344 LYS A O 1
ATOM 2740 N N . ILE A 1 345 ? 33.803 49.793 -1.584 1.00 31.73 345 ILE A N 1
ATOM 2741 C CA . ILE A 1 345 ? 35.251 49.541 -1.333 1.00 31.73 345 ILE A CA 1
ATOM 2742 C C . ILE A 1 345 ? 36.026 49.272 -2.657 1.00 31.73 345 ILE A C 1
ATOM 2744 O O . ILE A 1 345 ? 35.812 48.261 -3.307 1.00 31.73 345 ILE A O 1
ATOM 2748 N N . ARG A 1 346 ? 36.915 50.230 -2.979 1.00 29.86 346 ARG A N 1
ATOM 2749 C CA . ARG A 1 346 ? 38.273 50.248 -3.598 1.00 29.86 346 ARG A CA 1
ATOM 2750 C C . ARG A 1 346 ? 38.717 49.369 -4.793 1.00 29.86 346 ARG A C 1
ATOM 2752 O O . ARG A 1 346 ? 38.585 48.157 -4.814 1.00 29.86 346 ARG A O 1
ATOM 2759 N N . GLU A 1 347 ? 39.399 50.085 -5.694 1.00 30.73 347 GLU A N 1
ATOM 2760 C CA . GLU A 1 347 ? 40.104 49.740 -6.939 1.00 30.73 347 GLU A CA 1
ATOM 2761 C C . GLU A 1 347 ? 41.434 48.983 -6.744 1.00 30.73 347 GLU A C 1
ATOM 2763 O O . GLU A 1 347 ? 42.080 49.120 -5.702 1.00 30.73 347 GLU A O 1
ATOM 2768 N N . GLY A 1 348 ? 41.889 48.291 -7.801 1.00 29.27 348 GLY A N 1
ATOM 2769 C CA . GLY A 1 348 ? 43.268 47.807 -7.930 1.00 29.27 348 GLY A CA 1
ATOM 2770 C C . GLY A 1 348 ? 43.546 46.949 -9.175 1.00 29.27 348 GLY A C 1
ATOM 2771 O O . GLY A 1 348 ? 43.455 45.734 -9.102 1.00 29.27 348 GLY A O 1
ATOM 2772 N N . GLU A 1 349 ? 43.913 47.623 -10.270 1.00 31.72 349 GLU A N 1
ATOM 2773 C CA . GLU A 1 349 ? 44.854 47.225 -11.343 1.00 31.72 349 GLU A CA 1
ATOM 2774 C C . GLU A 1 349 ? 44.619 45.972 -12.219 1.00 31.72 349 GLU A C 1
ATOM 2776 O O . GLU A 1 349 ? 44.721 44.819 -11.812 1.00 31.72 349 GLU A O 1
ATOM 2781 N N . ALA A 1 350 ? 44.438 46.250 -13.516 1.00 32.00 350 ALA A N 1
ATOM 2782 C CA . ALA A 1 350 ? 44.543 45.310 -14.623 1.00 32.00 350 ALA A CA 1
ATOM 2783 C C . ALA A 1 350 ? 46.011 45.054 -15.001 1.00 32.00 350 ALA A C 1
ATOM 2785 O O . ALA A 1 350 ? 46.789 46.000 -15.132 1.00 32.00 350 ALA A O 1
ATOM 2786 N N . ILE A 1 351 ? 46.363 43.795 -15.289 1.00 32.53 351 ILE A N 1
ATOM 2787 C CA . ILE A 1 351 ? 47.599 43.452 -16.002 1.00 32.53 351 ILE A CA 1
ATOM 2788 C C . ILE A 1 351 ? 47.306 42.331 -17.007 1.00 32.53 351 ILE A C 1
ATOM 2790 O O . ILE A 1 351 ? 47.027 41.192 -16.647 1.00 32.53 351 ILE A O 1
ATOM 2794 N N . ASN A 1 352 ? 47.366 42.696 -18.285 1.00 37.69 352 ASN A N 1
ATOM 2795 C CA . ASN A 1 352 ? 47.434 41.803 -19.433 1.00 37.69 352 ASN A CA 1
ATOM 2796 C C . ASN A 1 352 ? 48.896 41.367 -19.608 1.00 37.69 352 ASN A C 1
ATOM 2798 O O . ASN A 1 352 ? 49.759 42.234 -19.747 1.00 37.69 352 ASN A O 1
ATOM 2802 N N . VAL A 1 353 ? 49.174 40.059 -19.613 1.00 34.00 353 VAL A N 1
ATOM 2803 C CA . VAL A 1 353 ? 50.460 39.513 -20.074 1.00 34.00 353 VAL A CA 1
ATOM 2804 C C . VAL A 1 353 ? 50.211 38.215 -20.843 1.00 34.00 353 VAL A C 1
ATOM 2806 O O . VAL A 1 353 ? 50.245 37.113 -20.299 1.00 34.00 353 VAL A O 1
ATOM 2809 N N . ASN A 1 354 ? 49.963 38.383 -22.140 1.00 36.50 354 ASN A N 1
ATOM 2810 C CA . ASN A 1 354 ? 50.364 37.418 -23.158 1.00 36.50 354 ASN A CA 1
ATOM 2811 C C . ASN A 1 354 ? 51.904 37.264 -23.121 1.00 36.50 354 ASN A C 1
ATOM 2813 O O . ASN A 1 354 ? 52.600 38.212 -22.764 1.00 36.50 354 ASN A O 1
ATOM 2817 N N . ASP A 1 355 ? 52.409 36.102 -23.538 1.00 38.03 355 ASP A N 1
ATOM 2818 C CA . ASP A 1 355 ? 53.816 35.654 -23.579 1.00 38.03 355 ASP A CA 1
ATOM 2819 C C . ASP A 1 355 ? 54.415 35.031 -22.308 1.00 38.03 355 ASP A C 1
ATOM 2821 O O . ASP A 1 355 ? 55.017 35.699 -21.467 1.00 38.03 355 ASP A O 1
ATOM 2825 N N . ARG A 1 356 ? 54.423 33.687 -22.283 1.00 31.89 356 ARG A N 1
ATOM 2826 C CA . ARG A 1 356 ? 55.567 32.887 -21.805 1.00 31.89 356 ARG A CA 1
ATOM 2827 C C . ARG A 1 356 ? 55.612 31.498 -22.460 1.00 31.89 356 ARG A C 1
ATOM 2829 O O . ARG A 1 356 ? 55.026 30.527 -22.005 1.00 31.89 356 ARG A O 1
ATOM 2836 N N . LYS A 1 357 ? 56.355 31.477 -23.566 1.00 31.73 357 LYS A N 1
ATOM 2837 C CA . LYS A 1 357 ? 57.140 30.397 -24.186 1.00 31.73 357 LYS A CA 1
ATOM 2838 C C . LYS A 1 357 ? 57.323 29.110 -23.347 1.00 31.73 357 LYS A C 1
ATOM 2840 O O . LYS A 1 357 ? 57.931 29.142 -22.279 1.00 31.73 357 LYS A O 1
ATOM 2845 N N . LEU A 1 358 ? 56.894 27.978 -23.917 1.00 34.53 358 LEU A N 1
ATOM 2846 C CA . LEU A 1 358 ? 57.177 26.604 -23.472 1.00 34.53 358 LEU A CA 1
ATOM 2847 C C . LEU A 1 358 ? 58.686 26.273 -23.461 1.00 34.53 358 LEU A C 1
ATOM 2849 O O . LEU A 1 358 ? 59.385 26.630 -24.416 1.00 34.53 358 LEU A O 1
ATOM 2853 N N . PRO A 1 359 ? 59.174 25.481 -22.486 1.00 32.25 359 PRO A N 1
ATOM 2854 C CA . PRO A 1 359 ? 60.319 24.598 -22.664 1.00 32.25 359 PRO A CA 1
ATOM 2855 C C . PRO A 1 359 ? 59.875 23.129 -22.866 1.00 32.25 359 PRO A C 1
ATOM 2857 O O . PRO A 1 359 ? 58.832 22.721 -22.352 1.00 32.25 359 PRO A O 1
ATOM 2860 N N . PRO A 1 360 ? 60.643 22.323 -23.622 1.00 38.06 360 PRO A N 1
ATOM 2861 C CA . PRO A 1 360 ? 60.257 20.971 -24.000 1.00 38.06 360 PRO A CA 1
ATOM 2862 C C . PRO A 1 360 ? 60.710 19.920 -22.978 1.00 38.06 360 PRO A C 1
ATOM 2864 O O . PRO A 1 360 ? 61.835 19.965 -22.490 1.00 38.06 360 PRO A O 1
ATOM 2867 N N . GLY A 1 361 ? 59.846 18.926 -22.767 1.00 38.78 361 GLY A N 1
ATOM 2868 C CA . GLY A 1 361 ? 60.226 17.529 -22.556 1.00 38.78 361 GLY A CA 1
ATOM 2869 C C . GLY A 1 361 ? 61.001 17.177 -21.286 1.00 38.78 361 GLY A C 1
ATOM 2870 O O . GLY A 1 361 ? 62.223 17.078 -21.306 1.00 38.78 361 GLY A O 1
ATOM 2871 N N . THR A 1 362 ? 60.266 16.750 -20.264 1.00 28.92 362 THR A N 1
ATOM 2872 C CA . THR A 1 362 ? 60.707 15.654 -19.395 1.00 28.92 362 THR A CA 1
ATOM 2873 C C . THR A 1 362 ? 59.502 14.778 -19.110 1.00 28.92 362 THR A C 1
ATOM 2875 O O . THR A 1 362 ? 58.544 15.206 -18.474 1.00 28.92 362 THR A O 1
ATOM 2878 N N . GLY A 1 363 ? 59.536 13.565 -19.664 1.00 39.72 363 GLY A N 1
ATOM 2879 C CA . GLY A 1 363 ? 58.521 12.553 -19.440 1.00 39.72 363 GLY A CA 1
ATOM 2880 C C . GLY A 1 363 ? 58.389 12.257 -17.953 1.00 39.72 363 GLY A C 1
ATOM 2881 O O . GLY A 1 363 ? 59.345 11.840 -17.303 1.00 39.72 363 GLY A O 1
ATOM 2882 N N . LEU A 1 364 ? 57.186 12.466 -17.444 1.00 32.00 364 LEU A N 1
ATOM 2883 C CA . LEU A 1 364 ? 56.687 11.792 -16.265 1.00 32.00 364 LEU A CA 1
ATOM 2884 C C . LEU A 1 364 ? 55.458 11.043 -16.753 1.00 32.00 364 LEU A C 1
ATOM 2886 O O . LEU A 1 364 ? 54.458 11.651 -17.124 1.00 32.00 364 LEU A O 1
ATOM 2890 N N . ALA A 1 365 ? 55.605 9.726 -16.860 1.00 38.38 365 ALA A N 1
ATOM 2891 C CA . ALA A 1 365 ? 54.486 8.826 -17.027 1.00 38.38 365 ALA A CA 1
ATOM 2892 C C . ALA A 1 365 ? 53.533 9.068 -15.852 1.00 38.38 365 ALA A C 1
ATOM 2894 O O . ALA A 1 365 ? 53.842 8.716 -14.716 1.00 38.38 365 ALA A O 1
ATOM 2895 N N . SER A 1 366 ? 52.410 9.727 -16.123 1.00 40.59 366 SER A N 1
ATOM 2896 C CA . SER A 1 366 ? 51.239 9.705 -15.259 1.00 40.59 366 SER A CA 1
ATOM 2897 C C . SER A 1 366 ? 50.558 8.356 -15.464 1.00 40.59 366 SER A C 1
ATOM 2899 O O . SER A 1 366 ? 49.575 8.237 -16.192 1.00 40.59 366 SER A O 1
ATOM 2901 N N . ASP A 1 367 ? 51.168 7.327 -14.889 1.00 39.88 367 ASP A N 1
ATOM 2902 C CA . ASP A 1 367 ? 50.523 6.052 -14.615 1.00 39.88 367 ASP A CA 1
ATOM 2903 C C . ASP A 1 367 ? 49.749 6.241 -13.305 1.00 39.88 367 ASP A C 1
ATOM 2905 O O . ASP A 1 367 ? 50.224 5.892 -12.229 1.00 39.88 367 ASP A O 1
ATOM 2909 N N . ASP A 1 368 ? 48.621 6.953 -13.387 1.00 40.12 368 ASP A N 1
ATOM 2910 C CA . ASP A 1 368 ? 47.691 7.117 -12.268 1.00 40.12 368 ASP A CA 1
ATOM 2911 C C . ASP A 1 368 ? 46.249 7.176 -12.811 1.00 40.12 368 ASP A C 1
ATOM 2913 O O . ASP A 1 368 ? 45.742 8.211 -13.239 1.00 40.12 368 ASP A O 1
ATOM 2917 N N . LEU A 1 369 ? 45.636 5.987 -12.857 1.00 46.66 369 LEU A N 1
ATOM 2918 C CA . LEU A 1 369 ? 44.198 5.720 -12.713 1.00 46.66 369 LEU A CA 1
ATOM 2919 C C . LEU A 1 369 ? 43.227 6.331 -13.746 1.00 46.66 369 LEU A C 1
ATOM 2921 O O . LEU A 1 369 ? 42.290 7.038 -13.385 1.00 46.66 369 LEU A O 1
ATOM 2925 N N . SER A 1 370 ? 43.334 5.944 -15.023 1.00 51.34 370 SER A N 1
ATOM 2926 C CA . SER A 1 370 ? 42.150 5.944 -15.905 1.00 51.34 370 SER A CA 1
ATOM 2927 C C . SER A 1 370 ? 41.571 4.532 -15.960 1.00 51.34 370 SER A C 1
ATOM 2929 O O . SER A 1 370 ? 41.952 3.707 -16.789 1.00 51.34 370 SER A O 1
ATOM 2931 N N . HIS A 1 371 ? 40.665 4.206 -15.036 1.00 57.75 371 HIS A N 1
ATOM 2932 C CA . HIS A 1 371 ? 39.780 3.073 -15.284 1.00 57.75 371 HIS A CA 1
ATOM 2933 C C . HIS A 1 371 ? 39.004 3.404 -16.567 1.00 57.75 371 HIS A C 1
ATOM 2935 O O . HIS A 1 371 ? 38.313 4.423 -16.581 1.00 57.75 371 HIS A O 1
ATOM 2941 N N . PRO A 1 372 ? 39.138 2.624 -17.657 1.00 72.50 372 PRO A N 1
ATOM 2942 C CA . PRO A 1 372 ? 38.357 2.877 -18.858 1.00 72.50 372 PRO A CA 1
ATOM 2943 C C . PRO A 1 372 ? 36.880 2.864 -18.470 1.00 72.50 372 PRO A C 1
ATOM 2945 O O . PRO A 1 372 ? 36.439 1.921 -17.807 1.00 72.50 372 PRO A O 1
ATOM 2948 N N . PHE A 1 373 ? 36.133 3.902 -18.847 1.00 75.19 373 PHE A N 1
ATOM 2949 C CA . PHE A 1 373 ? 34.686 3.917 -18.667 1.00 75.19 373 PHE A CA 1
ATOM 2950 C C . PHE A 1 373 ? 34.134 2.713 -19.427 1.00 75.19 373 PHE A C 1
ATOM 2952 O O . PHE A 1 373 ? 34.349 2.596 -20.627 1.00 75.19 373 PHE A O 1
ATOM 2959 N N . ARG A 1 374 ? 33.516 1.757 -18.733 1.00 84.56 374 ARG A N 1
ATOM 2960 C CA . ARG A 1 374 ? 32.944 0.561 -19.359 1.00 84.56 374 ARG A CA 1
ATOM 2961 C C . ARG A 1 374 ? 31.433 0.632 -19.302 1.00 84.56 374 ARG A C 1
ATOM 2963 O O . ARG A 1 374 ? 30.900 0.975 -18.251 1.00 84.56 374 ARG A O 1
ATOM 2970 N N . THR A 1 375 ? 30.785 0.312 -20.414 1.00 86.25 375 THR A N 1
ATOM 2971 C CA . THR A 1 375 ? 29.327 0.166 -20.490 1.00 86.25 375 THR A CA 1
ATOM 2972 C C . THR A 1 375 ? 28.868 -1.088 -19.745 1.00 86.25 375 THR A C 1
ATOM 2974 O O . THR A 1 375 ? 29.691 -1.946 -19.401 1.00 86.25 375 THR A O 1
ATOM 2977 N N . LEU A 1 376 ? 27.559 -1.232 -19.535 1.00 82.69 376 LEU A N 1
ATOM 2978 C CA . LEU A 1 376 ? 26.932 -2.432 -18.962 1.00 82.69 376 LEU A CA 1
ATOM 2979 C C . LEU A 1 376 ? 27.318 -3.715 -19.722 1.00 82.69 376 LEU A C 1
ATOM 2981 O O . LEU A 1 376 ? 27.516 -4.761 -19.107 1.00 82.69 376 LEU A O 1
ATOM 2985 N N . ASP A 1 377 ? 27.532 -3.608 -21.035 1.00 81.12 377 ASP A N 1
ATOM 2986 C CA . ASP A 1 377 ? 27.967 -4.710 -21.904 1.00 81.12 377 ASP A CA 1
ATOM 2987 C C . ASP A 1 377 ? 29.497 -4.904 -21.932 1.00 81.12 377 ASP A C 1
ATOM 2989 O O . ASP A 1 377 ? 30.026 -5.713 -22.696 1.00 81.12 377 ASP A O 1
ATOM 2993 N N . GLY A 1 378 ? 30.242 -4.148 -21.122 1.00 80.50 378 GLY A N 1
ATOM 2994 C CA . GLY A 1 378 ? 31.690 -4.272 -20.963 1.00 80.50 378 GLY A CA 1
ATOM 2995 C C . GLY A 1 378 ? 32.533 -3.596 -22.049 1.00 80.50 378 GLY A C 1
ATOM 2996 O O . GLY A 1 378 ? 33.761 -3.742 -22.031 1.00 80.50 378 GLY A O 1
ATOM 2997 N N . HIS A 1 379 ? 31.917 -2.842 -22.965 1.00 82.62 379 HIS A N 1
ATOM 2998 C CA . HIS A 1 379 ? 32.626 -2.088 -24.000 1.00 82.62 379 HIS A CA 1
ATOM 2999 C C . HIS A 1 379 ? 33.279 -0.838 -23.408 1.00 82.62 379 HIS A C 1
ATOM 3001 O O . HIS A 1 379 ? 32.728 -0.205 -22.513 1.00 82.62 379 HIS A O 1
ATOM 3007 N N . VAL A 1 380 ? 34.461 -0.474 -23.908 1.00 83.00 380 VAL A N 1
ATOM 3008 C CA . VAL A 1 380 ? 35.161 0.741 -23.472 1.00 83.00 380 VAL A CA 1
ATOM 3009 C C . VAL A 1 380 ? 34.518 1.961 -24.131 1.00 83.00 380 VAL A C 1
ATOM 3011 O O . VAL A 1 380 ? 34.544 2.094 -25.352 1.00 83.00 380 VAL A O 1
ATOM 3014 N N . ALA A 1 381 ? 33.971 2.848 -23.312 1.00 82.19 381 ALA A N 1
ATOM 3015 C CA . ALA A 1 381 ? 33.519 4.179 -23.671 1.00 82.19 381 ALA A CA 1
ATOM 3016 C C . ALA A 1 381 ? 34.667 5.193 -23.548 1.00 82.19 381 ALA A C 1
ATOM 3018 O O . ALA A 1 381 ? 35.563 5.054 -22.710 1.00 82.19 381 ALA A O 1
ATOM 3019 N N . GLY A 1 382 ? 34.646 6.209 -24.414 1.00 79.62 382 GLY A N 1
ATOM 3020 C CA . GLY A 1 382 ? 35.665 7.263 -24.428 1.00 79.62 382 GLY A CA 1
ATOM 3021 C C . GLY A 1 382 ? 35.581 8.193 -23.217 1.00 79.62 382 GLY A C 1
ATOM 3022 O O . GLY A 1 382 ? 36.611 8.623 -22.703 1.00 79.62 382 GLY A O 1
ATOM 3023 N N . ASP A 1 383 ? 34.367 8.460 -22.743 1.00 84.31 383 ASP A N 1
ATOM 3024 C CA . ASP A 1 383 ? 34.074 9.283 -21.576 1.00 84.31 383 ASP A CA 1
ATOM 3025 C C . ASP A 1 383 ? 32.827 8.763 -20.831 1.00 84.31 383 ASP A C 1
ATOM 3027 O O . ASP A 1 383 ? 32.198 7.772 -21.220 1.00 84.31 383 ASP A O 1
ATOM 3031 N N . GLU A 1 384 ? 32.498 9.420 -19.720 1.00 83.31 384 GLU A N 1
ATOM 3032 C CA . GLU A 1 384 ? 31.324 9.109 -18.902 1.00 83.31 384 GLU A CA 1
ATOM 3033 C C . GLU A 1 384 ? 30.004 9.312 -19.664 1.00 83.31 384 GLU A C 1
ATOM 3035 O O . GLU A 1 384 ? 29.101 8.486 -19.547 1.00 83.31 384 GLU A O 1
ATOM 3040 N N . PHE A 1 385 ? 29.907 10.344 -20.504 1.00 82.31 385 PHE A N 1
ATOM 3041 C CA . PHE A 1 385 ? 28.693 10.645 -21.267 1.00 82.31 385 PHE A CA 1
ATOM 3042 C C . PHE A 1 385 ? 28.393 9.577 -22.325 1.00 82.31 385 PHE A C 1
ATOM 3044 O O . PHE A 1 385 ? 27.252 9.145 -22.471 1.00 82.31 385 PHE A O 1
ATOM 3051 N N . ALA A 1 386 ? 29.416 9.111 -23.041 1.00 83.38 386 ALA A N 1
ATOM 3052 C CA . ALA A 1 386 ? 29.303 8.045 -24.025 1.00 83.38 386 ALA A CA 1
ATOM 3053 C C . ALA A 1 386 ? 28.957 6.706 -23.367 1.00 83.38 386 ALA A C 1
ATOM 3055 O O . ALA A 1 386 ? 28.184 5.935 -23.936 1.00 83.38 386 ALA A O 1
ATOM 3056 N N . ARG A 1 387 ? 29.496 6.436 -22.167 1.00 87.00 387 ARG A N 1
ATOM 3057 C CA . ARG A 1 387 ? 29.100 5.265 -21.373 1.00 87.00 387 ARG A CA 1
ATOM 3058 C C . ARG A 1 387 ? 27.611 5.326 -21.062 1.00 87.00 387 ARG A C 1
ATOM 3060 O O . ARG A 1 387 ? 26.896 4.372 -21.323 1.00 87.00 387 ARG A O 1
ATOM 3067 N N . ASP A 1 388 ? 27.157 6.458 -20.549 1.00 86.19 388 ASP A N 1
ATOM 3068 C CA . ASP A 1 388 ? 25.788 6.632 -20.084 1.00 86.19 388 ASP A CA 1
ATOM 3069 C C . ASP A 1 388 ? 24.766 6.618 -21.233 1.00 86.19 388 ASP A C 1
ATOM 3071 O O . ASP A 1 388 ? 23.694 6.035 -21.095 1.00 86.19 388 ASP A O 1
ATOM 3075 N N . ALA A 1 389 ? 25.110 7.188 -22.393 1.00 86.81 389 ALA A N 1
ATOM 3076 C CA . ALA A 1 389 ? 24.306 7.078 -23.612 1.00 86.81 389 ALA A CA 1
ATOM 3077 C C . ALA A 1 389 ? 24.200 5.633 -24.112 1.00 86.81 389 ALA A C 1
ATOM 3079 O O . ALA A 1 389 ? 23.115 5.190 -24.494 1.00 86.81 389 ALA A O 1
ATOM 3080 N N . ALA A 1 390 ? 25.307 4.887 -24.084 1.00 87.62 390 ALA A N 1
ATOM 3081 C CA . ALA A 1 390 ? 25.294 3.475 -24.439 1.00 87.62 390 ALA A CA 1
ATOM 3082 C C . ALA A 1 390 ? 24.475 2.652 -23.433 1.00 87.62 390 ALA A C 1
ATOM 3084 O O . ALA A 1 390 ? 23.642 1.858 -23.852 1.00 87.62 390 ALA A O 1
ATOM 3085 N N . ASP A 1 391 ? 24.650 2.874 -22.129 1.00 90.19 391 ASP A N 1
ATOM 3086 C CA . ASP A 1 391 ? 23.915 2.172 -21.070 1.00 90.19 391 ASP A CA 1
ATOM 3087 C C . ASP A 1 391 ? 22.406 2.431 -21.156 1.00 90.19 391 ASP A C 1
ATOM 3089 O O . ASP A 1 391 ? 21.612 1.502 -21.018 1.00 90.19 391 ASP A O 1
ATOM 3093 N N . TYR A 1 392 ? 22.006 3.673 -21.443 1.00 91.12 392 TYR A N 1
ATOM 3094 C CA . TYR A 1 392 ? 20.611 4.023 -21.700 1.00 91.12 392 TYR A CA 1
ATOM 3095 C C . TYR A 1 392 ? 20.030 3.219 -22.870 1.00 91.12 392 TYR A C 1
ATOM 3097 O O . TYR A 1 392 ? 18.976 2.598 -22.722 1.00 91.12 392 TYR A O 1
ATOM 3105 N N . GLN A 1 393 ? 20.734 3.176 -24.007 1.00 91.00 393 GLN A N 1
ATOM 3106 C CA . GLN A 1 393 ? 20.276 2.432 -25.181 1.00 91.00 393 GLN A CA 1
ATOM 3107 C C . GLN A 1 393 ? 20.225 0.921 -24.918 1.00 91.00 393 GLN A C 1
ATOM 3109 O O . GLN A 1 393 ? 19.251 0.274 -25.282 1.00 91.00 393 GLN A O 1
ATOM 3114 N N . ILE A 1 394 ? 21.226 0.366 -24.226 1.00 92.88 394 ILE A N 1
ATOM 3115 C CA . ILE A 1 394 ? 21.261 -1.053 -23.843 1.00 92.88 394 ILE A CA 1
ATOM 3116 C C . ILE A 1 394 ? 20.032 -1.416 -23.002 1.00 92.88 394 ILE A C 1
ATOM 3118 O O . ILE A 1 394 ? 19.409 -2.454 -23.223 1.00 92.88 394 ILE A O 1
ATOM 3122 N N . LEU A 1 395 ? 19.672 -0.575 -22.029 1.00 94.44 395 LEU A N 1
ATOM 3123 C CA . LEU A 1 395 ? 18.522 -0.823 -21.160 1.00 94.44 395 LEU A CA 1
ATOM 3124 C C . LEU A 1 395 ? 17.188 -0.733 -21.912 1.00 94.44 395 LEU A C 1
ATOM 3126 O O . LEU A 1 395 ? 16.308 -1.554 -21.651 1.00 94.44 395 LEU A O 1
ATOM 3130 N N . LEU A 1 396 ? 17.047 0.205 -22.855 1.00 93.06 396 LEU A N 1
ATOM 3131 C CA . LEU A 1 396 ? 15.879 0.267 -23.740 1.00 93.06 396 LEU A CA 1
ATOM 3132 C C . LEU A 1 396 ? 15.779 -0.974 -24.631 1.00 93.06 396 LEU A C 1
ATOM 3134 O O . LEU A 1 396 ? 14.742 -1.630 -24.640 1.00 93.06 396 LEU A O 1
ATOM 3138 N N . ASP A 1 397 ? 16.874 -1.360 -25.288 1.00 93.38 397 ASP A N 1
ATOM 3139 C CA . ASP A 1 397 ? 16.906 -2.536 -26.160 1.00 93.38 397 ASP A CA 1
ATOM 3140 C C . ASP A 1 397 ? 16.557 -3.820 -25.387 1.00 93.38 397 ASP A C 1
ATOM 3142 O O . ASP A 1 397 ? 15.899 -4.719 -25.914 1.00 93.38 397 ASP A O 1
ATOM 3146 N N . LYS A 1 398 ? 16.992 -3.936 -24.125 1.00 95.06 398 LYS A N 1
ATOM 3147 C CA . LYS A 1 398 ? 16.608 -5.056 -23.255 1.00 95.06 398 LYS A CA 1
ATOM 3148 C C . LYS A 1 398 ? 15.119 -5.037 -22.905 1.00 95.06 398 LYS A C 1
ATOM 3150 O O . LYS A 1 398 ? 14.504 -6.102 -22.880 1.00 95.06 398 LYS A O 1
ATOM 3155 N N . LEU A 1 399 ? 14.551 -3.861 -22.643 1.00 93.75 399 LEU A N 1
ATOM 3156 C CA . LEU A 1 399 ? 13.123 -3.704 -22.371 1.00 93.75 399 LEU A CA 1
ATOM 3157 C C . LEU A 1 399 ? 12.284 -4.101 -23.587 1.00 93.75 399 LEU A C 1
ATOM 3159 O O . LEU A 1 399 ? 11.350 -4.883 -23.441 1.00 93.75 399 LEU A O 1
ATOM 3163 N N . ASP A 1 400 ? 12.669 -3.671 -24.784 1.00 92.56 400 ASP A N 1
ATOM 3164 C CA . ASP A 1 400 ? 11.952 -4.022 -26.012 1.00 92.56 400 ASP A CA 1
ATOM 3165 C C . ASP A 1 400 ? 12.042 -5.530 -26.313 1.00 92.56 400 ASP A C 1
ATOM 3167 O O . ASP A 1 400 ? 11.036 -6.166 -26.630 1.00 92.56 400 ASP A O 1
ATOM 3171 N N . ARG A 1 401 ? 13.209 -6.159 -26.099 1.00 94.31 401 ARG A N 1
ATOM 3172 C CA . ARG A 1 401 ? 13.356 -7.628 -26.200 1.00 94.31 401 ARG A CA 1
ATOM 3173 C C . ARG A 1 401 ? 12.493 -8.383 -25.193 1.00 94.31 401 ARG A C 1
ATOM 3175 O O . ARG A 1 401 ? 12.006 -9.473 -25.497 1.00 94.31 401 ARG A O 1
ATOM 3182 N N . LEU A 1 402 ? 12.340 -7.849 -23.981 1.00 93.81 402 LEU A N 1
ATOM 3183 C CA . LEU A 1 402 ? 11.466 -8.439 -22.971 1.00 93.81 402 LEU A CA 1
ATOM 3184 C C . LEU A 1 402 ? 10.008 -8.412 -23.442 1.00 93.81 402 LEU A C 1
ATOM 3186 O O . LEU A 1 402 ? 9.319 -9.425 -23.332 1.00 93.81 402 LEU A O 1
ATOM 3190 N N . LEU A 1 403 ? 9.557 -7.288 -23.999 1.00 91.00 403 LEU A N 1
ATOM 3191 C CA . LEU A 1 403 ? 8.204 -7.140 -24.537 1.00 91.00 403 LEU A CA 1
ATOM 3192 C C . LEU A 1 403 ? 7.948 -8.095 -25.708 1.00 91.00 403 LEU A C 1
ATOM 3194 O O . LEU A 1 403 ? 6.949 -8.816 -25.696 1.00 91.00 403 LEU A O 1
ATOM 3198 N N . GLU A 1 404 ? 8.898 -8.204 -26.643 1.00 91.44 404 GLU A N 1
ATOM 3199 C CA . GLU A 1 404 ? 8.831 -9.155 -27.759 1.00 91.44 404 GLU A CA 1
ATOM 3200 C C . GLU A 1 404 ? 8.712 -10.604 -27.257 1.00 91.44 404 GLU A C 1
ATOM 3202 O O . GLU A 1 404 ? 7.850 -11.361 -27.708 1.00 91.44 404 GLU A O 1
ATOM 3207 N N . LYS A 1 405 ? 9.521 -10.988 -26.258 1.00 92.19 405 LYS A N 1
ATOM 3208 C CA . LYS A 1 405 ? 9.467 -12.323 -25.640 1.00 92.19 405 LYS A CA 1
ATOM 3209 C C . LYS A 1 405 ? 8.109 -12.615 -24.993 1.00 92.19 405 LYS A C 1
ATOM 3211 O O . LYS A 1 405 ? 7.671 -13.764 -25.003 1.00 92.19 405 LYS A O 1
ATOM 3216 N N . LEU A 1 406 ? 7.462 -11.602 -24.423 1.00 89.06 406 LEU A N 1
ATOM 3217 C CA . LEU A 1 406 ? 6.136 -11.718 -23.813 1.00 89.06 406 LEU A CA 1
ATOM 3218 C C . LEU A 1 406 ? 4.992 -11.654 -24.843 1.00 89.06 406 LEU A C 1
ATOM 3220 O O . LEU A 1 406 ? 3.831 -11.823 -24.468 1.00 89.06 406 LEU A O 1
ATOM 3224 N N . GLY A 1 407 ? 5.290 -11.434 -26.129 1.00 85.81 407 GLY A N 1
ATOM 3225 C CA . GLY A 1 407 ? 4.278 -11.257 -27.173 1.00 85.81 407 GLY A CA 1
ATOM 3226 C C . GLY A 1 407 ? 3.451 -9.984 -26.978 1.00 85.81 407 GLY A C 1
ATOM 3227 O O . GLY A 1 407 ? 2.260 -9.961 -27.299 1.00 85.81 407 GLY A O 1
ATOM 3228 N N . LEU A 1 408 ? 4.065 -8.958 -26.388 1.00 83.56 408 LEU A N 1
ATOM 3229 C CA . LEU A 1 408 ? 3.471 -7.655 -26.140 1.00 83.56 408 LEU A CA 1
ATOM 3230 C C . LEU A 1 408 ? 4.052 -6.670 -27.159 1.00 83.56 408 LEU A C 1
ATOM 3232 O O . LEU A 1 408 ? 5.255 -6.432 -27.166 1.00 83.56 408 LEU A O 1
ATOM 3236 N N . GLU A 1 409 ? 3.206 -6.110 -28.020 1.00 65.56 409 GLU A N 1
ATOM 3237 C CA . GLU A 1 409 ? 3.565 -4.922 -28.800 1.00 65.56 409 GLU A CA 1
ATOM 3238 C C . GLU A 1 409 ? 3.228 -3.695 -27.943 1.00 65.56 409 GLU A C 1
ATOM 3240 O O . GLU A 1 409 ? 2.134 -3.637 -27.376 1.00 65.56 409 GLU A O 1
ATOM 3245 N N . ALA A 1 410 ? 4.181 -2.772 -27.789 1.00 56.62 410 ALA A N 1
ATOM 3246 C CA . ALA A 1 410 ? 4.026 -1.519 -27.049 1.00 56.62 410 ALA A CA 1
ATOM 3247 C C . ALA A 1 410 ? 4.655 -0.361 -27.818 1.00 56.62 410 ALA A C 1
ATOM 3249 O O . ALA A 1 410 ? 5.736 -0.585 -28.414 1.00 56.62 410 ALA A O 1
#

Nearest PDB structures (foldseek):
  9ety-assembly1_A  TM=7.639E-01  e=1.017E-03  Homo sapiens
  9ety-assembly1_B  TM=7.479E-01  e=1.191E-03  Homo sapiens
  9etx-assembly1_B  TM=7.455E-01  e=2.128E-03  Homo sapiens
  9etx-assembly1_A  TM=7.657E-01  e=3.801E-03  Homo sapiens
  4i1a-assembly3_A  TM=2.995E-01  e=4.222E+00  Bacillus subtilis subsp. subtilis str. 168

Mean predicted aligned error: 17.47 Å

Sequence (410 aa):
MESWFRENVLKCKLVIETDKVNKLKVKRDNRIFADILLRADEPVVEELRQTESMQKLDDHDSATDDQIPVGPTPRLSSSAPSLPPQEPRKSTIFPAHKAMLLRSDFFSVMFSSTFREAQVTENLQIIRVDCSPEALEVVLIYLYTDRVEFPLSLAVEVLYAADMLCIERLKSKAAVLISSLGNGNMKPKQAQSEDEKVTKQADAAQKGNQQDVDDEDIDIYELIRAGWTFRVQRLEEFAARYLAYRLESHIDLPEFAELVAESAARIRERQETDSIELVDDIRFYLSERFRLRFEDSGLDQIMDETRKVAKGDDGEDGNVVEANAPSNNDGETDTPHPGPGASKIREGEAINVNDRKLPPGTGLASDDLSHPFRTLDGHVAGDEFARDAADYQILLDKLDRLLEKLGLEA

Secondary structure (DSSP, 8-state):
-HHHHHHHTGGG-EEEEGGGGGG---BS--TT---EEEEEEPPPHHHHHHHHHHTS-----------------------------PPPPEEEEEEE-HHHHTTSHHHHHHHHSSSTTTS--SBPPEEE-SS-HHHHHHHHHHHHHS-----GGGHHHHHHHHHHTT-HHHHHHHHHHHHHHHHHTTS-GGGS-GGGGTTTSS---S--------TT---HHHHHHHHHHHT-HHHHHHHHHHHHTTHHHHTT-HHHHHHHHHHHHHHHTSS--SS-HHHHHHHHHHHHHHHHHHGGGTTHHHHHHHHHHTS----------------------------------------------PPP-------S--PPEE-TTSPEESSHHHHHHHHHHHHHHHHHHHHHHTT---

=== Feature glossary ===
The features interleaved in this record are:

— What the protein is —

Sequence gives the chain of amino acids in standard one-letter code (A=alanine, C=cysteine, …, Y=tyrosine), read N→C. It is the only feature that is directly encoded by the gene; all structural features are derived from the folded form of this sequence.

Database cross-references. InterPro integrates a dozen domain/family signature databases into unified entries with residue-range hits. GO terms attach function/process/location labels with evidence codes. CATH codes position the fold in a four-level structural taxonomy. Organism is the NCBI-taxonomy species name.

— Where its atoms are —

Atomic coordinates in PDBx/mmCIF format — the same representation the Protein Data Bank distributes. Each line of the _atom_site loop places one backbone atom in Cartesian space (units: ångströms, origin: arbitrary).

The six renders are orthographic views along the three Cartesian axes in both directions. Representation (cartoon, sticks, or surface) and color scheme (sequence-rainbow or by-chain) vary across proteins so the training set covers all the common visualization conventions.

— Local backbone conformation —

Eight-state secondary structure (DSSP): H is the canonical α-helix, G the tighter 3₁₀-helix, I the wider π-helix; E/B are β-structure, T and S are turns and bends, and '-' is everything else. DSSP derives these from the pattern of main-chain N–H···O=C hydrogen bonds, not from the sequence.

P-SEA three-state annotation labels each residue as helix, strand, or coil based purely on the geometry of the Cα trace. It serves as a fallback when the full backbone (and thus DSSP) is unavailable.

The φ/ψ torsion pair specifies the backbone conformation at each residue. φ rotates about the N–Cα bond, ψ about the Cα–C bond. Steric clashes forbid most of the (φ, ψ) plane — the allowed regions (α-helix basin, β-sheet basin, left-handed helix) are the Ramachandran-allowed regions.

— Global shape and packing —

The geometric summary reports three shape descriptors. Rg (radius of gyration) measures how spread out the Cα atoms are about their centre of mass; compact globular proteins have small Rg, elongated or unfolded ones large. Cα contacts (<8 Å, |i−j|>4) count long-range residue pairs in spatial proximity — high for tightly packed folds, near zero for rods or random coil. The bounding-box extents give the protein's footprint along x, y, z in Å.

Solvent-accessible surface area (SASA) is the area in Å² traced out by the centre of a 1.4 Å probe sphere (a water molecule) rolled over the protein's van der Waals surface (Shrake–Rupley / Lee–Richards construction). Buried residues have near-zero SASA; fully exposed residues can exceed 200 Å². The total SASA scales roughly with the number of surface 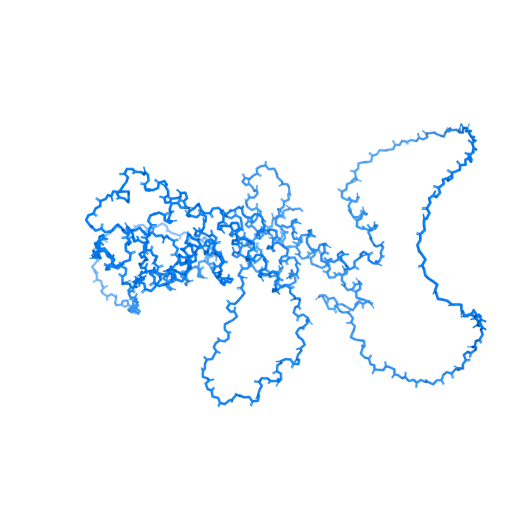residues.

The contact map is a binary N×N matrix image: pixel (i, j) is dark where Cα_i and Cα_j are within 8 Å and |i−j|>4. Because the |i−j|>4 filter removes local helical contacts, off-diagonal stripes parallel to the main diagonal indicate parallel β-sheets; stripes perpendicular to it indicate antiparallel β-sheets. The Ramachandran plot scatters every residue's (φ, ψ) pair against the sterically allowed regions. The PAE heatmap renders the predicted-aligned-error matrix.

— Structural neighborhood —

3Di is Foldseek's structural alphabet. Each residue is assigned one of twenty discrete states based on how its Cα sits relative to its spatial (not sequential) neighbors. Aligning 3Di strings finds structural homologs roughly as well as full 3D superposition, but orders of magnitude faster.

Nearest PDB neighbors are the top structural matches found by Foldseek when searching this structure against the entire Protein Data Bank. Each hit reports a TM-score (0 to 1; >0.5 almost always implies the same fold) and an E-value. These are *structural* homologs — they may share no detectable sequence similarity.

— Confidence and disorder —

For AlphaFold models, the B-factor field carries pLDDT — the model's own estimate of local accuracy on a 0–100 scale. Regions with pLDDT<50 should be treated as essentially unmodeled; they often correspond to intrinsically disordered segments.

Crystallographic B-factors measure how much each atom's electron density is smeared out, in Å². They rise in mobile loops and surface residues and fall in the buried interior. In AlphaFold models this column is repurposed to hold pLDDT instead.

Predicted aligned error is AlphaFold's pairwise confidence. Unlike pLDDT (per-residue), PAE is per-residue-pair and captures whether two parts of the structure are correctly placed relative to each other. Units are ångströms of expected positional error.